Protein AF-A0A521H9F2-F1 (afdb_monomer)

Nearest PDB structures (foldseek):
  3idu-assembly1_A  TM=5.538E-01  e=6.117E-02  Pyrococcus furiosus
  3idu-assembly2_B  TM=6.061E-01  e=1.462E-01  Pyrococcus furiosus
  6vhi-assembly1_A  TM=4.903E-01  e=2.441E-01  Homo sapiens
  1yyc-assembly1_A  TM=3.541E-01  e=9.703E-02  Arabidopsis thaliana
  2qki-assembly1_A  TM=1.745E-01  e=1.539E-01  Homo sapiens

Radius of gyration: 32.81 Å; Cα contacts (8 Å, |Δi|>4): 1197; chains: 1; bounding box: 110×79×83 Å

Foldseek 3Di:
DDDDDDDDDDDDDDDDDDPPDPDDDDDDDDDDDDDDDDDDDDDDDDDPPDPPPPPPPPPVPVPPPDPVPDDFPDKDKDKAFDDKPVQDPAAFFAKIKTKMKIAIEHDDDQDWAWWWKWKPDLDTQIDIDIYGHRDIDIDITIDGHHHFAQWAWTKIFIFGQDPDPVSDGPTPDIDRHPHTGGYWFWKKKWFFKKWFAADLDPDQWWKWKKKKKAWDAADDDDDPLDVQLHPPMFMDDGHTQGGDGGGMGTRAWGRMGDGDTAGAAPTGWMKMKMWMKIGDPPPPVVLVSVVSNVVSVCNNPCPVPCVVVVCVVVVVSLVVSVVVSPPDSITTQDIDMDTQASHDDVPRNCRHPCNQQVAQQKHKDKDDWRFAADPDPSDGTTTMMTIMMMGRPSDDHSPDFLVPFRWDKDAKDAQVRDKDFAPPQKFFFKWAAADPLRRIIITIIGGQNDPPPDDDDRPVNWPKFAKDAVVNVFFGPPQDVVRQQQAFFGIKGAHDDSSRIIITTGDNVHHFDDSFDWQAKYANVDDMGGHPRNWGWRDWGADDPSSRIIITTITD

Structure (mmCIF, N/CA/C/O backbone):
data_AF-A0A521H9F2-F1
#
_entry.id   AF-A0A521H9F2-F1
#
loop_
_atom_site.group_PDB
_atom_site.id
_atom_site.type_symbol
_atom_site.label_atom_id
_atom_site.label_alt_id
_atom_site.label_comp_id
_atom_site.label_asym_id
_atom_site.label_entity_id
_atom_site.label_seq_id
_atom_site.pdbx_PDB_ins_code
_atom_site.Cartn_x
_atom_site.Cartn_y
_atom_site.Cartn_z
_atom_site.occupancy
_atom_site.B_iso_or_equiv
_atom_site.auth_seq_id
_atom_site.auth_comp_id
_atom_site.auth_asym_id
_atom_site.auth_atom_id
_atom_site.pdbx_PDB_model_num
ATOM 1 N N . MET A 1 1 ? 57.031 41.499 -2.375 1.00 38.84 1 MET A N 1
ATOM 2 C CA . MET A 1 1 ? 57.108 41.773 -3.833 1.00 38.84 1 MET A CA 1
ATOM 3 C C . MET A 1 1 ? 55.702 42.084 -4.351 1.00 38.84 1 MET A C 1
ATOM 5 O O . MET A 1 1 ? 54.754 41.806 -3.631 1.00 38.84 1 MET A O 1
ATOM 9 N N . LYS A 1 2 ? 55.571 42.748 -5.509 1.00 37.41 2 LYS A N 1
ATOM 10 C CA . LYS A 1 2 ? 54.295 43.265 -6.060 1.00 37.41 2 LYS A CA 1
ATOM 11 C C . LYS A 1 2 ? 53.521 42.219 -6.891 1.00 37.41 2 LYS A C 1
ATOM 13 O O . LYS A 1 2 ? 54.099 41.208 -7.272 1.00 37.41 2 LYS A O 1
ATOM 18 N N . SER A 1 3 ? 52.308 42.620 -7.303 1.00 31.84 3 SER A N 1
ATOM 19 C CA . SER A 1 3 ? 51.449 42.099 -8.396 1.00 31.84 3 SER A CA 1
ATOM 20 C C . SER A 1 3 ? 50.402 41.050 -7.994 1.00 31.84 3 SER A C 1
ATOM 22 O O . SER A 1 3 ? 50.660 40.246 -7.109 1.00 31.84 3 SER A O 1
ATOM 24 N N . SER A 1 4 ? 49.214 41.006 -8.610 1.00 36.28 4 SER A N 1
ATOM 25 C CA . SER A 1 4 ? 48.411 42.087 -9.226 1.00 36.28 4 SER A CA 1
ATOM 26 C C . SER A 1 4 ? 46.963 41.606 -9.329 1.00 36.28 4 SER A C 1
ATOM 28 O O . SER A 1 4 ? 46.732 40.491 -9.787 1.00 36.28 4 SER A O 1
ATOM 30 N N . LEU A 1 5 ? 45.990 42.444 -8.972 1.00 40.00 5 LEU A N 1
ATOM 31 C CA . LEU A 1 5 ? 44.594 42.221 -9.361 1.00 40.00 5 LEU A CA 1
ATOM 32 C C . LEU A 1 5 ? 44.436 42.568 -10.847 1.00 40.00 5 LEU A C 1
ATOM 34 O O . LEU A 1 5 ? 45.000 43.567 -11.292 1.00 40.00 5 LEU A O 1
ATOM 38 N N . ASN A 1 6 ? 43.661 41.776 -11.589 1.00 37.66 6 ASN A N 1
ATOM 39 C CA . ASN A 1 6 ? 43.207 42.118 -12.937 1.00 37.66 6 ASN A CA 1
ATOM 40 C C . ASN A 1 6 ? 41.693 41.910 -13.034 1.00 37.66 6 ASN A C 1
ATOM 42 O O . ASN A 1 6 ? 41.179 40.839 -12.719 1.00 37.66 6 ASN A O 1
ATOM 46 N N . ASN A 1 7 ? 40.995 42.954 -13.478 1.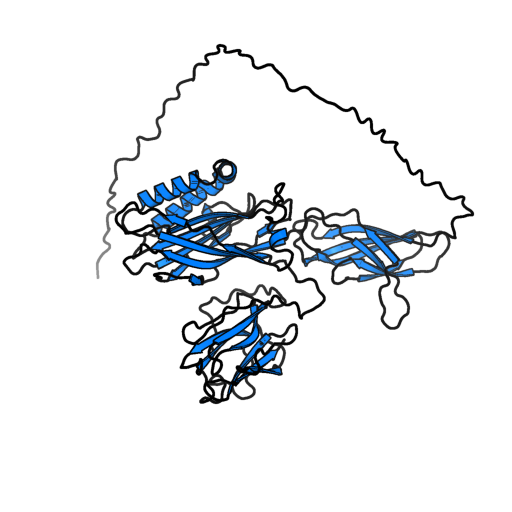00 35.12 7 ASN A N 1
ATOM 47 C CA . ASN A 1 7 ? 39.564 42.918 -13.763 1.00 35.12 7 ASN A CA 1
ATOM 48 C C . ASN A 1 7 ? 39.291 42.087 -15.022 1.00 35.12 7 ASN A C 1
ATOM 50 O O . ASN A 1 7 ? 39.982 42.266 -16.024 1.00 35.12 7 ASN A O 1
ATOM 54 N N . HIS A 1 8 ? 38.209 41.305 -15.019 1.00 35.66 8 HIS A N 1
ATOM 55 C CA . HIS A 1 8 ? 37.554 40.881 -16.256 1.00 35.66 8 HIS A CA 1
ATOM 56 C C . HIS A 1 8 ? 36.227 41.621 -16.434 1.00 35.66 8 HIS A C 1
ATOM 58 O O . HIS A 1 8 ? 35.350 41.609 -15.573 1.00 35.66 8 HIS A O 1
ATOM 64 N N . SER A 1 9 ? 36.111 42.296 -17.573 1.00 31.33 9 SER A N 1
ATOM 65 C CA . SER A 1 9 ? 34.932 43.031 -18.019 1.00 31.33 9 SER A CA 1
ATOM 66 C C . SER A 1 9 ? 33.813 42.091 -18.472 1.00 31.33 9 SER A C 1
ATOM 68 O O . SER A 1 9 ? 34.039 41.242 -19.336 1.00 31.33 9 SER A O 1
ATOM 70 N N . PHE A 1 10 ? 32.592 42.301 -17.978 1.00 29.06 10 PHE A N 1
ATOM 71 C CA . PHE A 1 10 ? 31.390 41.692 -18.554 1.00 29.06 10 PHE A CA 1
ATOM 72 C C . PHE A 1 10 ? 31.066 42.323 -19.916 1.00 29.06 10 PHE A C 1
ATOM 74 O O . PHE A 1 10 ? 30.827 43.527 -19.999 1.00 29.06 10 PHE A O 1
ATOM 81 N N . ILE A 1 11 ? 30.990 41.504 -20.968 1.00 35.09 11 ILE A N 1
ATOM 82 C CA . ILE A 1 11 ? 30.386 41.886 -22.251 1.00 35.09 11 ILE A CA 1
ATOM 83 C C . ILE A 1 11 ? 28.923 41.433 -22.224 1.00 35.09 11 ILE A C 1
ATOM 85 O O . ILE A 1 11 ? 28.642 40.236 -22.179 1.00 35.09 11 ILE A O 1
ATOM 89 N N . ARG A 1 12 ? 27.980 42.383 -22.257 1.00 28.72 12 ARG A N 1
ATOM 90 C CA . ARG A 1 12 ? 26.578 42.086 -22.585 1.00 28.72 12 ARG A CA 1
ATOM 91 C C . ARG A 1 12 ? 26.455 41.933 -24.098 1.00 28.72 12 ARG A C 1
ATOM 93 O O . ARG A 1 12 ? 26.682 42.899 -24.819 1.00 28.72 12 ARG A O 1
ATOM 100 N N . HIS A 1 13 ? 26.025 40.763 -24.557 1.00 31.72 13 HIS A N 1
ATOM 101 C CA . HIS A 1 13 ? 25.379 40.639 -25.860 1.00 31.72 13 HIS A CA 1
ATOM 102 C C . HIS A 1 13 ? 23.868 40.778 -25.670 1.00 31.72 13 HIS A C 1
ATOM 104 O O . HIS A 1 13 ? 23.244 39.966 -24.990 1.00 31.72 13 HIS A O 1
ATOM 110 N N . GLU A 1 14 ? 23.289 41.822 -26.257 1.00 29.91 14 GLU A N 1
ATOM 111 C CA . GLU A 1 14 ? 21.840 41.965 -26.382 1.00 29.91 14 GLU A CA 1
ATOM 112 C C . GLU A 1 14 ? 21.361 41.152 -27.590 1.00 29.91 14 GLU A C 1
ATOM 114 O O . GLU A 1 14 ? 21.920 41.271 -28.681 1.00 29.91 14 GLU A O 1
ATOM 119 N N . ILE A 1 15 ? 20.333 40.323 -27.394 1.00 34.56 15 ILE A N 1
ATOM 120 C CA . ILE A 1 15 ? 19.640 39.603 -28.469 1.00 34.56 15 ILE A CA 1
ATOM 121 C C . ILE A 1 15 ? 18.382 40.412 -28.824 1.00 34.56 15 ILE A C 1
ATOM 123 O O . ILE A 1 15 ? 17.479 40.501 -27.988 1.00 34.56 15 ILE A O 1
ATOM 127 N N . PRO A 1 16 ? 18.286 41.021 -30.019 1.00 33.22 16 PRO A N 1
ATOM 128 C CA . PRO A 1 16 ? 17.107 41.782 -30.409 1.00 33.22 16 PRO A CA 1
ATOM 129 C C . PRO A 1 16 ? 16.052 40.880 -31.066 1.00 33.22 16 PRO A C 1
ATOM 131 O O . PRO A 1 16 ? 16.320 40.266 -32.096 1.00 33.22 16 PRO A O 1
ATOM 134 N N . GLY A 1 17 ? 14.825 40.867 -30.529 1.00 35.28 17 GLY A N 1
ATOM 135 C CA . GLY A 1 17 ? 13.653 40.345 -31.250 1.00 35.28 17 GLY A CA 1
ATOM 136 C C . GLY A 1 17 ? 12.683 39.482 -30.442 1.00 35.28 17 GLY A C 1
ATOM 137 O O . GLY A 1 17 ? 12.560 38.297 -30.723 1.00 35.28 17 GLY A O 1
ATOM 138 N N . LEU A 1 18 ? 11.944 40.068 -29.489 1.00 32.06 18 LEU A N 1
ATOM 139 C CA . LEU A 1 18 ? 10.825 39.374 -28.817 1.00 32.06 18 LEU A CA 1
ATOM 140 C C . LEU A 1 18 ? 9.687 40.310 -28.343 1.00 32.06 18 LEU A C 1
ATOM 142 O O . LEU A 1 18 ? 8.919 39.971 -27.450 1.00 32.06 18 LEU A O 1
ATOM 146 N N . SER A 1 19 ? 9.553 41.494 -28.955 1.00 34.41 19 SER A N 1
ATOM 147 C CA . SER A 1 19 ? 8.716 42.595 -28.431 1.00 34.41 19 SER A CA 1
ATOM 148 C C . SER A 1 19 ? 7.400 42.866 -29.186 1.00 34.41 19 SER A C 1
ATOM 150 O O . SER A 1 19 ? 6.761 43.876 -28.914 1.00 34.41 19 SER A O 1
ATOM 152 N N . ASN A 1 20 ? 6.984 42.009 -30.130 1.00 34.88 20 ASN A N 1
ATOM 153 C CA . ASN A 1 20 ? 5.899 42.304 -31.091 1.00 34.88 20 ASN A CA 1
ATOM 154 C C . ASN A 1 20 ? 4.698 41.327 -31.064 1.00 34.88 20 ASN A C 1
ATOM 156 O O . ASN A 1 20 ? 4.037 41.148 -32.083 1.00 34.88 20 ASN A O 1
ATOM 160 N N . LEU A 1 21 ? 4.390 40.697 -29.921 1.00 36.25 21 LEU A N 1
ATOM 161 C CA . LEU A 1 21 ? 3.260 39.748 -29.802 1.00 36.25 21 LEU A CA 1
ATOM 162 C C . LEU A 1 21 ? 2.175 40.118 -28.770 1.00 36.25 21 LEU A C 1
ATOM 164 O O . LEU A 1 21 ? 1.229 39.359 -28.590 1.00 36.25 21 LEU A O 1
ATOM 168 N N . LEU A 1 22 ? 2.253 41.295 -28.136 1.00 35.50 22 LEU A 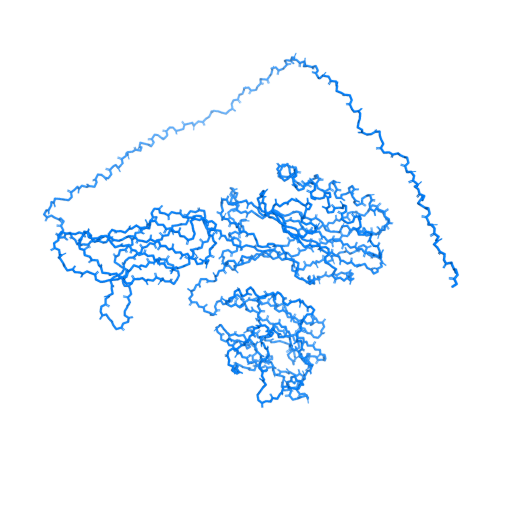N 1
ATOM 169 C CA . LEU A 1 22 ? 1.256 41.775 -27.163 1.00 35.50 22 LEU A CA 1
ATOM 170 C C . LEU A 1 22 ? 0.760 43.195 -27.490 1.00 35.50 22 LEU A C 1
ATOM 172 O O . LEU A 1 22 ? 0.976 44.140 -26.737 1.00 35.50 22 LEU A O 1
ATOM 176 N N . ALA A 1 23 ? 0.079 43.334 -28.631 1.00 38.75 23 ALA A N 1
ATOM 177 C CA . ALA A 1 23 ? -0.638 44.554 -29.021 1.00 38.75 23 ALA A CA 1
ATOM 178 C C . ALA A 1 23 ? -1.871 44.228 -29.895 1.00 38.75 23 ALA A C 1
ATOM 180 O O . ALA A 1 23 ? -1.948 44.612 -31.060 1.00 38.75 23 ALA A O 1
ATOM 181 N N . GLY A 1 24 ? -2.829 43.476 -29.343 1.00 31.03 24 GLY A N 1
ATOM 182 C CA . GLY A 1 24 ? -4.116 43.202 -29.994 1.00 31.03 24 GLY A CA 1
ATOM 183 C C . GLY A 1 24 ? -5.152 44.289 -29.691 1.00 31.03 24 GLY A C 1
ATOM 184 O O . GLY A 1 24 ? -5.513 44.480 -28.533 1.00 31.03 24 GLY A O 1
ATOM 185 N N . GLU A 1 25 ? -5.640 44.992 -30.720 1.00 32.47 25 GLU A N 1
ATOM 186 C CA . GLU A 1 25 ? -6.691 46.013 -30.582 1.00 32.47 25 GLU A CA 1
ATOM 187 C C . GLU A 1 25 ? -7.997 45.439 -30.005 1.00 32.47 25 GLU A C 1
ATOM 189 O O . GLU A 1 25 ? -8.591 44.512 -30.561 1.00 32.47 25 GLU A O 1
ATOM 194 N N . THR A 1 26 ? -8.538 46.081 -28.969 1.00 38.19 26 THR A N 1
ATOM 195 C CA . THR A 1 26 ? -9.924 45.874 -28.539 1.00 38.19 26 THR A CA 1
ATOM 196 C C . THR A 1 26 ? -10.890 46.578 -29.497 1.00 38.19 26 THR A C 1
ATOM 198 O O . THR A 1 26 ? -11.080 47.792 -29.442 1.00 38.19 26 THR A O 1
ATOM 201 N N . ARG A 1 27 ? -11.562 45.816 -30.371 1.00 34.53 27 ARG A N 1
ATOM 202 C CA . ARG A 1 27 ? -12.711 46.314 -31.153 1.00 34.53 27 ARG A CA 1
ATOM 203 C C . ARG A 1 27 ? -14.028 45.804 -30.556 1.00 34.53 27 ARG A C 1
ATOM 205 O O . ARG A 1 27 ? -14.146 44.602 -30.320 1.00 34.53 27 ARG A O 1
ATOM 212 N N . PRO A 1 28 ? -15.030 46.671 -30.316 1.00 38.69 28 PRO A N 1
ATOM 213 C CA . PRO A 1 28 ? -16.296 46.251 -29.728 1.00 38.69 28 PRO A CA 1
ATOM 214 C C . PRO A 1 28 ? -17.135 45.459 -30.737 1.00 38.69 28 PRO A C 1
ATOM 216 O O . PRO A 1 28 ? -17.387 45.918 -31.854 1.00 38.69 28 PRO A O 1
ATOM 219 N N . PHE A 1 29 ? -17.606 44.280 -30.327 1.00 31.88 29 PHE A N 1
ATOM 220 C CA . PHE A 1 29 ? -18.524 43.478 -31.130 1.00 31.88 29 PHE A CA 1
ATOM 221 C C . PHE A 1 29 ? -19.903 44.145 -31.194 1.00 31.88 29 PHE A C 1
ATOM 223 O O . PHE A 1 29 ? -20.517 44.460 -30.175 1.00 31.88 29 PHE A O 1
ATOM 230 N N . ARG A 1 30 ? -20.393 44.356 -32.416 1.00 32.84 30 ARG A N 1
ATOM 231 C CA . ARG A 1 30 ? -21.706 44.942 -32.693 1.00 32.84 30 ARG A CA 1
ATOM 232 C C . ARG A 1 30 ? -22.752 43.832 -32.685 1.00 32.84 30 ARG A C 1
ATOM 234 O O . ARG A 1 30 ? -22.699 42.940 -33.526 1.00 32.84 30 ARG A O 1
ATOM 241 N N . THR A 1 31 ? -23.709 43.891 -31.767 1.00 37.00 31 THR A N 1
ATOM 242 C CA . THR A 1 31 ? -24.851 42.972 -31.758 1.00 37.00 31 THR A CA 1
ATOM 243 C C . THR A 1 31 ? -25.761 43.243 -32.957 1.00 37.00 31 THR A C 1
ATOM 245 O O . THR A 1 31 ? -26.253 44.356 -33.141 1.00 37.00 31 THR A O 1
ATOM 248 N N . GLN A 1 32 ? -26.004 42.213 -33.770 1.00 33.97 32 GLN A N 1
ATOM 249 C CA . GLN A 1 32 ? -27.132 42.166 -34.697 1.00 33.97 32 GLN A CA 1
ATOM 250 C C . GLN A 1 32 ? -28.122 41.113 -34.206 1.00 33.97 32 GLN A C 1
ATOM 252 O O . GLN A 1 32 ? -27.891 39.912 -34.302 1.00 33.97 32 GLN A O 1
ATOM 257 N N . THR A 1 33 ? -29.231 41.599 -33.664 1.00 40.75 33 THR A N 1
ATOM 258 C CA . THR A 1 33 ? -30.492 40.865 -33.595 1.00 40.75 33 THR A CA 1
ATOM 259 C C . THR A 1 33 ? -31.115 40.825 -34.986 1.00 40.75 33 THR A C 1
ATOM 261 O O . THR A 1 33 ? -31.355 41.896 -35.534 1.00 40.75 33 THR A O 1
ATOM 264 N N . GLU A 1 34 ? -31.423 39.638 -35.512 1.00 34.94 34 GLU A N 1
ATOM 265 C CA . GLU A 1 34 ? -32.676 39.385 -36.246 1.00 34.94 34 GLU A CA 1
ATOM 266 C C . GLU A 1 34 ? -32.891 37.883 -36.521 1.00 34.94 34 GLU A C 1
ATOM 268 O O . GLU A 1 34 ? -32.050 37.192 -37.090 1.00 34.94 34 GLU A O 1
ATOM 273 N N . ASP A 1 35 ? -34.043 37.404 -36.056 1.00 33.91 35 ASP A N 1
ATOM 274 C CA . ASP A 1 35 ? -34.933 36.392 -36.627 1.00 33.91 35 ASP A CA 1
ATOM 275 C C . ASP A 1 35 ? -34.391 35.210 -37.455 1.00 33.91 35 ASP A C 1
ATOM 277 O O . ASP A 1 35 ? -34.015 35.327 -38.623 1.00 33.91 35 ASP A O 1
ATOM 281 N N . LYS A 1 36 ? -34.671 34.003 -36.934 1.00 29.33 36 LYS A N 1
ATOM 282 C CA . LYS A 1 36 ? -35.323 32.954 -37.739 1.00 29.33 36 LYS A CA 1
ATOM 283 C C . LYS A 1 36 ? -36.156 31.984 -36.898 1.00 29.33 36 LYS A C 1
ATOM 285 O O . LYS A 1 36 ? -35.649 31.059 -36.273 1.00 29.33 36 LYS A O 1
ATOM 290 N N . VAL A 1 37 ? -37.473 32.183 -36.942 1.00 35.31 37 VAL A N 1
ATOM 291 C CA . VAL A 1 37 ? -38.479 31.246 -36.428 1.00 35.31 37 VAL A CA 1
ATOM 292 C C . VAL A 1 37 ? -38.823 30.218 -37.510 1.00 35.31 37 VAL A C 1
ATOM 294 O O . VAL A 1 37 ? -39.425 30.572 -38.517 1.00 35.31 37 VAL A O 1
ATOM 297 N N . MET A 1 38 ? -38.516 28.940 -37.273 1.00 31.03 38 MET A N 1
ATOM 298 C CA . MET A 1 38 ? -39.181 27.773 -37.882 1.00 31.03 38 MET A CA 1
ATOM 299 C C . MET A 1 38 ? -39.040 26.604 -36.892 1.00 31.03 38 MET A C 1
ATOM 301 O O . MET A 1 38 ? -37.944 26.136 -36.627 1.00 31.03 38 MET A O 1
ATOM 305 N N . SER A 1 39 ? -40.082 26.247 -36.140 1.00 32.84 39 SER A N 1
ATOM 306 C CA . SER A 1 39 ? -41.213 25.416 -36.582 1.00 32.84 39 SER A CA 1
ATOM 307 C C . SER A 1 39 ? -40.837 23.951 -36.840 1.00 32.84 39 SER A C 1
ATOM 309 O O . SER A 1 39 ? -40.683 23.539 -37.986 1.00 32.84 39 SER A O 1
ATOM 311 N N . LEU A 1 40 ? -40.835 23.140 -35.775 1.00 26.56 40 LEU A N 1
ATOM 312 C CA . LEU A 1 40 ? -41.039 21.694 -35.888 1.00 26.56 40 LEU A CA 1
ATOM 313 C C . LEU A 1 40 ? -41.941 21.172 -34.754 1.00 26.56 40 LEU A C 1
ATOM 315 O O . LEU A 1 40 ? -41.490 20.634 -33.748 1.00 26.56 40 LEU A O 1
ATOM 319 N N . LYS A 1 41 ? -43.256 21.349 -34.925 1.00 28.78 41 LYS A N 1
ATOM 320 C CA . LYS A 1 41 ? -44.274 20.575 -34.202 1.00 28.78 41 LYS A CA 1
ATOM 321 C C . LYS A 1 41 ? -44.685 19.392 -35.077 1.00 28.78 41 LYS A C 1
ATOM 323 O O . LYS A 1 41 ? -45.294 19.644 -36.110 1.00 28.78 41 LYS A O 1
ATOM 328 N N . MET A 1 42 ? -44.475 18.153 -34.627 1.00 28.69 42 MET A N 1
ATOM 329 C CA . MET A 1 42 ? -45.501 17.093 -34.664 1.00 28.69 42 MET A CA 1
ATOM 330 C C . MET A 1 42 ? -45.033 15.785 -34.005 1.00 28.69 42 MET A C 1
ATOM 332 O O . MET A 1 42 ? -43.897 15.370 -34.169 1.00 28.69 42 MET A O 1
ATOM 336 N N . MET A 1 43 ? -45.986 15.133 -33.328 1.00 29.22 43 MET A N 1
ATOM 337 C CA . MET A 1 43 ? -46.086 13.683 -33.096 1.00 29.22 43 MET A CA 1
ATOM 338 C C . MET A 1 43 ? -44.866 12.921 -32.534 1.00 29.22 43 MET A C 1
ATOM 340 O O . MET A 1 43 ? -44.114 12.322 -33.288 1.00 29.22 43 MET A O 1
ATOM 344 N N . VAL A 1 44 ? -44.861 12.703 -31.213 1.00 28.61 44 VAL A N 1
ATOM 345 C CA . VAL A 1 44 ? -45.281 11.395 -30.662 1.00 28.61 44 VAL A CA 1
ATOM 346 C C . VAL A 1 44 ? -46.143 11.649 -29.422 1.00 28.61 44 VAL A C 1
ATOM 348 O O . VAL A 1 44 ? -45.695 12.246 -28.452 1.00 28.61 44 VAL A O 1
ATOM 351 N N . SER A 1 45 ? -47.396 11.200 -29.455 1.00 30.41 45 SER A N 1
ATOM 352 C CA . SER A 1 45 ? -48.281 11.150 -28.288 1.00 30.41 45 SER A CA 1
ATOM 353 C C . SER A 1 45 ? -49.002 9.816 -28.327 1.00 30.41 45 SER A C 1
ATOM 355 O O . SER A 1 45 ? -49.877 9.648 -29.169 1.00 30.41 45 SER A O 1
ATOM 357 N N . PHE A 1 46 ? -48.623 8.867 -27.469 1.00 30.14 46 PHE A N 1
ATOM 358 C CA . PHE A 1 46 ? -49.413 7.660 -27.215 1.00 30.14 46 PHE A CA 1
ATOM 359 C C . PHE A 1 46 ? -49.082 7.089 -25.819 1.00 30.14 46 PHE A C 1
ATOM 361 O O . PHE A 1 46 ? -47.931 6.800 -25.516 1.00 30.14 46 PHE A O 1
ATOM 368 N N . LEU A 1 47 ? -50.127 6.898 -25.001 1.00 28.69 47 LEU A N 1
ATOM 369 C CA . LEU A 1 47 ? -50.174 6.083 -23.769 1.00 28.69 47 LEU A CA 1
ATOM 370 C C . LEU A 1 47 ? -49.403 6.547 -22.514 1.00 28.69 47 LEU A C 1
ATOM 372 O O . LEU A 1 47 ? -48.613 5.806 -21.933 1.00 28.69 47 LEU A O 1
ATOM 376 N N . LEU A 1 48 ? -49.845 7.670 -21.940 1.00 30.05 48 LEU A N 1
ATOM 377 C CA . LEU A 1 48 ? -49.922 7.780 -20.476 1.00 30.05 48 LEU A CA 1
ATOM 378 C C . LEU A 1 48 ? -50.988 6.797 -19.950 1.00 30.05 48 LEU A C 1
ATOM 380 O O . LEU A 1 48 ? -52.181 7.102 -19.959 1.00 30.05 48 LEU A O 1
ATOM 384 N N . ARG A 1 49 ? -50.575 5.608 -19.490 1.00 34.34 49 ARG A N 1
ATOM 385 C CA . ARG A 1 49 ? -51.421 4.772 -18.621 1.00 34.34 49 ARG A CA 1
ATOM 386 C C . ARG A 1 49 ? -51.260 5.238 -17.178 1.00 34.34 49 ARG A C 1
ATOM 388 O O . ARG A 1 49 ? -50.251 4.962 -16.537 1.00 34.34 49 ARG A O 1
ATOM 395 N N . SER A 1 50 ? -52.279 5.930 -16.683 1.00 35.47 50 SER A N 1
ATOM 396 C CA . SER A 1 50 ? -52.387 6.396 -15.302 1.00 35.47 50 SER A CA 1
ATOM 397 C C . SER A 1 50 ? -52.480 5.226 -14.316 1.00 35.47 50 SER A C 1
ATOM 399 O O . SER A 1 50 ? -53.572 4.796 -13.948 1.00 35.47 50 SER A O 1
ATOM 401 N N . SER A 1 51 ? -51.337 4.724 -13.857 1.00 34.81 51 SER A N 1
ATOM 402 C CA . SER A 1 51 ? -51.265 3.812 -12.714 1.00 34.81 51 SER A CA 1
ATOM 403 C C . SER A 1 51 ? -51.252 4.629 -11.425 1.00 34.81 51 SER A C 1
ATOM 405 O O . SER A 1 51 ? -50.191 4.936 -10.884 1.00 34.81 51 SER A O 1
ATOM 407 N N . VAL A 1 52 ? -52.439 4.996 -10.931 1.00 36.78 52 VAL A N 1
ATOM 408 C CA . VAL A 1 52 ? -52.595 5.566 -9.584 1.00 36.78 52 VAL A CA 1
ATOM 409 C C . VAL A 1 52 ? -52.358 4.449 -8.567 1.00 36.78 52 VAL A C 1
ATOM 411 O O . VAL A 1 52 ? -53.290 3.818 -8.072 1.00 36.78 52 VAL A O 1
ATOM 414 N N . LEU A 1 53 ? -51.085 4.184 -8.273 1.00 38.53 53 LEU A N 1
ATOM 415 C CA . LEU A 1 53 ? -50.690 3.442 -7.085 1.00 38.53 53 LEU A CA 1
ATOM 416 C C . LEU A 1 53 ? -50.987 4.331 -5.881 1.00 38.53 53 LEU A C 1
ATOM 418 O O . LEU A 1 53 ? -50.214 5.223 -5.541 1.00 38.53 53 LEU A O 1
ATOM 422 N N . ALA A 1 54 ? -52.142 4.096 -5.262 1.00 39.16 54 ALA A N 1
ATOM 423 C CA . ALA A 1 54 ? -52.469 4.676 -3.974 1.00 39.16 54 ALA A CA 1
ATOM 424 C C . ALA A 1 54 ? -51.458 4.157 -2.943 1.00 39.16 54 ALA A C 1
ATOM 426 O O . ALA A 1 54 ? -51.580 3.039 -2.438 1.00 39.16 54 ALA A O 1
ATOM 427 N N . THR A 1 55 ? -50.450 4.971 -2.637 1.00 38.94 55 THR A N 1
ATOM 428 C CA . THR A 1 55 ? -49.564 4.774 -1.494 1.00 38.94 55 THR A CA 1
ATOM 429 C C . THR A 1 55 ? -50.382 4.961 -0.225 1.00 38.94 55 THR A C 1
ATOM 431 O O . THR A 1 55 ? -50.470 6.052 0.330 1.00 38.94 55 THR A O 1
ATOM 434 N N . ILE A 1 56 ? -51.019 3.881 0.232 1.00 43.09 56 ILE A N 1
ATOM 435 C CA . ILE A 1 56 ? -51.597 3.819 1.571 1.00 43.09 56 ILE A CA 1
ATOM 436 C C . ILE A 1 56 ? -50.421 3.993 2.539 1.00 43.09 56 ILE A C 1
ATOM 438 O O . ILE A 1 56 ? -49.541 3.127 2.555 1.00 43.09 56 ILE A O 1
ATOM 442 N N . PRO A 1 57 ? -50.364 5.070 3.345 1.00 45.06 57 PRO A N 1
ATOM 443 C CA . PRO A 1 57 ? -49.382 5.144 4.406 1.00 45.06 57 PRO A CA 1
ATOM 444 C C . PRO A 1 57 ? -49.768 4.082 5.433 1.00 45.06 57 PRO A C 1
ATOM 446 O O . PRO A 1 57 ? -50.669 4.286 6.248 1.00 45.06 57 PRO A O 1
ATOM 449 N N . ILE A 1 58 ? -49.089 2.933 5.391 1.00 42.78 58 ILE A N 1
ATOM 450 C CA . ILE A 1 58 ? -49.111 1.966 6.487 1.00 42.78 58 ILE A CA 1
ATOM 451 C C . ILE A 1 58 ? -48.313 2.603 7.624 1.00 42.78 58 ILE A C 1
ATOM 453 O O . ILE A 1 58 ? -47.154 2.280 7.875 1.00 42.78 58 ILE A O 1
ATOM 457 N N . ALA A 1 59 ? -48.951 3.555 8.303 1.00 44.84 59 ALA A N 1
ATOM 458 C CA . ALA A 1 59 ? -48.560 3.959 9.631 1.00 44.84 59 ALA A CA 1
ATOM 459 C C . ALA A 1 59 ? -48.755 2.726 10.514 1.00 44.84 59 ALA A C 1
ATOM 461 O O . ALA A 1 59 ? -49.851 2.463 11.011 1.00 44.84 59 ALA A O 1
ATOM 462 N N . ALA A 1 60 ? -47.687 1.942 10.663 1.00 42.69 60 ALA A N 1
ATOM 463 C CA . ALA A 1 60 ? -47.581 0.920 11.683 1.00 42.69 60 ALA A CA 1
ATOM 464 C C . ALA A 1 60 ? -47.552 1.636 13.038 1.00 42.69 60 ALA A C 1
ATOM 466 O O . ALA A 1 60 ? -46.498 1.858 13.630 1.00 42.69 60 ALA A O 1
ATOM 467 N N . VAL A 1 61 ? -48.732 2.063 13.498 1.00 49.66 61 VAL A N 1
ATOM 468 C CA . VAL A 1 61 ? -48.929 2.570 14.849 1.00 49.66 61 VAL A CA 1
ATOM 469 C C . VAL A 1 61 ? -48.569 1.408 15.757 1.00 49.66 61 VAL A C 1
ATOM 471 O O . VAL A 1 61 ? -49.336 0.450 15.858 1.00 49.66 61 VAL A O 1
ATOM 474 N N . ALA A 1 62 ? -47.378 1.465 16.356 1.00 50.38 62 ALA A N 1
ATOM 475 C CA . ALA A 1 62 ? -46.923 0.477 17.317 1.00 50.38 62 ALA A CA 1
ATOM 476 C C . ALA A 1 62 ? -47.975 0.410 18.425 1.00 50.38 62 ALA A C 1
ATOM 478 O O . ALA A 1 62 ? -48.107 1.329 19.236 1.00 50.38 62 ALA A O 1
ATOM 479 N N . GLN A 1 63 ? -48.805 -0.633 18.379 1.00 60.91 63 GLN A N 1
ATOM 480 C CA . GLN A 1 63 ? -49.985 -0.732 19.217 1.00 60.91 63 GLN A CA 1
ATOM 481 C C . GLN A 1 63 ? -49.495 -0.936 20.644 1.00 60.91 63 GLN A C 1
ATOM 483 O O . GLN A 1 63 ? -49.045 -2.028 20.987 1.00 60.91 63 GLN A O 1
ATOM 488 N N . ALA A 1 64 ? -49.516 0.142 21.435 1.00 54.94 64 ALA A N 1
ATOM 489 C CA . ALA A 1 64 ? -48.939 0.172 22.770 1.00 54.94 64 ALA A CA 1
ATOM 490 C C . ALA A 1 64 ? -49.442 -1.034 23.567 1.00 54.94 64 ALA A C 1
ATOM 492 O O . ALA A 1 64 ? -50.639 -1.149 23.853 1.00 54.94 64 ALA A O 1
ATOM 493 N N . CYS A 1 65 ? -48.533 -1.969 23.857 1.00 62.75 65 CYS A N 1
ATOM 494 C CA . CYS A 1 65 ? -48.910 -3.213 24.505 1.00 62.75 65 CYS A CA 1
ATOM 495 C C . CYS A 1 65 ? -49.564 -2.887 25.846 1.00 62.75 65 CYS A C 1
ATOM 497 O O . CYS A 1 65 ? -49.047 -2.088 26.629 1.00 62.75 65 CYS A O 1
ATOM 499 N N . SER A 1 66 ? -50.711 -3.513 26.111 1.00 66.50 66 SER A N 1
ATOM 500 C CA . SER A 1 66 ? -51.397 -3.357 27.392 1.00 66.50 66 SER A CA 1
ATOM 501 C C . SER A 1 66 ? -50.415 -3.687 28.529 1.00 66.50 66 SER A C 1
ATOM 503 O O . SER A 1 66 ? -49.729 -4.708 28.421 1.00 66.50 66 SER A O 1
ATOM 505 N N . PRO A 1 67 ? -50.330 -2.879 29.607 1.00 64.56 67 PRO A N 1
ATOM 506 C CA . PRO A 1 67 ? -49.235 -2.944 30.588 1.00 64.56 67 PRO A CA 1
ATOM 507 C C . PRO A 1 67 ? -49.096 -4.282 31.337 1.00 64.56 67 PRO A C 1
ATOM 509 O O . PRO A 1 67 ? -48.100 -4.504 32.011 1.00 64.56 67 PRO A O 1
ATOM 512 N N . TRP A 1 68 ? -50.068 -5.185 31.192 1.00 70.50 68 TRP A N 1
ATOM 513 C CA . TRP A 1 68 ? -50.091 -6.537 31.764 1.00 70.50 68 TRP A CA 1
ATOM 514 C C . TRP A 1 68 ? -49.593 -7.634 30.801 1.00 70.50 68 TRP A C 1
ATOM 516 O O . TRP A 1 68 ? -49.507 -8.793 31.197 1.00 70.50 68 TRP A O 1
ATOM 526 N N . LYS A 1 69 ? -49.350 -7.304 29.522 1.00 76.88 69 LYS A N 1
ATOM 527 C CA . LYS A 1 69 ? -48.931 -8.247 28.463 1.00 76.88 69 LYS A CA 1
ATOM 528 C C . LYS A 1 69 ? -47.493 -8.054 27.982 1.00 76.88 69 LYS A C 1
ATOM 530 O O . LYS A 1 69 ? -46.946 -8.974 27.381 1.00 76.88 69 LYS A O 1
ATOM 535 N N . CYS A 1 70 ? -46.867 -6.912 28.263 1.00 69.62 70 CYS A N 1
ATOM 536 C CA . CYS A 1 70 ? -45.409 -6.869 28.295 1.00 69.62 70 CYS A CA 1
ATOM 537 C C . CYS A 1 70 ? -44.936 -7.698 29.492 1.00 69.62 70 CYS A C 1
ATOM 539 O O . CYS A 1 70 ? -45.438 -7.513 30.601 1.00 69.62 70 CYS A O 1
ATOM 541 N N . GLY A 1 71 ? -43.960 -8.584 29.279 1.00 76.19 71 GLY A N 1
ATOM 542 C CA . GLY A 1 71 ? -43.210 -9.169 30.390 1.00 76.19 71 GLY A CA 1
ATOM 543 C C . GLY A 1 71 ? -42.502 -8.082 31.215 1.00 76.19 71 GLY A C 1
ATOM 544 O O . GLY A 1 71 ? -42.454 -6.923 30.786 1.00 76.19 71 GLY A O 1
ATOM 545 N N . PRO A 1 72 ? -41.943 -8.424 32.391 1.00 76.94 72 PRO A N 1
ATOM 546 C CA . PRO A 1 72 ? -41.166 -7.471 33.177 1.00 76.94 72 PRO A CA 1
ATOM 547 C C . PRO A 1 72 ? -40.087 -6.842 32.292 1.00 76.94 72 PRO A C 1
ATOM 549 O O . PRO A 1 72 ? -39.301 -7.560 31.674 1.00 76.94 72 PRO A O 1
ATOM 552 N N . VAL A 1 73 ? -40.085 -5.508 32.208 1.00 76.94 73 VAL A N 1
ATOM 553 C CA . VAL A 1 73 ? -39.145 -4.768 31.360 1.00 76.94 73 VAL A CA 1
ATOM 554 C C . VAL A 1 73 ? -37.735 -5.064 31.860 1.00 76.94 73 VAL A C 1
ATOM 556 O O . VAL A 1 73 ? -37.353 -4.617 32.946 1.00 76.94 73 VAL A O 1
ATOM 559 N N . GLN A 1 74 ? -36.991 -5.867 31.097 1.00 83.00 74 GLN A N 1
ATOM 560 C CA . GLN A 1 74 ? -35.611 -6.187 31.431 1.00 83.00 74 GLN A CA 1
ATOM 561 C C . GLN A 1 74 ? -34.775 -4.905 31.400 1.00 83.00 74 GLN A C 1
ATOM 563 O O . GLN A 1 74 ? -35.059 -4.028 30.584 1.00 83.00 74 GLN A O 1
ATOM 568 N N . PRO A 1 75 ? -33.786 -4.753 32.296 1.00 87.62 75 PRO A N 1
ATOM 569 C CA . PRO A 1 75 ? -32.902 -3.600 32.257 1.00 87.62 75 PRO A CA 1
ATOM 570 C C . PRO A 1 75 ? -32.098 -3.597 30.953 1.00 87.62 75 PRO A C 1
ATOM 572 O O . PRO A 1 75 ? -31.706 -4.656 30.465 1.00 87.62 75 PRO A O 1
ATOM 575 N N . TRP A 1 76 ? -31.842 -2.409 30.414 1.00 90.88 76 TRP A N 1
ATOM 576 C CA . TRP A 1 76 ? -31.059 -2.209 29.198 1.00 90.88 76 TRP A CA 1
ATOM 577 C C . TRP A 1 76 ? -30.018 -1.114 29.403 1.00 90.88 76 TRP A C 1
ATOM 579 O O . TRP A 1 76 ? -30.206 -0.206 30.217 1.00 90.88 76 TRP A O 1
ATOM 589 N N . VAL A 1 77 ? -28.911 -1.196 28.668 1.00 91.94 77 VAL A N 1
ATOM 590 C CA . VAL A 1 77 ? -27.886 -0.149 28.673 1.00 91.94 77 VAL A CA 1
ATOM 591 C C . VAL A 1 77 ? -28.145 0.791 27.501 1.00 91.94 77 VAL A C 1
ATOM 593 O O . VAL A 1 77 ? -28.064 0.401 26.340 1.00 91.94 77 VAL A O 1
ATOM 596 N N . GLU A 1 78 ? -28.475 2.040 27.808 1.00 93.94 78 GLU A N 1
ATOM 597 C CA . GLU A 1 78 ? -28.509 3.131 26.837 1.00 93.94 78 GLU A CA 1
ATOM 598 C C . GLU A 1 78 ? -27.077 3.644 26.647 1.00 93.94 78 GLU A C 1
ATOM 600 O O . GLU A 1 78 ? -26.432 4.026 27.623 1.00 93.94 78 GLU A O 1
ATOM 605 N N . MET A 1 79 ? -26.561 3.636 25.416 1.00 93.50 79 MET A N 1
ATOM 606 C CA . MET A 1 79 ? -25.184 4.049 25.118 1.00 93.50 79 MET A CA 1
ATOM 607 C C . MET A 1 79 ? -25.132 5.076 23.996 1.00 93.50 79 MET A C 1
ATOM 609 O O . MET A 1 79 ? -25.915 5.006 23.047 1.00 93.50 79 MET A O 1
ATOM 613 N N . SER A 1 80 ? -24.153 5.977 24.058 1.00 93.75 80 SER A N 1
ATOM 614 C CA . SER A 1 80 ? -23.831 6.884 22.957 1.00 93.75 80 SER A CA 1
ATOM 615 C C . SER A 1 80 ? -22.325 7.107 22.841 1.00 93.75 80 SER A C 1
ATOM 617 O O . SER A 1 80 ? -21.623 7.201 23.849 1.00 93.75 80 SER A O 1
ATOM 619 N N . VAL A 1 81 ? -21.834 7.202 21.604 1.00 93.88 81 VAL A N 1
ATOM 620 C CA . VAL A 1 81 ? -20.512 7.771 21.321 1.00 93.88 81 VAL A CA 1
ATOM 621 C C . VAL A 1 81 ? -20.668 9.288 21.378 1.00 93.88 81 VAL A C 1
ATOM 623 O O . VAL A 1 81 ? -21.537 9.851 20.714 1.00 93.88 81 VAL A O 1
ATOM 626 N N . GLU A 1 82 ? -19.883 9.926 22.238 1.00 94.75 82 GLU A N 1
ATOM 627 C CA . GLU A 1 82 ? -19.958 11.358 22.537 1.00 94.75 82 GLU A CA 1
ATOM 628 C C . GLU A 1 82 ? -18.893 12.156 21.772 1.00 94.75 82 GLU A C 1
ATOM 630 O O . GLU A 1 82 ? -19.127 13.298 21.376 1.00 94.75 82 GLU A O 1
ATOM 635 N N . ALA A 1 83 ? -17.709 11.565 21.590 1.00 95.19 83 ALA A N 1
ATOM 636 C CA . ALA A 1 83 ? -16.599 12.172 20.871 1.00 95.19 83 ALA A CA 1
ATOM 637 C C . ALA A 1 83 ? -15.659 11.110 20.289 1.00 95.19 83 ALA A C 1
ATOM 639 O O . ALA A 1 83 ? -15.500 10.026 20.851 1.00 95.19 83 ALA A O 1
ATOM 640 N N . VAL A 1 84 ? -14.976 11.478 19.207 1.00 95.25 84 VAL A N 1
ATOM 641 C CA . VAL A 1 84 ? -13.867 10.734 18.597 1.00 95.25 84 VAL A CA 1
ATOM 642 C C . VAL A 1 84 ? -12.704 11.712 18.472 1.00 95.25 84 VAL A C 1
ATOM 644 O O . VAL A 1 84 ? -12.912 12.848 18.039 1.00 95.25 84 VAL A O 1
ATOM 647 N N . ASN A 1 85 ? -11.507 11.305 18.885 1.00 95.94 85 ASN A N 1
ATOM 648 C CA . ASN A 1 85 ? -10.301 12.125 18.833 1.00 95.94 85 ASN A CA 1
ATOM 649 C C . ASN A 1 85 ? -9.171 11.381 18.086 1.00 95.94 85 ASN A C 1
ATOM 651 O O . ASN A 1 85 ? -8.834 10.273 18.500 1.00 95.94 85 ASN A O 1
ATOM 655 N N . PRO A 1 86 ? -8.564 11.972 17.037 1.00 95.38 86 PRO A N 1
ATOM 656 C CA . PRO A 1 86 ? -8.915 13.263 16.441 1.00 95.38 86 PRO A CA 1
ATOM 657 C C . PRO A 1 86 ? -10.285 13.227 15.738 1.00 95.38 86 PRO A C 1
ATOM 659 O O . PRO A 1 86 ? -10.716 12.205 15.217 1.00 95.38 86 PRO A O 1
ATOM 662 N N . ALA A 1 87 ? -10.992 14.360 15.730 1.00 90.06 87 ALA A N 1
ATOM 663 C CA . ALA A 1 87 ? -12.353 14.452 15.180 1.00 90.06 87 ALA A CA 1
ATOM 664 C C . ALA A 1 87 ? -12.405 14.619 13.644 1.00 90.06 87 ALA A C 1
ATOM 666 O O . ALA A 1 87 ? -13.485 14.633 13.055 1.00 90.06 87 ALA A O 1
ATOM 667 N N . ALA A 1 88 ? -11.250 14.806 13.004 1.00 91.56 88 ALA A N 1
ATOM 668 C CA . ALA A 1 88 ? -11.083 15.037 11.573 1.00 91.56 88 ALA A CA 1
ATOM 669 C C . ALA A 1 88 ? -9.691 14.559 11.129 1.00 91.56 88 ALA A C 1
ATOM 671 O O . ALA A 1 88 ? -8.830 14.318 11.974 1.00 91.56 88 ALA A O 1
ATOM 672 N N . ALA A 1 89 ? -9.476 14.452 9.812 1.00 89.19 89 ALA A N 1
ATOM 673 C CA . ALA A 1 89 ? -8.251 13.906 9.212 1.00 89.19 89 ALA A CA 1
ATOM 674 C C . ALA A 1 89 ? -7.895 12.486 9.705 1.00 89.19 89 ALA A C 1
ATOM 676 O O . ALA A 1 89 ? -6.728 12.107 9.744 1.00 89.19 89 ALA A O 1
ATOM 677 N N . LEU A 1 90 ? -8.918 11.702 10.063 1.00 94.69 90 LEU A N 1
ATOM 678 C CA . LEU A 1 90 ? -8.778 10.283 10.360 1.00 94.69 90 LEU A CA 1
ATOM 679 C C . LEU A 1 90 ? -8.294 9.538 9.119 1.00 94.69 90 LEU A C 1
ATOM 681 O O . LEU A 1 90 ? -8.825 9.751 8.028 1.00 94.69 90 LEU A O 1
ATOM 685 N N . VAL A 1 91 ? -7.338 8.638 9.307 1.00 94.56 91 VAL A N 1
ATOM 686 C CA . VAL A 1 91 ? -6.963 7.615 8.330 1.00 94.56 91 VAL A CA 1
ATOM 687 C C . VAL A 1 91 ? -7.352 6.267 8.914 1.00 94.56 91 VAL A C 1
ATOM 689 O O . VAL A 1 91 ? -7.269 6.084 10.125 1.00 94.56 91 VAL A O 1
ATOM 692 N N . GLU A 1 92 ? -7.818 5.342 8.082 1.00 94.25 92 GLU A N 1
ATOM 693 C CA . GLU A 1 92 ? -8.147 3.987 8.529 1.00 94.25 92 GLU A CA 1
ATOM 694 C C . GLU A 1 92 ? -6.957 3.333 9.245 1.00 94.25 92 GLU A C 1
ATOM 696 O O . GLU A 1 92 ? -5.797 3.526 8.880 1.00 94.25 92 GLU A O 1
ATOM 701 N N . HIS A 1 93 ? -7.262 2.580 10.294 1.00 91.25 93 HIS A N 1
ATOM 702 C CA . HIS A 1 93 ? -6.319 1.899 11.175 1.00 91.25 93 HIS A CA 1
ATOM 703 C C . HIS A 1 93 ? -5.282 2.773 11.924 1.00 91.25 93 HIS A C 1
ATOM 705 O O . HIS A 1 93 ? -4.493 2.222 12.706 1.00 91.25 93 HIS A O 1
ATOM 711 N N . ASP A 1 94 ? -5.293 4.106 11.766 1.00 91.06 94 ASP A N 1
ATOM 712 C CA . ASP A 1 94 ? -4.590 5.024 12.677 1.00 91.06 94 ASP A CA 1
ATOM 713 C C . ASP A 1 94 ? -5.274 4.993 14.068 1.00 91.06 94 ASP A C 1
ATOM 715 O O . ASP A 1 94 ? -6.484 4.764 14.167 1.00 91.06 94 ASP A O 1
ATOM 719 N N . PRO A 1 95 ? -4.529 5.195 15.172 1.00 92.56 95 PRO A N 1
ATOM 720 C CA . PRO A 1 95 ? -5.082 5.121 16.522 1.00 92.56 95 PRO A CA 1
ATOM 721 C C . PRO A 1 95 ? -6.024 6.294 16.832 1.00 92.56 95 PRO A C 1
ATOM 723 O O . PRO A 1 95 ? -5.673 7.454 16.612 1.00 92.56 95 PRO A O 1
ATOM 726 N N . ILE A 1 96 ? -7.174 5.992 17.437 1.00 94.50 96 ILE A N 1
ATOM 727 C CA . ILE A 1 96 ? -8.184 6.967 17.870 1.00 94.50 96 ILE A CA 1
ATOM 728 C C . ILE A 1 96 ? -8.579 6.757 19.333 1.00 94.50 96 ILE A C 1
ATOM 730 O O . ILE A 1 96 ? -8.538 5.645 19.856 1.00 94.50 96 ILE A O 1
ATOM 734 N N . ASP A 1 97 ? -9.036 7.827 19.975 1.00 95.69 97 ASP A N 1
ATOM 735 C CA . ASP A 1 97 ? -9.677 7.785 21.287 1.00 95.69 97 ASP A CA 1
ATOM 736 C C . ASP A 1 97 ? -11.189 8.019 21.124 1.00 95.69 97 ASP A C 1
ATOM 738 O O . ASP A 1 97 ? -11.628 9.114 20.757 1.00 95.69 97 ASP A O 1
ATOM 742 N N . VAL A 1 98 ? -12.004 7.004 21.416 1.00 95.44 98 VAL A N 1
ATOM 743 C CA . VAL A 1 98 ? -13.472 7.068 21.346 1.00 95.44 98 VAL A CA 1
ATOM 744 C C . VAL A 1 98 ? -14.045 7.245 22.747 1.00 95.44 98 VAL A C 1
ATOM 746 O O . VAL A 1 98 ? -13.885 6.389 23.615 1.00 95.44 98 VAL A O 1
ATOM 749 N N . THR A 1 99 ? -14.740 8.354 22.992 1.00 96.31 99 THR A N 1
ATOM 750 C CA . THR A 1 99 ? -15.417 8.604 24.270 1.00 96.31 99 THR A CA 1
ATOM 751 C C . THR A 1 99 ? -16.860 8.123 24.203 1.00 96.31 99 THR A C 1
ATOM 753 O O . THR A 1 99 ? -17.663 8.641 23.429 1.00 96.31 99 THR A O 1
ATOM 756 N N . VAL A 1 100 ? -17.184 7.138 25.038 1.00 95.62 100 VAL A N 1
ATOM 757 C CA . VAL A 1 100 ? -18.493 6.488 25.135 1.00 95.62 100 VAL A CA 1
ATOM 758 C C . VAL A 1 100 ? -19.134 6.833 26.477 1.00 95.62 100 VAL A C 1
ATOM 760 O O . VAL A 1 100 ? -18.480 6.810 27.526 1.00 95.62 100 VAL A O 1
ATOM 763 N N . THR A 1 101 ? -20.435 7.115 26.453 1.00 96.06 101 THR A N 1
ATOM 764 C CA . THR A 1 101 ? -21.279 7.161 27.650 1.00 96.06 101 THR A CA 1
ATOM 765 C C . THR A 1 101 ? -22.231 5.971 27.672 1.00 96.06 101 THR A C 1
ATOM 767 O O . THR A 1 101 ? -22.752 5.565 26.633 1.00 96.06 101 THR A O 1
ATOM 770 N N . ALA A 1 102 ? -22.465 5.411 28.858 1.00 95.50 102 ALA A N 1
ATOM 771 C CA . ALA A 1 102 ? -23.370 4.287 29.079 1.00 95.50 102 ALA A CA 1
ATOM 772 C C . ALA A 1 102 ? -24.215 4.514 30.338 1.00 95.50 102 ALA A C 1
ATOM 774 O O . ALA A 1 102 ? -23.683 4.871 31.389 1.00 95.50 102 ALA A O 1
ATOM 775 N N . THR A 1 103 ? -25.528 4.306 30.237 1.00 95.31 103 THR A N 1
ATOM 776 C CA . THR A 1 103 ? -26.501 4.517 31.317 1.00 95.31 103 THR A CA 1
ATOM 777 C C . THR A 1 103 ? -27.400 3.296 31.464 1.00 95.31 103 THR A C 1
ATOM 779 O O . THR A 1 103 ? -28.101 2.921 30.526 1.00 95.31 103 THR A O 1
ATOM 782 N N . LEU A 1 104 ? -27.429 2.686 32.650 1.00 93.50 104 LEU A N 1
ATOM 783 C CA . LEU A 1 104 ? -28.301 1.538 32.916 1.00 93.50 104 LEU A CA 1
ATOM 784 C C . LEU A 1 104 ? -29.734 2.009 33.200 1.00 93.50 104 LEU A C 1
ATOM 786 O O . LEU A 1 104 ? -29.997 2.639 34.227 1.00 93.50 104 LEU A O 1
ATOM 790 N N . LYS A 1 105 ? -30.668 1.668 32.311 1.00 92.75 105 LYS A N 1
ATOM 791 C CA . LYS A 1 105 ? -32.103 1.948 32.437 1.00 92.75 105 LYS A CA 1
ATOM 792 C C . LYS A 1 105 ? -32.854 0.685 32.856 1.00 92.75 105 LYS A C 1
ATOM 794 O O . LYS A 1 105 ? -32.526 -0.419 32.432 1.00 92.75 105 LYS A O 1
ATOM 799 N N . GLY A 1 106 ? -33.876 0.827 33.697 1.00 87.94 106 GLY A N 1
ATOM 800 C CA . GLY A 1 106 ? -34.687 -0.308 34.149 1.00 87.94 106 GLY A CA 1
ATOM 801 C C . GLY A 1 106 ? -35.399 -0.060 35.476 1.00 87.94 106 GLY A C 1
ATOM 802 O O . GLY A 1 106 ? -35.072 0.858 36.228 1.00 87.94 106 GLY A O 1
ATOM 803 N N . ILE A 1 107 ? -36.418 -0.867 35.779 1.00 67.50 107 ILE A N 1
ATOM 804 C CA . ILE A 1 107 ? -37.398 -0.482 36.805 1.00 67.50 107 ILE A CA 1
ATOM 805 C C . ILE A 1 107 ? -36.933 -0.792 38.242 1.00 67.50 107 ILE A C 1
ATOM 807 O O . ILE A 1 107 ? -37.127 0.063 39.107 1.00 67.50 107 ILE A O 1
ATOM 811 N N . ALA A 1 108 ? -36.289 -1.935 38.526 1.00 60.66 108 ALA A N 1
ATOM 812 C CA . ALA A 1 108 ? -36.353 -2.513 39.883 1.00 60.66 108 ALA A CA 1
ATOM 813 C C . ALA A 1 108 ? -35.046 -2.916 40.608 1.00 60.66 108 ALA A C 1
ATOM 815 O O . ALA A 1 108 ? -35.126 -3.239 41.791 1.00 60.66 108 ALA A O 1
ATOM 816 N N . THR A 1 109 ? -33.863 -2.926 39.982 1.00 61.19 109 THR A N 1
ATOM 817 C CA . THR A 1 109 ? -32.659 -3.517 40.612 1.00 61.19 109 THR A CA 1
ATOM 818 C C . THR A 1 109 ? -31.607 -2.482 41.017 1.00 61.19 109 THR A C 1
ATOM 820 O O . THR A 1 109 ? -31.083 -1.766 40.169 1.00 61.19 109 THR A O 1
ATOM 823 N N . THR A 1 110 ? -31.249 -2.455 42.305 1.00 75.38 110 THR A N 1
ATOM 824 C CA . THR A 1 110 ? -30.092 -1.715 42.854 1.00 75.38 110 THR A CA 1
ATOM 825 C C . THR A 1 110 ? -28.762 -2.460 42.692 1.00 75.38 110 THR A C 1
ATOM 827 O O . THR A 1 110 ? -27.722 -1.945 43.093 1.00 75.38 110 THR A O 1
ATOM 830 N N . THR A 1 111 ? -28.774 -3.672 42.130 1.00 82.88 111 THR A N 1
ATOM 831 C CA . THR A 1 111 ? -27.559 -4.447 41.859 1.00 82.88 111 THR A CA 1
ATOM 832 C C . THR A 1 111 ? -26.689 -3.746 40.827 1.00 82.88 111 THR A C 1
ATOM 834 O O . THR A 1 111 ? -27.144 -3.464 39.716 1.00 82.88 111 THR A O 1
ATOM 837 N N . LEU A 1 112 ? -25.430 -3.535 41.205 1.00 90.12 112 LEU A N 1
ATOM 838 C CA . LEU A 1 112 ? -24.333 -3.187 40.312 1.00 90.12 112 LEU A CA 1
ATOM 839 C C . LEU A 1 112 ? -24.265 -4.201 39.158 1.00 90.12 112 LEU A C 1
ATOM 841 O O . LEU A 1 112 ? -24.358 -5.404 39.407 1.00 90.12 112 LEU A O 1
ATOM 845 N N . ARG A 1 113 ? -24.107 -3.731 37.917 1.00 90.31 113 ARG A N 1
ATOM 846 C CA . ARG A 1 113 ? -23.787 -4.583 36.764 1.00 90.31 113 ARG A CA 1
ATOM 847 C C . ARG A 1 113 ? -22.371 -4.297 36.288 1.00 90.31 113 ARG A C 1
ATOM 849 O O . ARG A 1 113 ? -22.123 -3.242 35.709 1.00 90.31 113 ARG A O 1
ATOM 856 N N . SER A 1 114 ? -21.473 -5.241 36.535 1.00 92.19 114 SER A N 1
ATOM 857 C CA . SER A 1 114 ? -20.112 -5.235 36.000 1.00 92.19 114 SER A CA 1
ATOM 858 C C . SER A 1 114 ? -20.116 -5.813 34.584 1.00 92.19 114 SER A C 1
ATOM 860 O O . SER A 1 114 ? -20.743 -6.839 34.328 1.00 92.19 114 SER A O 1
ATOM 862 N N . GLY A 1 115 ? -19.432 -5.152 33.659 1.00 92.69 115 GLY A N 1
ATOM 863 C CA . GLY A 1 115 ? -19.289 -5.590 32.271 1.00 92.69 115 GLY A CA 1
ATOM 864 C C . GLY A 1 115 ? -18.222 -4.769 31.557 1.00 92.69 115 GLY A C 1
ATOM 865 O O . GLY A 1 115 ? -17.439 -4.077 32.205 1.00 92.69 115 GLY A O 1
ATOM 866 N N . ARG A 1 116 ? -18.199 -4.810 30.226 1.00 94.38 116 ARG A N 1
ATOM 867 C CA . ARG A 1 116 ? -17.237 -4.059 29.407 1.00 94.38 116 ARG A CA 1
ATOM 868 C C . ARG A 1 116 ? -17.948 -3.174 28.399 1.00 94.38 116 ARG A C 1
ATOM 870 O O . ARG A 1 116 ? -18.917 -3.601 27.779 1.00 94.38 116 ARG A O 1
ATOM 877 N N . LEU A 1 117 ? -17.441 -1.953 28.229 1.00 94.12 117 LEU A N 1
ATOM 878 C CA . LEU A 1 117 ? -17.723 -1.131 27.052 1.00 94.12 117 LEU A CA 1
ATOM 879 C C . LEU A 1 117 ? -16.631 -1.381 26.026 1.00 94.12 117 LEU A C 1
ATOM 881 O O . LEU A 1 117 ? -15.454 -1.275 26.365 1.00 94.12 117 LEU A O 1
ATOM 885 N N . CYS A 1 118 ? -17.029 -1.671 24.796 1.00 93.56 118 CYS A N 1
ATOM 886 C CA . CYS A 1 118 ? -16.129 -1.993 23.699 1.00 93.56 118 CYS A CA 1
ATOM 887 C C . CYS A 1 118 ? -16.504 -1.192 22.446 1.00 93.56 118 CYS A C 1
ATOM 889 O O . CYS A 1 118 ? -17.670 -0.818 22.268 1.00 93.56 118 CYS A O 1
ATOM 891 N N . ILE A 1 119 ? -15.532 -0.957 21.564 1.00 92.56 119 ILE A N 1
ATOM 892 C CA . ILE A 1 119 ? -15.788 -0.479 20.197 1.00 92.56 119 ILE A CA 1
ATOM 893 C C . ILE A 1 119 ? -15.794 -1.681 19.250 1.00 92.56 119 ILE A C 1
ATOM 895 O O . ILE A 1 119 ? -14.982 -2.597 19.389 1.00 92.56 119 ILE A O 1
ATOM 899 N N . ARG A 1 120 ? -16.742 -1.710 18.308 1.00 87.31 120 ARG A N 1
ATOM 900 C CA . ARG A 1 120 ? -16.849 -2.776 17.305 1.00 87.31 120 ARG A CA 1
ATOM 901 C C . ARG A 1 120 ? -15.839 -2.539 16.182 1.00 87.31 120 ARG A C 1
ATOM 903 O O . ARG A 1 120 ? -16.126 -1.857 15.204 1.00 87.31 120 ARG A O 1
ATOM 910 N N . GLU A 1 121 ? -14.676 -3.145 16.353 1.00 77.62 121 GLU A N 1
ATOM 911 C CA . GLU A 1 121 ? -13.550 -3.194 15.416 1.00 77.62 121 GLU A CA 1
ATOM 912 C C . GLU A 1 121 ? -13.189 -4.664 15.113 1.00 77.62 121 GLU A C 1
ATOM 914 O O . GLU A 1 121 ? -13.771 -5.579 15.697 1.00 77.62 121 GLU A O 1
ATOM 919 N N . GLN A 1 122 ? -12.209 -4.913 14.231 1.00 61.22 122 GLN A N 1
ATOM 920 C CA . GLN A 1 122 ? -11.680 -6.274 14.004 1.00 61.22 122 GLN A CA 1
ATOM 921 C C . GLN A 1 122 ? -11.033 -6.871 15.267 1.00 61.22 122 GLN A C 1
ATOM 923 O O . GLN A 1 122 ? -11.058 -8.080 15.464 1.00 61.22 122 GLN A O 1
ATOM 928 N N . THR A 1 123 ? -10.472 -6.027 16.135 1.00 61.53 123 THR A N 1
ATOM 929 C CA . THR A 1 123 ? -10.007 -6.400 17.476 1.00 61.53 123 THR A CA 1
ATOM 930 C C . THR A 1 123 ? -10.712 -5.496 18.487 1.00 61.53 123 THR A C 1
ATOM 932 O O . THR A 1 123 ? -10.405 -4.305 18.518 1.00 61.53 123 THR A O 1
ATOM 935 N N . PRO A 1 124 ? -11.676 -5.997 19.281 1.00 70.75 124 PRO A N 1
ATOM 936 C CA . PRO A 1 124 ? -12.463 -5.146 20.165 1.00 70.75 124 PRO A CA 1
ATOM 937 C C . PRO A 1 124 ? -11.633 -4.676 21.365 1.00 70.75 124 PRO A C 1
ATOM 939 O O . PRO A 1 124 ? -11.409 -5.424 22.318 1.00 70.75 124 PRO A O 1
ATOM 942 N N . ASP A 1 125 ? -11.223 -3.409 21.346 1.00 84.06 125 ASP A N 1
ATOM 943 C CA . ASP A 1 125 ? -10.696 -2.741 22.534 1.00 84.06 125 ASP A CA 1
ATOM 944 C C . ASP A 1 125 ? -11.838 -2.477 23.521 1.00 84.06 125 ASP A C 1
ATOM 946 O O . ASP A 1 125 ? -12.870 -1.889 23.178 1.00 84.06 125 ASP A O 1
ATOM 950 N N . CYS A 1 126 ? -11.646 -2.921 24.763 1.00 92.62 126 CYS A N 1
ATOM 951 C CA . CYS A 1 126 ? -12.669 -2.930 25.802 1.00 92.62 126 CYS A CA 1
ATOM 952 C C . CYS A 1 126 ? -12.159 -2.313 27.110 1.00 92.62 126 CYS A C 1
ATOM 954 O O . CYS A 1 126 ? -11.005 -2.494 27.496 1.00 92.62 126 CYS A O 1
ATOM 956 N N . VAL A 1 127 ? -13.050 -1.643 27.843 1.00 94.62 127 VAL A N 1
ATOM 957 C CA . VAL A 1 127 ? -12.789 -1.093 29.180 1.00 94.62 127 VAL A CA 1
ATOM 958 C C . VAL A 1 127 ? -13.854 -1.590 30.154 1.00 94.62 127 VAL A C 1
ATOM 960 O O . VAL A 1 127 ? -15.052 -1.438 29.901 1.00 94.62 127 VAL A O 1
ATOM 963 N N . ASP A 1 128 ? -13.421 -2.156 31.283 1.00 94.62 128 ASP A N 1
ATOM 964 C CA . ASP A 1 128 ? -14.319 -2.612 32.347 1.00 94.62 128 ASP A CA 1
ATOM 965 C C . ASP A 1 128 ? -15.104 -1.430 32.959 1.00 94.62 128 ASP A C 1
ATOM 967 O O . ASP A 1 128 ? -14.564 -0.349 33.240 1.00 94.62 128 ASP A O 1
ATOM 971 N N . VAL A 1 129 ? -16.404 -1.635 33.177 1.00 95.38 129 VAL A N 1
ATOM 972 C CA . VAL A 1 129 ? -17.308 -0.671 33.811 1.00 95.38 129 VAL A CA 1
ATOM 973 C C . VAL A 1 129 ? -18.265 -1.341 34.787 1.00 95.38 129 VAL A C 1
ATOM 975 O O . VAL A 1 129 ? -18.807 -2.414 34.530 1.00 95.38 129 VAL A O 1
ATOM 978 N N . ASP A 1 130 ? -18.548 -0.625 35.870 1.00 94.81 130 ASP A N 1
ATOM 979 C CA . ASP A 1 130 ? -19.623 -0.935 36.800 1.00 94.81 130 ASP A CA 1
ATOM 980 C C . ASP A 1 130 ? -20.769 0.058 36.602 1.00 94.81 130 ASP A C 1
ATOM 982 O O . ASP A 1 130 ? -20.609 1.263 36.814 1.00 94.81 130 ASP A O 1
ATOM 986 N N . LEU A 1 131 ? -21.938 -0.440 36.202 1.00 93.69 131 LEU A N 1
ATOM 987 C CA . LEU A 1 131 ? -23.131 0.369 35.977 1.00 93.69 131 LEU A CA 1
ATOM 988 C C . LEU A 1 131 ? -24.102 0.241 37.157 1.00 93.69 131 LEU A C 1
ATOM 990 O O . LEU A 1 131 ? -24.514 -0.860 37.530 1.00 93.69 131 LEU A O 1
ATOM 994 N N . GLN A 1 132 ? -24.515 1.378 37.718 1.00 94.12 132 GLN A N 1
ATOM 995 C CA . GLN A 1 132 ? -25.651 1.470 38.643 1.00 94.12 132 GLN A CA 1
ATOM 996 C C . GLN A 1 132 ? -26.880 2.015 37.909 1.00 94.12 132 GLN A C 1
ATOM 998 O O . GLN A 1 132 ? -26.752 2.778 36.946 1.00 94.12 132 GLN A O 1
ATOM 1003 N N . LYS A 1 133 ? -28.082 1.651 38.373 1.00 92.75 133 LYS A N 1
ATOM 1004 C CA . LYS A 1 133 ? -29.345 2.155 37.816 1.00 92.75 133 LYS A CA 1
ATOM 1005 C C . LYS A 1 133 ? -29.344 3.690 37.759 1.00 92.75 133 LYS A C 1
ATOM 1007 O O . LYS A 1 133 ? -29.025 4.342 38.748 1.00 92.75 133 LYS A O 1
ATOM 1012 N N . ASP A 1 134 ? -29.725 4.231 36.603 1.00 91.50 134 ASP A N 1
ATOM 1013 C CA . ASP A 1 134 ? -29.796 5.663 36.284 1.00 91.50 134 ASP A CA 1
ATOM 1014 C C . ASP A 1 134 ? -28.473 6.447 36.439 1.00 91.50 134 ASP A C 1
ATOM 1016 O O . ASP A 1 134 ? -28.452 7.661 36.238 1.00 91.50 134 ASP A O 1
ATOM 1020 N N . SER A 1 135 ? -27.350 5.770 36.714 1.00 92.75 135 SER A N 1
ATOM 1021 C CA . SER A 1 135 ? -26.012 6.364 36.646 1.00 92.75 135 SER A CA 1
ATOM 1022 C C . SER A 1 135 ? -25.480 6.319 35.215 1.00 92.75 135 SER A C 1
ATOM 1024 O O . SER A 1 135 ? -25.620 5.304 34.529 1.00 92.75 135 SER A O 1
ATOM 1026 N N . THR A 1 136 ? -24.851 7.409 34.775 1.00 96.00 136 THR A N 1
ATOM 1027 C CA . THR A 1 136 ? -24.127 7.471 33.501 1.00 96.00 136 THR A CA 1
ATOM 1028 C C . THR A 1 136 ? -22.634 7.338 33.763 1.00 96.00 136 THR A C 1
ATOM 1030 O O . THR A 1 136 ? -22.037 8.174 34.441 1.00 96.00 136 THR A O 1
ATOM 1033 N N . VAL A 1 137 ? -22.016 6.305 33.196 1.00 96.88 137 VAL A N 1
ATOM 1034 C CA . VAL A 1 137 ? -20.563 6.129 33.186 1.00 96.88 137 VAL A CA 1
ATOM 1035 C C . VAL A 1 137 ? -20.013 6.661 31.867 1.00 96.88 137 VAL A C 1
ATOM 1037 O O . VAL A 1 137 ? -20.561 6.387 30.803 1.00 96.88 137 VAL A O 1
ATOM 1040 N N . ARG A 1 138 ? -18.915 7.417 31.943 1.00 97.56 138 ARG A N 1
ATOM 1041 C CA . ARG A 1 138 ? -18.149 7.918 30.795 1.00 97.56 138 ARG A CA 1
ATOM 1042 C C . ARG A 1 138 ? -16.787 7.230 30.767 1.00 97.56 138 ARG A C 1
ATOM 1044 O O . ARG A 1 138 ? -16.115 7.159 31.804 1.00 97.56 138 ARG A O 1
ATOM 1051 N N . ARG A 1 139 ? -16.382 6.719 29.607 1.00 97.19 139 ARG A N 1
ATOM 1052 C CA . ARG A 1 139 ? -15.062 6.117 29.369 1.00 97.19 139 ARG A CA 1
ATOM 1053 C C . ARG A 1 139 ? -14.523 6.560 28.021 1.00 97.19 139 ARG A C 1
ATOM 1055 O O . ARG A 1 139 ? -15.290 6.775 27.093 1.00 97.19 139 ARG A O 1
ATOM 1062 N N . THR A 1 140 ? -13.205 6.655 27.931 1.00 96.44 140 THR A N 1
ATOM 1063 C CA . THR A 1 140 ? -12.495 6.814 26.665 1.00 96.44 140 THR A CA 1
ATOM 1064 C C . THR A 1 140 ? -11.799 5.494 26.376 1.00 96.44 140 THR A C 1
ATOM 1066 O O . THR A 1 140 ? -11.053 4.998 27.219 1.00 96.44 140 THR A O 1
ATOM 1069 N N . ILE A 1 141 ? -12.108 4.909 25.225 1.00 95.19 141 ILE A N 1
ATOM 1070 C CA . ILE A 1 141 ? -11.539 3.663 24.725 1.00 95.19 141 ILE A CA 1
ATOM 1071 C C . ILE A 1 141 ? -10.550 4.060 23.637 1.00 95.19 141 ILE A C 1
ATOM 1073 O O . ILE A 1 141 ? -10.937 4.702 22.660 1.00 95.19 141 ILE A O 1
ATOM 1077 N N . ARG A 1 142 ? -9.278 3.710 23.820 1.00 94.31 142 ARG A N 1
ATOM 1078 C CA . ARG A 1 142 ? -8.275 3.862 22.770 1.00 94.31 142 ARG A CA 1
ATOM 1079 C C . ARG A 1 142 ? -8.355 2.644 21.865 1.00 94.31 142 ARG A C 1
ATOM 1081 O O . ARG A 1 142 ? -8.262 1.529 22.364 1.00 94.31 142 ARG A O 1
ATOM 1088 N N . THR A 1 143 ? -8.542 2.874 20.576 1.00 93.38 143 THR A N 1
ATOM 1089 C CA . THR A 1 143 ? -8.706 1.833 19.560 1.00 93.38 143 THR A CA 1
ATOM 1090 C C . THR A 1 143 ? -8.159 2.329 18.219 1.00 93.38 143 THR A C 1
ATOM 1092 O O . THR A 1 143 ? -7.330 3.246 18.215 1.00 93.38 143 THR A O 1
ATOM 1095 N N . GLN A 1 144 ? -8.545 1.741 17.090 1.00 92.75 144 GLN A N 1
ATOM 1096 C CA . GLN A 1 144 ? -8.142 2.207 15.764 1.00 92.75 144 GLN A CA 1
ATOM 1097 C C . GLN A 1 144 ? -9.335 2.793 14.999 1.00 92.75 144 GLN A C 1
ATOM 1099 O O . GLN A 1 144 ? -10.484 2.730 15.432 1.00 92.75 144 GLN A O 1
ATOM 1104 N N . ALA A 1 145 ? -9.049 3.493 13.906 1.00 93.06 145 ALA A N 1
ATOM 1105 C CA . ALA A 1 145 ? -10.080 3.935 12.986 1.00 93.06 145 ALA A CA 1
ATOM 1106 C C . ALA A 1 145 ? -10.556 2.753 12.116 1.00 93.06 145 ALA A C 1
ATOM 1108 O O . ALA A 1 145 ? -9.708 2.042 11.563 1.00 93.06 145 ALA A O 1
ATOM 1109 N N . PRO A 1 146 ? -11.874 2.593 11.895 1.00 93.12 146 PRO A N 1
ATOM 1110 C CA . PRO A 1 146 ? -12.386 1.612 10.945 1.00 93.12 146 PRO A CA 1
ATOM 1111 C C . PRO A 1 146 ? -11.919 1.865 9.500 1.00 93.12 146 PRO A C 1
ATOM 1113 O O . PRO A 1 146 ? -11.309 2.888 9.190 1.00 93.12 146 PRO A O 1
ATOM 1116 N N . ALA A 1 147 ? -12.274 0.956 8.589 1.00 93.25 147 ALA A N 1
ATOM 1117 C CA . ALA A 1 147 ? -11.995 1.090 7.156 1.00 93.25 147 ALA A CA 1
ATOM 1118 C C . ALA A 1 147 ? -12.520 2.415 6.558 1.00 93.25 147 ALA A C 1
ATOM 1120 O O . ALA A 1 147 ? -13.580 2.916 6.944 1.00 93.25 147 ALA A O 1
ATOM 1121 N N . ALA A 1 148 ? -11.794 2.959 5.579 1.00 95.31 148 ALA A N 1
ATOM 1122 C CA . ALA A 1 148 ? -12.049 4.283 5.018 1.00 95.31 148 ALA A CA 1
ATOM 1123 C C . ALA A 1 148 ? -13.434 4.441 4.358 1.00 95.31 148 ALA A C 1
ATOM 1125 O O . ALA A 1 148 ? -13.947 3.539 3.688 1.00 95.31 148 ALA A O 1
ATOM 1126 N N . GLY A 1 149 ? -14.008 5.641 4.486 1.00 95.69 149 GLY A N 1
ATOM 1127 C CA . GLY A 1 149 ? -15.296 6.015 3.902 1.00 95.69 149 GLY A CA 1
ATOM 1128 C C . GLY A 1 149 ? -15.789 7.401 4.339 1.00 95.69 149 GLY A C 1
ATOM 1129 O O . GLY A 1 149 ? -15.338 7.965 5.334 1.00 95.69 149 GLY A O 1
ATOM 1130 N N . VAL A 1 150 ? -16.755 7.955 3.602 1.00 94.50 150 VAL A N 1
ATOM 1131 C CA . VAL A 1 150 ? -17.296 9.314 3.824 1.00 94.50 150 VAL A CA 1
ATOM 1132 C C . VAL A 1 150 ? -18.062 9.500 5.143 1.00 94.50 150 VAL A C 1
ATOM 1134 O O . VAL A 1 150 ? -18.083 10.599 5.694 1.00 94.50 150 VAL A O 1
ATOM 1137 N N . ALA A 1 151 ? -18.731 8.459 5.641 1.00 94.06 151 ALA A N 1
ATOM 1138 C CA . ALA A 1 151 ? -19.664 8.565 6.765 1.00 94.06 151 ALA A CA 1
ATOM 1139 C C . ALA A 1 151 ? -19.727 7.254 7.567 1.00 94.06 151 ALA A C 1
ATOM 1141 O O . ALA A 1 151 ? -20.798 6.665 7.743 1.00 94.06 151 ALA A O 1
ATOM 1142 N N . VAL A 1 152 ? -18.560 6.789 8.007 1.00 93.94 152 VAL A N 1
ATOM 1143 C CA . VAL A 1 152 ? -18.370 5.514 8.703 1.00 93.94 152 VAL A CA 1
ATOM 1144 C C . VAL A 1 152 ? -18.928 5.616 10.128 1.00 93.94 152 VAL A C 1
ATOM 1146 O O . VAL A 1 152 ? -18.578 6.562 10.840 1.00 93.94 152 VAL A O 1
ATOM 1149 N N . PRO A 1 153 ? -19.827 4.713 10.561 1.00 93.56 153 PRO A N 1
ATOM 1150 C CA . PRO A 1 153 ? -20.328 4.710 11.929 1.00 93.56 153 PRO A CA 1
ATOM 1151 C C . PRO A 1 153 ? -19.261 4.174 12.889 1.00 93.56 153 PRO A C 1
ATOM 1153 O O . PRO A 1 153 ? -18.646 3.146 12.619 1.00 93.56 153 PRO A O 1
ATOM 1156 N N . ILE A 1 154 ? -19.088 4.829 14.038 1.00 92.06 154 ILE A N 1
ATOM 1157 C CA . ILE A 1 154 ? -18.386 4.225 15.177 1.00 92.06 154 ILE A CA 1
ATOM 1158 C C . ILE A 1 154 ? -19.435 3.531 16.044 1.00 92.06 154 ILE A C 1
ATOM 1160 O O . ILE A 1 154 ? -20.306 4.193 16.614 1.00 92.06 154 ILE A O 1
ATOM 1164 N N . GLU A 1 155 ? -19.391 2.204 16.127 1.00 92.31 155 GLU A N 1
ATOM 1165 C CA . GLU A 1 155 ? -20.355 1.418 16.900 1.00 92.31 155 GLU A CA 1
ATOM 1166 C C . GLU A 1 155 ? -19.768 1.022 18.257 1.00 92.31 155 GLU A C 1
ATOM 1168 O O . GLU A 1 155 ? -18.688 0.437 18.338 1.00 92.31 155 GLU A O 1
ATOM 1173 N N . ALA A 1 156 ? -20.495 1.338 19.329 1.00 92.56 156 ALA A N 1
ATOM 1174 C CA . ALA A 1 156 ? -20.130 0.966 20.691 1.00 92.56 156 ALA A CA 1
ATOM 1175 C C . ALA A 1 156 ? -21.109 -0.088 21.217 1.00 92.56 156 ALA A C 1
ATOM 1177 O O . ALA A 1 156 ? -22.325 0.013 21.012 1.00 92.56 156 ALA A O 1
ATOM 1178 N N . PHE A 1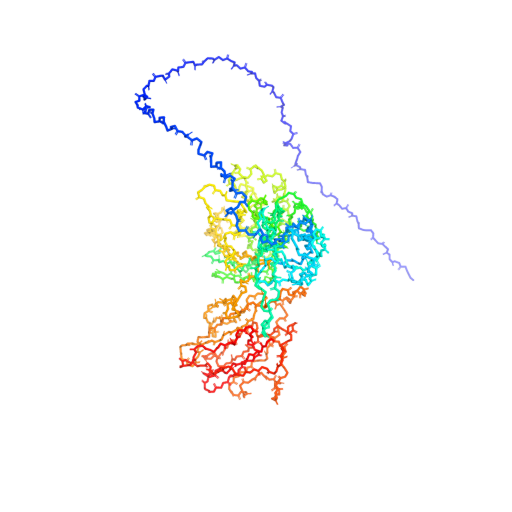 157 ? -20.584 -1.088 21.919 1.00 92.81 157 PHE A N 1
ATOM 1179 C CA . PHE A 1 157 ? -21.383 -2.159 22.502 1.00 92.81 157 PHE A CA 1
ATOM 1180 C C . PHE A 1 157 ? -21.017 -2.420 23.965 1.00 92.81 157 PHE A C 1
ATOM 1182 O O . PHE A 1 157 ? -19.924 -2.085 24.428 1.00 92.81 157 PHE A O 1
ATOM 1189 N N . TYR A 1 158 ? -21.968 -3.001 24.694 1.00 93.19 158 TYR A N 1
ATOM 1190 C CA . TYR A 1 158 ? -21.791 -3.466 26.062 1.00 93.19 158 TYR A CA 1
ATOM 1191 C C . TYR A 1 158 ? -21.988 -4.977 26.111 1.00 93.19 158 TYR A C 1
ATOM 1193 O O . TYR A 1 158 ? -23.032 -5.502 25.695 1.00 93.19 158 TYR A O 1
ATOM 1201 N N . CYS A 1 159 ? -20.993 -5.663 26.661 1.00 91.00 159 CYS A N 1
ATOM 1202 C CA . CYS A 1 159 ? -21.094 -7.066 27.022 1.00 91.00 159 CYS A CA 1
ATOM 1203 C C . CYS A 1 159 ? -21.051 -7.233 28.538 1.00 91.00 159 CYS A C 1
ATOM 1205 O O . CYS A 1 159 ? -20.368 -6.503 29.264 1.00 91.00 159 CYS A O 1
ATOM 1207 N N . GLU A 1 160 ? -21.789 -8.229 29.005 1.00 89.19 160 GLU A N 1
ATOM 1208 C CA . GLU A 1 160 ? -21.678 -8.715 30.373 1.00 89.19 160 GLU A CA 1
ATOM 1209 C C . GLU A 1 160 ? -20.621 -9.815 30.368 1.00 89.19 160 GLU A C 1
ATOM 1211 O O . GLU A 1 160 ? -20.635 -10.678 29.490 1.00 89.19 160 GLU A O 1
ATOM 1216 N N . VAL A 1 161 ? -19.687 -9.763 31.318 1.00 80.12 161 VAL A N 1
ATOM 1217 C CA . VAL A 1 161 ? -18.705 -10.836 31.489 1.00 80.12 161 VAL A CA 1
ATOM 1218 C C . VAL A 1 161 ? -19.445 -11.999 32.140 1.00 80.12 161 VAL A C 1
ATOM 1220 O O . VAL A 1 161 ? -19.712 -11.974 33.344 1.00 80.12 161 VAL A O 1
ATOM 1223 N N . GLU A 1 162 ? -19.841 -12.988 31.339 1.00 78.38 162 GLU A N 1
ATOM 1224 C CA . GLU A 1 162 ? -20.376 -14.231 31.885 1.00 78.38 162 GLU A CA 1
ATOM 1225 C C . GLU A 1 162 ? -19.259 -14.973 32.626 1.00 78.38 162 GLU A C 1
ATOM 1227 O O . GLU A 1 162 ? -18.084 -14.905 32.269 1.00 78.38 162 GLU A O 1
ATOM 1232 N N . SER A 1 163 ? -19.611 -15.646 33.721 1.00 60.69 163 SER A N 1
ATOM 1233 C CA . SER A 1 163 ? -18.643 -16.257 34.638 1.00 60.69 163 SER A CA 1
ATOM 1234 C C . SER A 1 163 ? -18.101 -17.603 34.135 1.00 60.69 163 SER A C 1
ATOM 1236 O O . SER A 1 163 ? -17.914 -18.523 34.936 1.00 60.69 163 SER A O 1
ATOM 1238 N N . ASP A 1 164 ? -17.932 -17.755 32.822 1.00 60.31 164 ASP A N 1
ATOM 1239 C CA . ASP A 1 164 ? -17.255 -18.909 32.241 1.00 60.31 164 ASP A CA 1
ATOM 1240 C C . ASP A 1 164 ? -15.727 -18.802 32.407 1.00 60.31 164 ASP A C 1
ATOM 1242 O O . ASP A 1 164 ? -15.183 -17.794 32.863 1.00 60.31 164 ASP A O 1
ATOM 1246 N N . SER A 1 165 ? -15.018 -19.888 32.101 1.00 61.59 165 SER A N 1
ATOM 1247 C CA . SER A 1 165 ? -13.563 -19.968 32.267 1.00 61.59 165 SER A CA 1
ATOM 1248 C C . SER A 1 165 ? -12.764 -19.177 31.230 1.00 61.59 165 SER A C 1
ATOM 1250 O O . SER A 1 165 ? -11.552 -19.047 31.393 1.00 61.59 165 SER A O 1
ATOM 1252 N N . ASN A 1 166 ? -13.413 -18.692 30.170 1.00 70.44 166 ASN A N 1
ATOM 1253 C CA . ASN A 1 166 ? -12.766 -18.041 29.036 1.00 70.44 166 ASN A CA 1
ATOM 1254 C C . ASN A 1 166 ? -12.910 -16.512 29.110 1.00 70.44 166 ASN A C 1
ATOM 1256 O O . ASN A 1 166 ? -12.097 -15.792 28.534 1.00 70.44 166 ASN A O 1
ATOM 1260 N N . GLY A 1 167 ? -13.907 -16.012 29.849 1.00 69.50 167 GLY A N 1
ATOM 1261 C CA . GLY A 1 167 ? -14.195 -14.586 29.976 1.00 69.50 167 GLY A CA 1
ATOM 1262 C C . GLY A 1 167 ? -14.728 -13.982 28.678 1.00 69.50 167 GLY A C 1
ATOM 1263 O O . GLY A 1 167 ? -14.432 -12.820 28.378 1.00 69.50 167 GLY A O 1
ATOM 1264 N N . GLU A 1 168 ? -15.465 -14.772 27.889 1.00 76.25 168 GLU A N 1
ATOM 1265 C CA . GLU A 1 168 ? -15.971 -14.342 26.588 1.00 76.25 168 GLU A CA 1
ATOM 1266 C C . GLU A 1 168 ? -17.024 -13.229 26.731 1.00 76.25 168 GLU A C 1
ATOM 1268 O O . GLU A 1 168 ? -17.947 -13.256 27.547 1.00 76.25 168 GLU A O 1
ATOM 1273 N N . CYS A 1 169 ? -16.843 -12.185 25.925 1.00 78.12 169 CYS A N 1
ATOM 1274 C CA . CYS A 1 169 ? -17.620 -10.952 25.960 1.00 78.12 169 CYS A CA 1
ATOM 1275 C C . CYS A 1 169 ? -18.933 -11.142 25.186 1.00 78.12 169 CYS A C 1
ATOM 1277 O O . CYS A 1 169 ? -19.036 -10.792 24.012 1.00 78.12 169 CYS A O 1
ATOM 1279 N N . VAL A 1 170 ? -19.954 -11.705 25.841 1.00 82.31 170 VAL A N 1
ATOM 1280 C CA . VAL A 1 170 ? -21.274 -11.912 25.222 1.00 82.31 170 VAL A CA 1
ATOM 1281 C C . VAL A 1 170 ? -21.984 -10.567 25.054 1.00 82.31 170 VAL A C 1
ATOM 1283 O O . VAL A 1 170 ? -22.485 -9.990 26.024 1.00 82.31 170 VAL A O 1
ATOM 1286 N N . GLU A 1 171 ? -22.045 -10.060 23.819 1.00 83.50 171 GLU A N 1
ATOM 1287 C CA . GLU A 1 171 ? -22.766 -8.826 23.489 1.00 83.50 171 GLU A CA 1
ATOM 1288 C C . GLU A 1 171 ? -24.233 -8.924 23.941 1.00 83.50 171 GLU A C 1
ATOM 1290 O O . GLU A 1 171 ? -24.981 -9.804 23.509 1.00 83.50 171 GLU A O 1
ATOM 1295 N N . LYS A 1 172 ? -24.651 -8.009 24.826 1.00 82.81 172 LYS A N 1
ATOM 1296 C CA . LYS A 1 172 ? -26.051 -7.895 25.271 1.00 82.81 172 LYS A CA 1
ATOM 1297 C C . LYS A 1 172 ? -26.768 -6.730 24.599 1.00 82.81 172 LYS A C 1
ATOM 1299 O O . LYS A 1 172 ? -27.961 -6.822 24.322 1.00 82.81 172 LYS A O 1
ATOM 1304 N N . PHE A 1 173 ? -26.043 -5.640 24.353 1.00 79.25 173 PHE A N 1
ATOM 1305 C CA . PHE A 1 173 ? -26.569 -4.424 23.746 1.00 79.25 173 PHE A CA 1
ATOM 1306 C C . PHE A 1 173 ? -25.514 -3.813 22.825 1.00 79.25 173 PHE A C 1
ATOM 1308 O O . PHE A 1 173 ? -24.376 -3.610 23.245 1.00 79.25 173 PHE A O 1
ATOM 1315 N N . SER A 1 174 ? -25.912 -3.431 21.616 1.00 78.81 174 SER A N 1
ATOM 1316 C CA . SER A 1 174 ? -25.171 -2.503 20.759 1.00 78.81 174 SER A CA 1
ATOM 1317 C C . SER A 1 174 ? -25.949 -1.199 20.618 1.00 78.81 174 SER A C 1
ATOM 1319 O O . SER A 1 174 ? -27.180 -1.182 20.569 1.00 78.81 174 SER A O 1
ATOM 1321 N N . SER A 1 175 ? -25.215 -0.092 20.542 1.00 70.31 175 SER A N 1
ATOM 1322 C CA . SER A 1 175 ? -25.736 1.194 20.097 1.00 70.31 175 SER A CA 1
ATOM 1323 C C . SER A 1 175 ? -25.020 1.545 18.804 1.00 70.31 175 SER A C 1
ATOM 1325 O O . SER A 1 175 ? -23.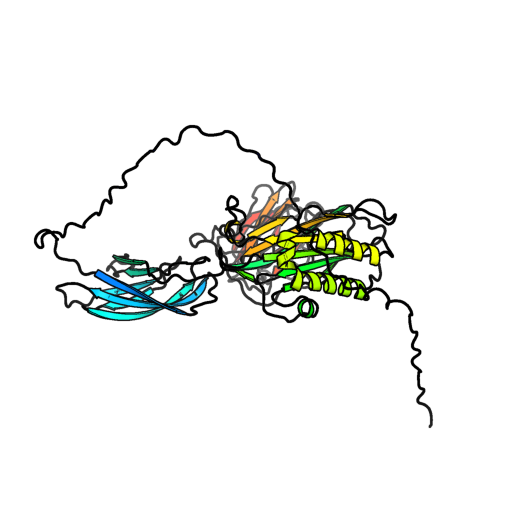836 1.893 18.806 1.00 70.31 175 SER A O 1
ATOM 1327 N N . GLY A 1 176 ? -25.743 1.435 17.687 1.00 66.81 176 GLY A N 1
ATOM 1328 C CA . GLY A 1 176 ? -25.309 2.032 16.431 1.00 66.81 176 GLY A CA 1
ATOM 1329 C C . GLY A 1 176 ? -25.290 3.540 16.632 1.00 66.81 176 GLY A C 1
ATOM 1330 O O . GLY A 1 176 ? -26.349 4.171 16.650 1.00 66.81 176 GLY A O 1
ATOM 1331 N N . SER A 1 177 ? -24.109 4.111 16.879 1.00 62.28 177 SER A N 1
ATOM 1332 C CA . SER A 1 177 ? -24.041 5.517 17.252 1.00 62.28 177 SER A CA 1
ATOM 1333 C C . SER A 1 177 ? -24.458 6.399 16.075 1.00 62.28 177 SER A C 1
ATOM 1335 O O . SER A 1 177 ? -24.198 6.104 14.906 1.00 62.28 177 SER A O 1
ATOM 1337 N N . GLY A 1 178 ? -25.105 7.524 16.384 1.00 70.56 178 GLY A N 1
ATOM 1338 C CA . GLY A 1 178 ? -25.391 8.548 15.380 1.00 70.56 178 GLY A CA 1
ATOM 1339 C C . GLY A 1 178 ? -24.131 9.262 14.878 1.00 70.56 178 GLY A C 1
ATOM 1340 O O . GLY A 1 178 ? -24.210 9.997 13.893 1.00 70.56 178 GLY A O 1
ATOM 1341 N N . GLN A 1 179 ? -22.978 9.068 15.533 1.00 87.19 179 GLN A N 1
ATOM 1342 C CA . GLN A 1 179 ? -21.729 9.707 15.151 1.00 87.19 179 GLN A CA 1
ATOM 1343 C C . GLN A 1 179 ? -21.093 8.952 13.982 1.00 87.19 179 GLN A C 1
ATOM 1345 O O . GLN A 1 179 ? -20.477 7.896 14.130 1.00 87.19 179 GLN A O 1
ATOM 1350 N N . ARG A 1 180 ? -21.241 9.547 12.799 1.00 93.00 180 ARG A N 1
ATOM 1351 C CA . ARG A 1 180 ? -20.537 9.148 11.585 1.00 93.00 180 ARG A CA 1
ATOM 1352 C C . ARG A 1 180 ? -19.323 10.041 11.393 1.00 93.00 180 ARG A C 1
ATOM 1354 O O . ARG A 1 180 ? -19.441 11.261 11.495 1.00 93.00 180 ARG A O 1
ATOM 1361 N N . VAL A 1 181 ? -18.184 9.434 11.096 1.00 94.69 181 VAL A N 1
ATOM 1362 C CA . VAL A 1 181 ? -16.924 10.131 10.828 1.00 94.69 181 VAL A CA 1
ATOM 1363 C C . VAL A 1 181 ? -16.475 9.882 9.392 1.00 94.69 181 VAL A C 1
ATOM 1365 O O . VAL A 1 181 ? -16.763 8.839 8.806 1.00 94.69 181 VAL A O 1
ATOM 1368 N N . ALA A 1 182 ? -15.783 10.860 8.816 1.00 95.75 182 ALA A N 1
ATOM 1369 C CA . ALA A 1 182 ? -15.122 10.700 7.531 1.00 95.75 182 ALA A CA 1
ATOM 1370 C C . ALA A 1 182 ? -13.709 10.158 7.773 1.00 95.75 182 ALA A C 1
ATOM 1372 O O . ALA A 1 182 ? -12.930 10.781 8.497 1.00 95.75 182 ALA A O 1
ATOM 1373 N N . ILE A 1 183 ? -13.400 9.008 7.178 1.00 96.00 183 ILE A N 1
ATOM 1374 C CA . ILE A 1 183 ? -12.124 8.307 7.327 1.00 96.00 183 ILE A CA 1
ATOM 1375 C C . ILE A 1 183 ? -11.461 8.214 5.952 1.00 96.00 183 ILE A C 1
ATOM 1377 O O . ILE A 1 183 ? -12.069 7.747 4.987 1.00 96.00 183 ILE A O 1
ATOM 1381 N N . GLY A 1 184 ? -10.223 8.689 5.860 1.00 95.94 184 GLY A N 1
ATOM 1382 C CA . GLY A 1 184 ? -9.384 8.606 4.674 1.00 95.94 184 GLY A CA 1
ATOM 1383 C C . GLY A 1 184 ? -8.680 7.260 4.538 1.00 95.94 184 GLY A C 1
ATOM 1384 O O . GLY A 1 184 ? -8.349 6.611 5.525 1.00 95.94 184 GLY A O 1
ATOM 1385 N N . ALA A 1 185 ? -8.399 6.877 3.300 1.00 95.50 185 ALA A N 1
ATOM 1386 C CA . ALA A 1 185 ? -7.359 5.913 2.978 1.00 95.50 185 ALA A CA 1
ATOM 1387 C C . ALA A 1 185 ? -6.103 6.680 2.535 1.00 95.50 185 ALA A C 1
ATOM 1389 O O . ALA A 1 185 ? -6.199 7.727 1.884 1.00 95.50 185 ALA A O 1
ATOM 1390 N N . ARG A 1 186 ? -4.928 6.181 2.915 1.00 94.19 186 ARG A N 1
ATOM 1391 C CA . ARG A 1 186 ? -3.622 6.720 2.534 1.00 94.19 186 ARG A CA 1
ATOM 1392 C C . ARG A 1 186 ? -3.113 5.946 1.322 1.00 94.19 186 ARG A C 1
ATOM 1394 O O . ARG A 1 186 ? -3.139 4.719 1.324 1.00 94.19 186 ARG A O 1
ATOM 1401 N N . TYR A 1 187 ? -2.684 6.667 0.293 1.00 94.44 187 TYR A N 1
ATOM 1402 C CA . TYR A 1 187 ? -2.240 6.120 -0.983 1.00 94.44 187 TYR A CA 1
ATOM 1403 C C . TYR A 1 187 ? -0.860 6.640 -1.366 1.00 94.44 187 TYR A C 1
ATOM 1405 O O . TYR A 1 187 ? -0.535 7.800 -1.134 1.00 94.44 187 TYR A O 1
ATOM 1413 N N . GLU A 1 188 ? -0.091 5.813 -2.052 1.00 92.44 188 GLU A N 1
ATOM 1414 C CA . GLU A 1 188 ? 1.148 6.173 -2.732 1.00 92.44 188 GLU A CA 1
ATOM 1415 C C . GLU A 1 188 ? 1.113 5.609 -4.150 1.00 92.44 188 GLU A C 1
ATOM 1417 O O . GLU A 1 188 ? 0.426 4.622 -4.421 1.00 92.44 188 GLU A O 1
ATOM 1422 N N . VAL A 1 189 ? 1.839 6.231 -5.074 1.00 93.75 189 VAL A N 1
ATOM 1423 C CA . VAL A 1 189 ? 1.946 5.754 -6.454 1.00 93.75 189 VAL A CA 1
ATOM 1424 C C . VAL A 1 189 ? 3.407 5.605 -6.813 1.00 93.75 189 VAL A C 1
ATOM 1426 O O . VAL A 1 189 ? 4.167 6.566 -6.744 1.00 93.75 189 VAL A O 1
ATOM 1429 N N . ILE A 1 190 ? 3.774 4.390 -7.202 1.00 91.81 190 ILE A N 1
ATOM 1430 C CA . ILE A 1 190 ? 5.134 3.971 -7.521 1.00 91.81 190 ILE A CA 1
ATOM 1431 C C . ILE A 1 190 ? 5.189 3.673 -9.019 1.00 91.81 190 ILE A C 1
ATOM 1433 O O . ILE A 1 190 ? 4.317 2.974 -9.539 1.00 91.81 190 ILE A O 1
ATOM 1437 N N . LEU A 1 191 ? 6.207 4.150 -9.728 1.00 93.25 191 LEU A N 1
ATOM 1438 C CA . LEU A 1 191 ? 6.531 3.606 -11.043 1.00 93.25 191 LEU A CA 1
ATOM 1439 C C . LEU A 1 191 ? 7.277 2.282 -10.862 1.00 93.25 191 LEU A C 1
ATOM 1441 O O . LEU A 1 191 ? 8.373 2.263 -10.317 1.00 93.25 191 LEU A O 1
ATOM 1445 N N . GLN A 1 192 ? 6.680 1.183 -11.318 1.00 88.44 192 GLN A N 1
ATOM 1446 C CA . GLN A 1 192 ? 7.242 -0.159 -11.169 1.00 88.44 192 GLN A CA 1
ATOM 1447 C C . GLN A 1 192 ? 8.156 -0.523 -12.347 1.00 88.44 192 GLN A C 1
ATOM 1449 O O . GLN A 1 192 ? 9.272 -1.000 -12.148 1.00 88.44 192 GLN A O 1
ATOM 1454 N N . SER A 1 193 ? 7.691 -0.290 -13.573 1.00 90.38 193 SER A N 1
ATOM 1455 C CA . SER A 1 193 ? 8.440 -0.587 -14.796 1.00 90.38 193 SER A CA 1
ATOM 1456 C C . SER A 1 193 ? 8.034 0.333 -15.944 1.00 90.38 193 SER A C 1
ATOM 1458 O O . SER A 1 193 ? 7.016 1.033 -15.886 1.00 90.38 193 SER A O 1
ATOM 1460 N N . PHE A 1 194 ? 8.825 0.330 -17.011 1.00 94.62 194 PHE A N 1
ATOM 1461 C CA . PHE A 1 194 ? 8.447 0.883 -18.304 1.00 94.62 194 PHE A CA 1
ATOM 1462 C C . PHE A 1 194 ? 8.932 -0.021 -19.436 1.00 94.62 194 PHE A C 1
ATOM 1464 O O . PHE A 1 194 ? 9.987 -0.636 -19.360 1.00 94.62 194 PHE A O 1
ATOM 1471 N N . GLU A 1 195 ? 8.146 -0.106 -20.499 1.00 94.38 195 GLU A N 1
ATOM 1472 C CA . GLU A 1 195 ? 8.385 -0.968 -21.649 1.00 94.38 195 GLU A CA 1
ATOM 1473 C C . GLU A 1 195 ? 8.746 -0.112 -22.863 1.00 94.38 195 GLU A C 1
ATOM 1475 O O . GLU A 1 195 ? 7.971 0.747 -23.298 1.00 94.38 195 GLU A O 1
ATOM 1480 N N . ILE A 1 196 ? 9.932 -0.364 -23.415 1.00 93.62 196 ILE A N 1
ATOM 1481 C CA . ILE A 1 196 ? 10.427 0.232 -24.652 1.00 93.62 196 ILE A CA 1
ATOM 1482 C C . ILE A 1 196 ? 10.050 -0.704 -25.804 1.00 93.62 196 ILE A C 1
ATOM 1484 O O . ILE A 1 196 ? 10.788 -1.624 -26.158 1.00 93.62 196 ILE A O 1
ATOM 1488 N N . LEU A 1 197 ? 8.883 -0.463 -26.400 1.00 92.31 197 LEU A N 1
ATOM 1489 C CA . LEU A 1 197 ? 8.396 -1.218 -27.561 1.00 92.31 197 LEU A CA 1
ATOM 1490 C C . LEU A 1 197 ? 9.138 -0.829 -28.845 1.00 92.31 197 LEU A C 1
ATOM 1492 O O . LEU A 1 197 ? 9.332 -1.652 -29.736 1.00 92.31 197 LEU A O 1
ATOM 1496 N N . HIS A 1 198 ? 9.526 0.443 -28.953 1.00 90.06 198 HIS A N 1
ATOM 1497 C CA . HIS A 1 198 ? 10.375 0.946 -30.025 1.00 90.06 198 HIS A CA 1
ATOM 1498 C C . HIS A 1 198 ? 11.111 2.200 -29.551 1.00 90.06 198 HIS A C 1
ATOM 1500 O O . HIS A 1 198 ? 10.472 3.199 -29.2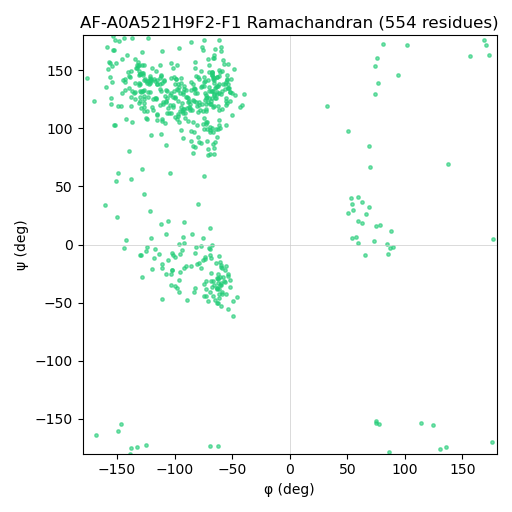10 1.00 90.06 198 HIS A O 1
ATOM 1506 N N . THR A 1 199 ? 12.443 2.172 -29.565 1.00 85.81 199 THR A N 1
ATOM 1507 C CA . THR A 1 199 ? 13.253 3.377 -29.361 1.00 85.81 199 THR A CA 1
ATOM 1508 C C . THR A 1 199 ? 13.629 4.009 -30.697 1.00 85.81 199 THR A C 1
ATOM 1510 O O . THR A 1 199 ? 13.919 3.313 -31.666 1.00 85.81 199 THR A O 1
ATOM 1513 N N . ARG A 1 200 ? 13.662 5.344 -30.729 1.00 80.25 200 ARG A N 1
ATOM 1514 C CA . ARG A 1 200 ? 14.240 6.123 -31.837 1.00 80.25 200 ARG A CA 1
ATOM 1515 C C . ARG A 1 200 ? 15.724 6.454 -31.612 1.00 80.25 200 ARG A C 1
ATOM 1517 O O . ARG A 1 200 ? 16.325 7.142 -32.437 1.00 80.25 200 ARG A O 1
ATOM 1524 N N . ALA A 1 201 ? 16.290 5.979 -30.498 1.00 73.19 201 ALA A N 1
ATOM 1525 C CA . ALA A 1 201 ? 17.704 6.078 -30.170 1.00 73.19 201 ALA A CA 1
ATOM 1526 C C . ALA A 1 201 ? 18.569 5.465 -31.275 1.00 73.19 201 ALA A C 1
ATOM 1528 O O . ALA A 1 201 ? 18.316 4.353 -31.740 1.00 73.19 201 ALA A O 1
ATOM 1529 N N . ARG A 1 202 ? 19.621 6.182 -31.676 1.00 72.06 202 ARG A N 1
ATOM 1530 C CA . ARG A 1 202 ? 20.688 5.650 -32.548 1.00 72.06 202 ARG A CA 1
ATOM 1531 C C . ARG A 1 202 ? 22.057 5.636 -31.872 1.00 72.06 202 ARG A C 1
ATOM 1533 O O . ARG A 1 202 ? 23.029 5.203 -32.489 1.00 72.06 202 ARG A O 1
ATOM 1540 N N . GLN A 1 203 ? 22.141 6.160 -30.655 1.00 75.31 203 GLN A N 1
ATOM 1541 C CA . GLN A 1 203 ? 23.346 6.252 -29.840 1.00 75.31 203 GLN A CA 1
ATOM 1542 C C . GLN A 1 203 ? 23.012 5.765 -28.423 1.00 75.31 203 GLN A C 1
ATOM 1544 O O . GLN A 1 203 ? 21.925 5.231 -28.197 1.00 75.31 203 GLN A O 1
ATOM 1549 N N . SER A 1 204 ? 23.964 5.894 -27.500 1.00 75.81 204 SER A N 1
ATOM 1550 C CA . SER A 1 204 ? 23.733 5.603 -26.088 1.00 75.81 204 SER A CA 1
ATOM 1551 C C . SER A 1 204 ? 22.868 6.700 -25.468 1.00 75.81 204 SER A C 1
ATOM 1553 O O . SER A 1 204 ? 23.370 7.799 -25.189 1.00 75.81 204 SER A O 1
ATOM 1555 N N . ASP A 1 205 ? 21.591 6.408 -25.248 1.00 76.56 205 ASP A N 1
ATOM 1556 C CA . ASP A 1 205 ? 20.614 7.393 -24.802 1.00 76.56 205 ASP A CA 1
ATOM 1557 C C . ASP A 1 205 ? 20.169 7.061 -23.379 1.00 76.56 205 ASP A C 1
ATOM 1559 O O . ASP A 1 205 ? 19.610 6.006 -23.091 1.00 76.56 205 ASP A O 1
ATOM 1563 N N . SER A 1 206 ? 20.397 7.990 -22.456 1.00 87.19 206 SER A N 1
ATOM 1564 C CA . SER A 1 206 ? 19.961 7.832 -21.076 1.00 87.19 206 SER A CA 1
ATOM 1565 C C . SER A 1 206 ? 18.455 8.053 -20.985 1.00 87.19 206 SER A C 1
ATOM 1567 O O . SER A 1 206 ? 17.979 9.183 -21.132 1.00 87.19 206 SER A O 1
ATOM 1569 N N . VAL A 1 207 ? 17.715 7.007 -20.628 1.00 90.06 207 VAL A N 1
ATOM 1570 C CA . VAL A 1 207 ? 16.329 7.138 -20.179 1.00 90.06 207 VAL A CA 1
ATOM 1571 C C . VAL A 1 207 ? 16.319 7.806 -18.804 1.00 90.06 207 VAL A C 1
ATOM 1573 O O . VAL A 1 207 ? 17.065 7.415 -17.898 1.00 90.06 207 VAL A O 1
ATOM 1576 N N . LYS A 1 208 ? 15.471 8.822 -18.641 1.00 90.75 208 LYS A N 1
ATOM 1577 C CA . LYS A 1 208 ? 15.171 9.470 -17.361 1.00 90.75 208 LYS A CA 1
ATOM 1578 C C . LYS A 1 208 ? 13.664 9.500 -17.162 1.00 90.75 208 LYS A C 1
ATOM 1580 O O . LYS A 1 208 ? 12.912 9.655 -18.125 1.00 90.75 208 LYS A O 1
ATOM 1585 N N . VAL A 1 209 ? 13.217 9.373 -15.919 1.00 90.25 209 VAL A N 1
ATOM 1586 C CA . VAL A 1 209 ? 11.784 9.356 -15.608 1.00 90.25 209 VAL A CA 1
ATOM 1587 C C . VAL A 1 209 ? 11.458 10.338 -14.497 1.00 90.25 209 VAL A C 1
ATOM 1589 O O . VAL A 1 209 ? 12.191 10.430 -13.519 1.00 90.25 209 VAL A O 1
ATOM 1592 N N . SER A 1 210 ? 10.352 11.060 -14.656 1.00 88.50 210 SER A N 1
ATOM 1593 C CA . SER A 1 210 ? 9.720 11.883 -13.627 1.00 88.50 210 SER A CA 1
ATOM 1594 C C . SER A 1 210 ? 8.293 11.413 -13.388 1.00 88.50 210 SER A C 1
ATOM 1596 O O . SER A 1 210 ? 7.574 11.051 -14.324 1.00 88.50 210 SER A O 1
ATOM 1598 N N . LEU A 1 211 ? 7.870 11.475 -12.130 1.00 89.56 211 LEU A N 1
ATOM 1599 C CA . LEU A 1 211 ? 6.511 11.165 -11.706 1.00 89.56 211 LEU A CA 1
ATOM 1600 C C . LEU A 1 211 ? 6.002 12.313 -10.838 1.00 89.56 211 LEU A C 1
ATOM 1602 O O . LEU A 1 211 ? 6.704 12.755 -9.933 1.00 89.56 211 LEU A O 1
ATOM 1606 N N . ALA A 1 212 ? 4.794 12.794 -11.106 1.00 86.88 212 ALA A N 1
ATOM 1607 C CA . ALA A 1 212 ? 4.110 13.783 -10.283 1.00 86.88 212 ALA A CA 1
ATOM 1608 C C . ALA A 1 212 ? 2.686 13.317 -9.969 1.00 86.88 212 ALA A C 1
ATOM 1610 O O . ALA A 1 212 ? 2.047 12.666 -10.798 1.00 86.88 212 ALA A O 1
ATOM 1611 N N . GLY A 1 213 ? 2.178 13.669 -8.790 1.00 87.31 213 GLY A N 1
ATOM 1612 C CA . GLY A 1 213 ? 0.808 13.386 -8.382 1.00 87.31 213 GLY A CA 1
ATOM 1613 C C . GLY A 1 213 ? 0.202 14.511 -7.548 1.00 87.31 213 GLY A C 1
ATOM 1614 O O . GLY A 1 213 ? 0.872 15.095 -6.694 1.00 87.31 213 GLY A O 1
ATOM 1615 N N . VAL A 1 214 ? -1.073 14.802 -7.807 1.00 85.44 214 VAL A N 1
ATOM 1616 C CA . VAL A 1 214 ? -1.863 15.877 -7.191 1.00 85.44 214 VAL A CA 1
ATOM 1617 C C . VAL A 1 214 ? -3.225 15.339 -6.785 1.00 85.44 214 VAL A C 1
ATOM 1619 O O . VAL A 1 214 ? -3.928 14.751 -7.606 1.00 85.44 214 VAL A O 1
ATOM 1622 N N . ALA A 1 215 ? -3.643 15.611 -5.552 1.00 84.62 215 ALA A N 1
ATOM 1623 C CA . ALA A 1 215 ? -5.010 15.358 -5.113 1.00 84.62 215 ALA A CA 1
ATOM 1624 C C . ALA A 1 215 ? -5.604 16.605 -4.451 1.00 84.62 215 ALA A C 1
ATOM 1626 O O . ALA A 1 215 ? -5.132 17.066 -3.413 1.00 84.62 215 ALA A O 1
ATOM 1627 N N . GLY A 1 216 ? -6.664 17.150 -5.045 1.00 73.06 216 GLY A N 1
ATOM 1628 C CA . GLY A 1 216 ? -7.275 18.394 -4.573 1.00 73.06 216 GLY A CA 1
ATOM 1629 C C . GLY A 1 216 ? -6.451 19.633 -4.922 1.00 73.06 216 GLY A C 1
ATOM 1630 O O . GLY A 1 216 ? -5.785 19.663 -5.951 1.00 73.06 216 GLY A O 1
ATOM 1631 N N . ALA A 1 217 ? -6.560 20.681 -4.096 1.00 47.31 217 ALA A N 1
ATOM 1632 C CA . ALA A 1 217 ? -6.218 22.046 -4.508 1.00 47.31 217 ALA A CA 1
ATOM 1633 C C . ALA A 1 217 ? -5.185 22.816 -3.650 1.00 47.31 217 ALA A C 1
ATOM 1635 O O . ALA A 1 217 ? -4.828 23.911 -4.075 1.00 47.31 217 ALA A O 1
ATOM 1636 N N . THR A 1 218 ? -4.686 22.320 -2.498 1.00 40.16 218 THR A N 1
ATOM 1637 C CA . THR A 1 218 ? -3.658 23.042 -1.687 1.00 40.16 218 THR A CA 1
ATOM 1638 C C . THR A 1 218 ? -2.783 22.199 -0.715 1.00 40.16 218 THR A C 1
ATOM 1640 O O . THR A 1 218 ? -3.283 21.250 -0.123 1.00 40.16 218 THR A O 1
ATOM 1643 N N . ALA A 1 219 ? -1.535 22.673 -0.457 1.00 40.06 219 ALA A N 1
ATOM 1644 C CA . ALA A 1 219 ? -0.508 22.303 0.581 1.00 40.06 219 ALA A CA 1
ATOM 1645 C C . ALA A 1 219 ? 0.293 20.963 0.422 1.00 40.06 219 ALA A C 1
ATOM 1647 O O . ALA A 1 219 ? -0.317 19.924 0.240 1.00 40.06 219 ALA A O 1
ATOM 1648 N N . ALA A 1 220 ? 1.643 20.861 0.497 1.00 40.22 220 ALA A N 1
ATOM 1649 C CA . ALA A 1 220 ? 2.762 21.806 0.776 1.00 40.22 220 ALA A CA 1
ATOM 1650 C C . ALA A 1 220 ? 4.072 21.459 -0.034 1.00 40.22 220 ALA A C 1
ATOM 1652 O O . ALA A 1 220 ? 3.949 20.889 -1.115 1.00 40.22 220 ALA A O 1
ATOM 1653 N N . THR A 1 221 ? 5.296 21.821 0.423 1.00 38.88 221 THR A N 1
ATOM 1654 C CA . THR A 1 221 ? 6.590 21.757 -0.335 1.00 38.88 221 THR A CA 1
ATOM 1655 C C . THR A 1 221 ? 7.819 21.305 0.480 1.00 38.88 221 THR A C 1
ATOM 1657 O O . THR A 1 221 ? 7.927 21.704 1.636 1.00 38.88 221 THR A O 1
ATOM 1660 N N . ASP A 1 222 ? 8.787 20.617 -0.160 1.00 38.97 222 ASP A N 1
ATOM 1661 C CA . ASP A 1 222 ? 10.236 20.687 0.184 1.00 38.97 222 ASP A CA 1
ATOM 1662 C C . ASP A 1 222 ? 11.177 20.209 -0.969 1.00 38.97 222 ASP A C 1
ATOM 1664 O O . ASP A 1 222 ? 12.218 19.588 -0.759 1.00 38.97 222 ASP A O 1
ATOM 1668 N N . SER A 1 223 ? 10.800 20.451 -2.234 1.00 47.16 223 SER A N 1
ATOM 1669 C CA . SER A 1 223 ? 11.570 20.041 -3.427 1.00 47.16 223 SER A CA 1
ATOM 1670 C C . SER A 1 223 ? 11.550 21.144 -4.481 1.00 47.16 223 SER A C 1
ATOM 1672 O O . SER A 1 223 ? 10.483 21.651 -4.817 1.00 47.16 223 SER A O 1
ATOM 1674 N N . GLN A 1 224 ? 12.705 21.461 -5.077 1.00 49.66 224 GLN A N 1
ATOM 1675 C CA . GLN A 1 224 ? 12.845 22.549 -6.062 1.00 49.66 224 GLN A CA 1
ATOM 1676 C C . GLN A 1 224 ? 12.055 22.334 -7.364 1.00 49.66 224 GLN A C 1
ATOM 1678 O O . GLN A 1 224 ? 11.849 23.280 -8.121 1.00 49.66 224 GLN A O 1
ATOM 1683 N N . LEU A 1 225 ? 11.593 21.107 -7.634 1.00 49.72 225 LEU A N 1
ATOM 1684 C CA . LEU A 1 225 ? 10.607 20.842 -8.686 1.00 49.72 225 LEU A CA 1
ATOM 1685 C C . LEU A 1 225 ? 9.173 21.116 -8.207 1.00 49.72 225 LEU A C 1
ATOM 1687 O O . LEU A 1 225 ? 8.378 21.643 -8.980 1.00 49.72 225 LEU A O 1
ATOM 1691 N N . CYS A 1 226 ? 8.849 20.808 -6.946 1.00 52.50 226 CYS A N 1
ATOM 1692 C CA . CYS A 1 226 ? 7.538 21.043 -6.324 1.00 52.50 226 CYS A CA 1
ATOM 1693 C C . CYS A 1 226 ? 7.261 22.522 -6.011 1.00 52.50 226 CYS A C 1
ATOM 1695 O O . CYS A 1 226 ? 6.106 22.935 -6.096 1.00 52.50 226 CYS A O 1
ATOM 1697 N N . ASP A 1 227 ? 8.291 23.320 -5.700 1.00 48.97 227 ASP A N 1
ATOM 1698 C CA . ASP A 1 227 ? 8.181 24.763 -5.402 1.00 48.97 227 ASP A CA 1
ATOM 1699 C C . ASP A 1 227 ? 7.457 25.546 -6.502 1.00 48.97 227 ASP A C 1
ATOM 1701 O O . ASP A 1 227 ? 6.881 26.608 -6.263 1.00 48.97 227 ASP A O 1
ATOM 1705 N N . ILE A 1 228 ? 7.507 25.016 -7.724 1.00 50.38 228 ILE A N 1
ATOM 1706 C CA . ILE A 1 228 ? 6.998 25.670 -8.916 1.00 50.38 228 ILE A CA 1
ATOM 1707 C C . ILE A 1 228 ? 5.579 25.164 -9.224 1.00 50.38 228 ILE A C 1
ATOM 1709 O O . ILE A 1 228 ? 4.743 26.012 -9.518 1.00 50.38 228 ILE A O 1
ATOM 1713 N N . VAL A 1 229 ? 5.277 23.852 -9.080 1.00 45.66 229 VAL A N 1
ATOM 1714 C CA . VAL A 1 229 ? 3.967 23.217 -9.431 1.00 45.66 229 VAL A CA 1
ATOM 1715 C C . VAL A 1 229 ? 2.762 23.800 -8.686 1.00 45.66 229 VAL A C 1
ATOM 1717 O O . VAL A 1 229 ? 1.617 23.652 -9.110 1.00 45.66 229 VAL A O 1
ATOM 1720 N N . GLY A 1 230 ? 3.017 24.462 -7.560 1.00 43.31 230 GLY A N 1
ATOM 1721 C CA . GLY A 1 230 ? 1.987 24.785 -6.593 1.00 43.31 230 GLY A CA 1
ATOM 1722 C C . GLY A 1 230 ? 1.618 23.537 -5.780 1.00 43.31 230 GLY A C 1
ATOM 1723 O O . GLY A 1 230 ? 1.544 22.423 -6.307 1.00 43.31 230 GLY A O 1
ATOM 1724 N N . PRO A 1 231 ? 1.412 23.674 -4.467 1.00 45.22 231 PRO A N 1
ATOM 1725 C CA . PRO A 1 231 ? 1.011 22.544 -3.644 1.00 45.22 231 PRO A CA 1
ATOM 1726 C C . PRO A 1 231 ? -0.505 22.287 -3.812 1.00 45.22 231 PRO A C 1
ATOM 1728 O O . PRO A 1 231 ? -1.239 23.269 -3.938 1.00 45.22 231 PRO A O 1
ATOM 1731 N N . PRO A 1 232 ? -1.013 21.034 -3.811 1.00 51.22 232 PRO A N 1
ATOM 1732 C CA . PRO A 1 232 ? -0.489 19.826 -3.175 1.00 51.22 232 PRO A CA 1
ATOM 1733 C C . PRO A 1 232 ? 0.091 18.852 -4.207 1.00 51.22 232 PRO A C 1
ATOM 1735 O O . PRO A 1 232 ? -0.594 17.939 -4.671 1.00 51.22 232 PRO A O 1
ATOM 1738 N N . THR A 1 233 ? 1.358 19.041 -4.569 1.00 62.72 233 THR A N 1
ATOM 1739 C CA . THR A 1 233 ? 2.004 18.235 -5.608 1.00 62.72 233 THR A CA 1
ATOM 1740 C C . THR A 1 233 ? 3.194 17.483 -5.033 1.00 62.72 233 THR A C 1
ATOM 1742 O O . THR A 1 233 ? 4.196 18.087 -4.648 1.00 62.72 233 THR A O 1
ATOM 1745 N N . TYR A 1 234 ? 3.107 16.156 -5.039 1.00 75.88 234 TYR A N 1
ATOM 1746 C CA . TYR A 1 234 ? 4.249 15.277 -4.804 1.00 75.88 234 TYR A CA 1
ATOM 1747 C C . TYR A 1 234 ? 4.933 15.005 -6.147 1.00 75.88 234 TYR A C 1
ATOM 1749 O O . TYR A 1 234 ? 4.263 14.566 -7.081 1.00 75.88 234 TYR A O 1
ATOM 1757 N N . CYS A 1 235 ? 6.242 15.248 -6.253 1.00 80.50 235 CYS A N 1
ATOM 1758 C CA . CYS A 1 235 ? 7.019 14.996 -7.472 1.00 80.50 235 CYS A CA 1
ATOM 1759 C C . CYS A 1 235 ? 8.334 14.281 -7.170 1.00 80.50 235 CYS A C 1
ATOM 1761 O O . CYS A 1 235 ? 9.081 14.702 -6.286 1.00 80.50 235 CYS A O 1
ATOM 1763 N N . VAL A 1 236 ? 8.680 13.317 -8.019 1.00 82.06 236 VAL A N 1
ATOM 1764 C CA . VAL A 1 236 ? 10.045 12.817 -8.199 1.00 82.06 236 VAL A CA 1
ATOM 1765 C C . VAL A 1 236 ? 10.626 13.446 -9.460 1.00 82.06 236 VAL A C 1
ATOM 1767 O O . VAL A 1 236 ? 9.980 13.485 -10.513 1.00 82.06 236 VAL A O 1
ATOM 1770 N N . GLY A 1 237 ? 11.846 13.971 -9.333 1.00 77.25 237 GLY A N 1
ATOM 1771 C CA . GLY A 1 237 ? 12.585 14.572 -10.439 1.00 77.25 237 GLY A CA 1
ATOM 1772 C C . GLY A 1 237 ? 13.047 13.564 -11.489 1.00 77.25 237 GLY A C 1
ATOM 1773 O O . GLY A 1 237 ? 12.627 12.414 -11.461 1.00 77.25 237 GLY A O 1
ATOM 1774 N N . PRO A 1 238 ? 13.851 13.990 -12.476 1.00 80.81 238 PRO A N 1
ATOM 1775 C CA . PRO A 1 238 ? 14.307 13.118 -13.553 1.00 80.81 238 PRO A CA 1
ATOM 1776 C C . PRO A 1 238 ? 15.342 12.111 -13.035 1.00 80.81 238 PRO A C 1
ATOM 1778 O O . PRO A 1 238 ? 16.547 12.365 -13.077 1.00 80.81 238 PRO A O 1
ATOM 1781 N N . THR A 1 239 ? 14.875 10.956 -12.565 1.00 85.12 239 THR A N 1
ATOM 1782 C CA . THR A 1 239 ? 15.725 9.854 -12.108 1.00 85.12 239 THR A CA 1
ATOM 1783 C C . THR A 1 239 ? 16.303 9.129 -13.318 1.00 85.12 239 THR A C 1
ATOM 1785 O O . THR A 1 239 ? 15.565 8.613 -14.160 1.00 85.12 239 THR A O 1
ATOM 1788 N N . VAL A 1 240 ? 17.633 9.088 -13.421 1.00 88.81 240 VAL A N 1
ATOM 1789 C CA . VAL A 1 240 ? 18.350 8.370 -14.486 1.00 88.81 240 VAL A CA 1
ATOM 1790 C C . VAL A 1 240 ? 18.141 6.868 -14.317 1.00 88.81 240 VAL A C 1
ATOM 1792 O O . VAL A 1 240 ? 18.395 6.325 -13.249 1.00 88.81 240 VAL A O 1
ATOM 1795 N N . GLN A 1 241 ? 17.680 6.198 -15.371 1.00 90.81 241 GLN A N 1
ATOM 1796 C CA . GLN A 1 241 ? 17.421 4.756 -15.363 1.00 90.81 241 GLN A CA 1
ATOM 1797 C C . GLN A 1 241 ? 18.583 3.966 -15.978 1.00 90.81 241 GLN A C 1
ATOM 1799 O O . GLN A 1 241 ? 18.928 2.887 -15.499 1.00 90.81 241 GLN A O 1
ATOM 1804 N N . GLY A 1 242 ? 19.201 4.505 -17.030 1.00 88.56 242 GLY A N 1
ATOM 1805 C CA . GLY A 1 242 ? 20.247 3.838 -17.809 1.00 88.56 242 GLY A CA 1
ATOM 1806 C C . GLY A 1 242 ? 20.034 4.003 -19.312 1.00 88.56 242 GLY A C 1
ATOM 1807 O O . GLY A 1 242 ? 19.144 4.741 -19.733 1.00 88.56 242 GLY A O 1
ATOM 1808 N N . ASP A 1 243 ? 20.866 3.323 -20.095 1.00 89.50 243 ASP A N 1
ATOM 1809 C CA . ASP A 1 243 ? 20.767 3.228 -21.555 1.00 89.50 243 ASP A CA 1
ATOM 1810 C C . ASP A 1 243 ? 20.099 1.900 -21.928 1.00 89.50 243 ASP A C 1
ATOM 1812 O O . ASP A 1 243 ? 20.511 0.840 -21.450 1.00 89.50 243 ASP A O 1
ATOM 1816 N N . PHE A 1 244 ? 19.025 1.968 -22.717 1.00 88.50 244 PHE A N 1
ATOM 1817 C CA . PHE A 1 244 ? 18.155 0.828 -23.011 1.00 88.50 244 PHE A CA 1
ATOM 1818 C C . PHE A 1 244 ? 17.619 0.901 -24.442 1.00 88.50 244 PHE A C 1
ATOM 1820 O O . PHE A 1 244 ? 17.054 1.909 -24.867 1.00 88.50 244 PHE A O 1
ATOM 1827 N N . HIS A 1 245 ? 17.735 -0.204 -25.179 1.00 84.69 245 HIS A N 1
ATOM 1828 C CA . HIS A 1 245 ? 17.354 -0.260 -26.595 1.00 84.69 245 HIS A CA 1
ATOM 1829 C C . HIS A 1 245 ? 15.996 -0.938 -26.861 1.00 84.69 245 HIS A C 1
ATOM 1831 O O . HIS A 1 245 ? 15.512 -0.912 -27.991 1.00 84.69 245 HIS A O 1
ATOM 1837 N N . GLY A 1 246 ? 15.366 -1.537 -25.847 1.00 88.94 246 GLY A N 1
ATOM 1838 C CA . GLY A 1 246 ? 14.098 -2.256 -25.983 1.00 88.94 246 GLY A CA 1
ATOM 1839 C C . GLY A 1 246 ? 13.720 -3.041 -24.723 1.00 88.94 246 GLY A C 1
ATOM 1840 O O . GLY A 1 246 ? 14.538 -3.178 -23.816 1.00 88.94 246 GLY A O 1
ATOM 1841 N N . GLY A 1 247 ? 12.503 -3.589 -24.707 1.00 90.69 247 GLY A N 1
ATOM 1842 C CA . GLY A 1 247 ? 12.021 -4.510 -23.668 1.00 90.69 247 GLY A CA 1
ATOM 1843 C C . GLY A 1 247 ? 11.425 -3.826 -22.435 1.00 90.69 247 GLY A C 1
ATOM 1844 O O . GLY A 1 247 ? 11.319 -2.600 -22.376 1.00 90.69 247 GLY A O 1
ATOM 1845 N N . GLU A 1 248 ? 11.000 -4.630 -21.459 1.00 88.94 248 GLU A N 1
ATOM 1846 C CA . GLU A 1 248 ? 10.565 -4.137 -20.150 1.00 88.94 248 GLU A CA 1
ATOM 1847 C C . GLU A 1 248 ? 11.775 -3.844 -19.256 1.00 88.94 248 GLU A C 1
ATOM 1849 O O . GLU A 1 248 ? 12.679 -4.664 -19.101 1.00 88.94 248 GLU A O 1
ATOM 1854 N N . VAL A 1 249 ? 11.775 -2.655 -18.664 1.00 86.81 249 VAL A N 1
ATOM 1855 C CA . VAL A 1 249 ? 12.808 -2.143 -17.772 1.00 86.81 249 VAL A CA 1
ATOM 1856 C C . VAL A 1 249 ? 12.165 -1.864 -16.419 1.00 86.81 249 VAL A C 1
ATOM 1858 O O . VAL A 1 249 ? 11.263 -1.032 -16.305 1.00 86.81 249 VAL A O 1
ATOM 1861 N N . MET A 1 250 ? 12.636 -2.550 -15.379 1.00 85.25 250 MET A N 1
ATOM 1862 C CA . MET A 1 250 ? 12.268 -2.232 -13.998 1.00 85.25 250 MET A CA 1
ATOM 1863 C C . MET A 1 250 ? 12.804 -0.850 -13.624 1.00 85.25 250 MET A C 1
ATOM 1865 O O . MET A 1 250 ? 13.961 -0.530 -13.910 1.00 85.25 250 MET A O 1
ATOM 1869 N N . ALA A 1 251 ? 11.968 -0.034 -12.981 1.00 86.00 251 ALA A N 1
ATOM 1870 C CA . ALA A 1 251 ? 12.371 1.304 -12.577 1.00 86.00 251 ALA A CA 1
ATOM 1871 C C . ALA A 1 251 ? 13.476 1.233 -11.506 1.00 86.00 251 ALA A C 1
ATOM 1873 O O . ALA A 1 251 ? 13.349 0.518 -10.512 1.00 86.00 251 ALA A O 1
ATOM 1874 N N . ARG A 1 252 ? 14.571 1.971 -11.717 1.00 81.44 252 ARG A N 1
ATOM 1875 C CA . ARG A 1 252 ? 15.676 2.112 -10.759 1.00 81.44 252 ARG A CA 1
ATOM 1876 C C . ARG A 1 252 ? 15.444 3.318 -9.853 1.00 81.44 252 ARG A C 1
ATOM 1878 O O . ARG A 1 252 ? 15.106 4.400 -10.342 1.00 81.44 252 ARG A O 1
ATOM 1885 N N . GLY A 1 253 ? 15.702 3.126 -8.560 1.00 71.38 253 GLY A N 1
ATOM 1886 C CA . GLY A 1 253 ? 15.379 4.075 -7.493 1.00 71.38 253 GLY A CA 1
ATOM 1887 C C . GLY A 1 253 ? 13.886 4.083 -7.141 1.00 71.38 253 GLY A C 1
ATOM 1888 O O . GLY A 1 253 ? 13.045 3.650 -7.928 1.00 71.38 253 GLY A O 1
ATOM 1889 N N . ASP A 1 254 ? 13.541 4.590 -5.956 1.00 71.12 254 ASP A N 1
ATOM 1890 C CA . ASP A 1 254 ? 12.140 4.709 -5.530 1.00 71.12 254 ASP A CA 1
ATOM 1891 C C . ASP A 1 254 ? 11.454 5.903 -6.216 1.00 71.12 254 ASP A C 1
ATOM 1893 O O . ASP A 1 254 ? 11.437 7.032 -5.723 1.00 71.12 254 ASP A O 1
ATOM 1897 N N . ILE A 1 255 ? 10.899 5.668 -7.406 1.00 86.50 255 ILE A N 1
ATOM 1898 C CA . ILE A 1 255 ? 10.116 6.672 -8.137 1.00 86.50 255 ILE A CA 1
ATOM 1899 C C . ILE A 1 255 ? 8.675 6.644 -7.612 1.00 86.50 255 ILE A C 1
ATOM 1901 O O . ILE A 1 255 ? 7.777 6.059 -8.224 1.00 86.50 255 ILE A O 1
ATOM 1905 N N . ARG A 1 256 ? 8.472 7.274 -6.450 1.00 89.25 256 ARG A N 1
ATOM 1906 C CA . ARG A 1 256 ? 7.212 7.306 -5.697 1.00 89.25 256 ARG A CA 1
ATOM 1907 C C . ARG A 1 256 ? 6.682 8.717 -5.469 1.00 89.25 256 ARG A C 1
ATOM 1909 O O . ARG A 1 256 ? 7.419 9.620 -5.091 1.00 89.25 256 ARG A O 1
ATOM 1916 N N . VAL A 1 257 ? 5.370 8.891 -5.603 1.00 89.00 257 VAL A N 1
ATOM 1917 C CA . VAL A 1 257 ? 4.655 10.106 -5.184 1.00 89.00 257 VAL A CA 1
ATOM 1918 C C . VAL A 1 257 ? 3.575 9.782 -4.153 1.00 89.00 257 VAL A C 1
ATOM 1920 O O . VAL A 1 257 ? 2.905 8.753 -4.245 1.00 89.00 257 VAL A O 1
ATOM 1923 N N . GLY A 1 258 ? 3.411 10.665 -3.168 1.00 87.75 258 GLY A N 1
ATOM 1924 C CA . GLY A 1 258 ? 2.540 10.483 -2.005 1.00 87.75 258 GLY A CA 1
ATOM 1925 C C . GLY A 1 258 ? 3.277 10.785 -0.689 1.00 87.75 258 GLY A C 1
ATOM 1926 O O . GLY A 1 258 ? 4.432 11.214 -0.730 1.00 87.75 258 GLY A O 1
ATOM 1927 N N . PRO A 1 259 ? 2.634 10.580 0.475 1.00 91.00 259 PRO A N 1
ATOM 1928 C CA . PRO A 1 259 ? 1.324 9.947 0.644 1.00 91.00 259 PRO A CA 1
ATOM 1929 C C . PRO A 1 259 ? 0.126 10.887 0.417 1.00 91.00 259 PRO A C 1
ATOM 1931 O O . PRO A 1 259 ? 0.034 11.967 0.993 1.00 91.00 259 PRO A O 1
ATOM 1934 N N . PHE A 1 260 ? -0.864 10.429 -0.349 1.00 91.38 260 PHE A N 1
ATOM 1935 C CA . PHE A 1 260 ? -2.159 11.086 -0.546 1.00 91.38 260 PHE A CA 1
ATOM 1936 C C . PHE A 1 260 ? -3.188 10.531 0.442 1.00 91.38 260 PHE A C 1
ATOM 1938 O O . PHE A 1 260 ? -3.468 9.337 0.423 1.00 91.38 260 PHE A O 1
ATOM 1945 N N . THR A 1 261 ? -3.797 11.370 1.280 1.00 92.88 261 THR A N 1
ATOM 1946 C CA . THR A 1 261 ? -4.895 10.939 2.167 1.00 92.88 261 THR A CA 1
ATOM 1947 C C . THR A 1 261 ? -6.237 11.337 1.562 1.00 92.88 261 THR A C 1
ATOM 1949 O O . THR A 1 261 ? -6.566 12.522 1.517 1.00 92.88 261 THR A O 1
ATOM 1952 N N . LEU A 1 262 ? -7.013 10.358 1.089 1.00 94.06 262 LEU A N 1
ATOM 1953 C CA . LEU A 1 262 ? -8.263 10.570 0.352 1.00 94.06 262 LEU A CA 1
ATOM 1954 C C . LEU A 1 262 ? -9.421 9.864 1.051 1.00 94.06 262 LEU A C 1
ATOM 1956 O O . LEU A 1 262 ? -9.365 8.665 1.309 1.00 94.06 262 LEU A O 1
ATOM 1960 N N . ILE A 1 263 ? -10.493 10.601 1.339 1.00 95.94 263 ILE A N 1
ATOM 1961 C CA . ILE A 1 263 ? -11.741 10.026 1.856 1.00 95.94 263 ILE A CA 1
ATOM 1962 C C . ILE A 1 263 ? -12.519 9.453 0.663 1.00 95.94 263 ILE A C 1
ATOM 1964 O O . ILE A 1 263 ? -12.868 10.240 -0.225 1.00 95.94 263 ILE A O 1
ATOM 1968 N N . PRO A 1 264 ? -12.810 8.140 0.605 1.00 95.56 264 PRO A N 1
ATOM 1969 C CA . PRO A 1 264 ? -13.567 7.548 -0.498 1.00 95.56 264 PRO A CA 1
ATOM 1970 C C . PRO A 1 264 ? -14.909 8.254 -0.719 1.00 95.56 264 PRO A C 1
ATOM 1972 O O . PRO A 1 264 ? -15.565 8.660 0.241 1.00 95.56 264 PRO A O 1
ATOM 1975 N N . GLU A 1 265 ? -15.313 8.410 -1.980 1.00 93.44 265 GLU A N 1
ATOM 1976 C CA . GLU A 1 265 ? -16.578 9.026 -2.423 1.00 93.44 265 GLU A CA 1
ATOM 1977 C C . GLU A 1 265 ? -16.768 10.529 -2.119 1.00 93.44 265 GLU A C 1
ATOM 1979 O O . GLU A 1 265 ? -17.680 11.150 -2.666 1.00 93.44 265 GLU A O 1
ATOM 1984 N N . SER A 1 266 ? -15.902 11.166 -1.322 1.00 93.19 266 SER A N 1
ATOM 1985 C CA . SER A 1 266 ? -16.001 12.607 -1.012 1.00 93.19 266 SER A CA 1
ATOM 1986 C C . SER A 1 266 ? -14.723 13.411 -1.237 1.00 93.19 266 SER A C 1
ATOM 1988 O O . SER A 1 266 ? -14.795 14.606 -1.533 1.00 93.19 266 SER A O 1
ATOM 1990 N N . GLY A 1 267 ? -13.552 12.787 -1.130 1.00 89.69 267 GLY A N 1
ATOM 1991 C CA . GLY A 1 267 ? -12.271 13.398 -1.484 1.00 89.69 267 GLY A CA 1
ATOM 1992 C C . GLY A 1 267 ? -12.164 13.721 -2.983 1.00 89.69 267 GLY A C 1
ATOM 1993 O O . GLY A 1 267 ? -13.016 13.285 -3.767 1.00 89.69 267 GLY A O 1
ATOM 1994 N N . PRO A 1 268 ? -11.150 14.502 -3.383 1.00 90.81 268 PRO A N 1
ATOM 1995 C CA . PRO A 1 268 ? -10.838 14.766 -4.784 1.00 90.81 268 PRO A CA 1
ATOM 1996 C C . PRO A 1 268 ? -10.265 13.519 -5.469 1.00 90.81 268 PRO A C 1
ATOM 1998 O O . PRO A 1 268 ? -9.729 12.635 -4.801 1.00 90.81 268 PRO A O 1
ATOM 2001 N N . ASP A 1 269 ? -10.333 13.486 -6.796 1.00 90.62 269 ASP A N 1
ATOM 2002 C CA . ASP A 1 269 ? -9.627 12.489 -7.602 1.00 90.62 269 ASP A CA 1
ATOM 2003 C C . ASP A 1 269 ? -8.107 12.738 -7.572 1.00 90.62 269 ASP A C 1
ATOM 2005 O O . ASP A 1 269 ? -7.645 13.864 -7.345 1.00 90.62 269 ASP A O 1
ATOM 2009 N N . LEU A 1 270 ? -7.326 11.678 -7.794 1.00 91.69 270 LEU A N 1
ATOM 2010 C CA . LEU A 1 270 ? -5.865 11.725 -7.829 1.00 91.69 270 LEU A CA 1
ATOM 2011 C C . LEU A 1 270 ? -5.392 11.832 -9.281 1.00 91.69 270 LEU A C 1
ATOM 2013 O O . LEU A 1 270 ? -5.507 10.886 -10.059 1.00 91.69 270 LEU A O 1
ATOM 2017 N N . ASN A 1 271 ? -4.842 12.988 -9.636 1.00 88.31 271 ASN A N 1
ATOM 2018 C CA . ASN A 1 271 ? -4.252 13.242 -10.942 1.00 88.31 271 ASN A CA 1
ATOM 2019 C C . ASN A 1 271 ? -2.768 12.881 -10.910 1.00 88.31 271 ASN A C 1
ATOM 2021 O O . ASN A 1 271 ? -2.026 13.379 -10.067 1.00 88.31 271 ASN A O 1
ATOM 2025 N N . LEU A 1 272 ? -2.330 12.046 -11.845 1.00 90.00 272 LEU A N 1
ATOM 2026 C CA . LEU A 1 272 ? -0.940 11.637 -12.014 1.00 90.00 272 LEU A CA 1
ATOM 2027 C C . LEU A 1 272 ? -0.407 12.132 -13.352 1.00 90.00 272 LEU A C 1
ATOM 2029 O O . LEU A 1 272 ? -1.105 12.061 -14.360 1.00 90.00 272 LEU A O 1
ATOM 2033 N N . LEU A 1 273 ? 0.850 12.556 -13.374 1.00 87.94 273 LEU A N 1
ATOM 2034 C CA . LEU A 1 273 ? 1.605 12.861 -14.582 1.00 87.94 273 LEU A CA 1
ATOM 2035 C C . LEU A 1 273 ? 2.878 12.012 -14.583 1.00 87.94 273 LEU A C 1
ATOM 2037 O O . LEU A 1 273 ? 3.751 12.190 -13.737 1.00 87.94 273 LEU A O 1
ATOM 2041 N N . THR A 1 274 ? 2.983 11.097 -15.544 1.00 90.81 274 THR A N 1
ATOM 2042 C CA . THR A 1 274 ? 4.210 10.323 -15.792 1.00 90.81 274 THR A CA 1
ATOM 2043 C C . THR A 1 274 ? 4.901 10.882 -17.024 1.00 90.81 274 THR A C 1
ATOM 2045 O O . THR A 1 274 ? 4.264 11.008 -18.072 1.00 90.81 274 THR A O 1
ATOM 2048 N N . VAL A 1 275 ? 6.193 11.197 -16.911 1.00 89.25 275 VAL A N 1
ATOM 2049 C CA . VAL A 1 275 ? 7.022 11.684 -18.020 1.00 89.25 275 VAL A CA 1
ATOM 2050 C C . VAL A 1 275 ? 8.270 10.819 -18.131 1.00 89.25 275 VAL A C 1
ATOM 2052 O O . VAL A 1 275 ? 9.089 10.800 -17.218 1.00 89.25 275 VAL A O 1
ATOM 2055 N N . ILE A 1 276 ? 8.439 10.145 -19.267 1.00 90.81 276 ILE A N 1
ATOM 2056 C CA . ILE A 1 276 ? 9.683 9.460 -19.632 1.00 90.81 276 ILE A CA 1
ATOM 2057 C C . ILE A 1 276 ? 10.353 10.283 -20.727 1.00 90.81 276 ILE A C 1
ATOM 2059 O O . ILE A 1 276 ? 9.747 10.569 -21.768 1.00 90.81 276 ILE A O 1
ATOM 2063 N N . THR A 1 277 ? 11.611 10.648 -20.503 1.00 88.62 277 THR A N 1
ATOM 2064 C CA . THR A 1 277 ? 12.485 11.227 -21.519 1.00 88.62 277 THR A CA 1
ATOM 2065 C C . THR A 1 277 ? 13.566 10.231 -21.905 1.00 88.62 277 THR A C 1
ATOM 2067 O O . THR A 1 277 ? 14.114 9.526 -21.063 1.00 88.62 277 THR A O 1
ATOM 2070 N N . ASN A 1 278 ? 13.876 10.183 -23.195 1.00 86.62 278 ASN A N 1
ATOM 2071 C CA . ASN A 1 278 ? 15.055 9.506 -23.714 1.00 86.62 278 ASN A CA 1
ATOM 2072 C C . ASN A 1 278 ? 16.036 10.586 -24.170 1.00 86.62 278 ASN A C 1
ATOM 2074 O O . ASN A 1 278 ? 15.623 11.492 -24.899 1.00 86.62 278 ASN A O 1
ATOM 2078 N N . SER A 1 279 ? 17.287 10.549 -23.713 1.00 82.19 279 SER A N 1
ATOM 2079 C CA . SER A 1 279 ? 18.244 11.606 -24.046 1.00 82.19 279 SER A CA 1
ATOM 2080 C C . SER A 1 279 ? 19.685 11.126 -24.198 1.00 82.19 279 SER A C 1
ATOM 2082 O O . SER A 1 279 ? 20.297 10.689 -23.218 1.00 82.19 279 SER A O 1
ATOM 2084 N N . GLY A 1 280 ? 20.241 11.313 -25.391 1.00 67.75 280 GLY A N 1
ATOM 2085 C CA . GLY A 1 280 ? 21.666 11.325 -25.677 1.00 67.75 280 GLY A CA 1
ATOM 2086 C C . GLY A 1 280 ? 22.437 12.443 -24.955 1.00 67.75 280 GLY A C 1
ATOM 2087 O O . GLY A 1 280 ? 21.956 13.134 -24.046 1.00 67.75 280 GLY A O 1
ATOM 2088 N N . HIS A 1 281 ? 23.719 12.567 -25.301 1.00 60.34 281 HIS A N 1
ATOM 2089 C CA . HIS A 1 281 ? 24.702 13.315 -24.515 1.00 60.34 281 HIS A CA 1
ATOM 2090 C C . HIS A 1 281 ? 24.369 14.797 -24.269 1.00 60.34 281 HIS A C 1
ATOM 2092 O O . HIS A 1 281 ? 24.028 15.565 -25.162 1.00 60.34 281 HIS A O 1
ATOM 2098 N N . SER A 1 282 ? 24.628 15.242 -23.033 1.00 55.72 282 SER A N 1
ATOM 2099 C CA . SER A 1 282 ? 24.526 16.645 -22.598 1.00 55.72 282 SER A CA 1
ATOM 2100 C C . SER A 1 282 ? 23.179 17.323 -22.877 1.00 55.72 282 SER A C 1
ATOM 2102 O O . SER A 1 282 ? 23.127 18.532 -23.112 1.00 55.72 282 SER A O 1
ATOM 2104 N N . TYR A 1 283 ? 22.083 16.562 -22.775 1.00 58.78 283 TYR A N 1
ATOM 2105 C CA . TYR A 1 283 ? 20.730 17.109 -22.701 1.00 58.78 283 TYR A CA 1
ATOM 2106 C C . TYR A 1 283 ? 20.689 18.317 -21.763 1.00 58.78 283 TYR A C 1
ATOM 2108 O O . TYR A 1 283 ? 21.024 18.223 -20.579 1.00 58.78 283 TYR A O 1
ATOM 2116 N N . ASN A 1 284 ? 20.333 19.473 -22.318 1.00 62.09 284 ASN A N 1
ATOM 2117 C CA . ASN A 1 284 ? 20.428 20.746 -21.624 1.00 62.09 284 ASN A CA 1
ATOM 2118 C C . ASN A 1 284 ? 19.381 20.779 -20.504 1.00 62.09 284 ASN A C 1
ATOM 2120 O O . ASN A 1 284 ? 18.212 21.064 -20.756 1.00 62.09 284 ASN A O 1
ATOM 2124 N N . GLU A 1 285 ? 19.795 20.495 -19.266 1.00 62.94 285 GLU A N 1
ATOM 2125 C CA . GLU A 1 285 ? 18.911 20.367 -18.096 1.00 62.94 285 GLU A CA 1
ATOM 2126 C C . GLU A 1 285 ? 17.982 21.575 -17.924 1.00 62.94 285 GLU A C 1
ATOM 2128 O O . GLU A 1 285 ? 16.841 21.431 -17.496 1.00 62.94 285 GLU A O 1
ATOM 2133 N N . LYS A 1 286 ? 18.427 22.766 -18.347 1.00 64.94 286 LYS A N 1
ATOM 2134 C CA . LYS A 1 286 ? 17.623 23.996 -18.365 1.00 64.94 286 LYS A CA 1
ATOM 2135 C C . LYS A 1 286 ? 16.377 23.894 -19.243 1.00 64.94 286 LYS A C 1
ATOM 2137 O O . LYS A 1 286 ? 15.361 24.488 -18.904 1.00 64.94 286 LYS A O 1
ATOM 2142 N N . ALA A 1 287 ? 16.450 23.174 -20.359 1.00 66.44 287 ALA A N 1
ATOM 2143 C CA . ALA A 1 287 ? 15.320 22.952 -21.252 1.00 66.44 287 ALA A CA 1
ATOM 2144 C C . ALA A 1 287 ? 14.310 21.976 -20.622 1.00 66.44 287 ALA A C 1
ATOM 2146 O O . ALA A 1 287 ? 13.108 22.213 -20.700 1.00 66.44 287 ALA A O 1
ATOM 2147 N N . PHE A 1 288 ? 14.783 20.944 -19.916 1.00 68.31 288 PHE A N 1
ATOM 2148 C CA . PHE A 1 288 ? 13.920 20.051 -19.134 1.00 68.31 288 PHE A CA 1
ATOM 2149 C C . PHE A 1 288 ? 13.266 20.759 -17.942 1.00 68.31 288 PHE A C 1
ATOM 2151 O O . PHE A 1 288 ? 12.064 20.642 -17.729 1.00 68.31 288 PHE A O 1
ATOM 2158 N N . LEU A 1 289 ? 14.032 21.560 -17.200 1.00 65.56 289 LEU A N 1
ATOM 2159 C CA . LEU A 1 289 ? 13.505 22.425 -16.145 1.00 65.56 289 LEU A CA 1
ATOM 2160 C C . LEU A 1 289 ? 12.466 23.404 -16.711 1.00 65.56 289 LEU A C 1
ATOM 2162 O O . LEU A 1 289 ? 11.395 23.547 -16.135 1.00 65.56 289 LEU A O 1
ATOM 2166 N N . ALA A 1 290 ? 12.712 24.014 -17.875 1.00 67.06 290 ALA A N 1
ATOM 2167 C CA . ALA A 1 290 ? 11.726 24.863 -18.547 1.00 67.06 290 ALA A CA 1
ATOM 2168 C C . ALA A 1 290 ? 10.458 24.093 -18.972 1.00 67.06 290 ALA A C 1
ATOM 2170 O O . ALA A 1 290 ? 9.357 24.624 -18.821 1.00 67.06 290 ALA A O 1
ATOM 2171 N N . PHE A 1 291 ? 10.591 22.847 -19.441 1.00 69.06 291 PHE A N 1
ATOM 2172 C CA . PHE A 1 291 ? 9.463 21.952 -19.719 1.00 69.06 291 PHE A CA 1
ATOM 2173 C C . PHE A 1 291 ? 8.632 21.691 -18.455 1.00 69.06 291 PHE A C 1
ATOM 2175 O O . PHE A 1 291 ? 7.428 21.947 -18.453 1.00 69.06 291 PHE A O 1
ATOM 2182 N N . MET A 1 292 ? 9.269 21.262 -17.360 1.00 64.00 292 MET A N 1
ATOM 2183 C CA . MET A 1 292 ? 8.585 21.000 -16.087 1.00 64.00 292 MET A CA 1
ATOM 2184 C C . MET A 1 292 ? 7.917 22.267 -15.532 1.00 64.00 292 MET A C 1
ATOM 2186 O O . MET A 1 292 ? 6.778 22.204 -15.071 1.00 64.00 292 MET A O 1
ATOM 2190 N N . ASN A 1 293 ? 8.559 23.432 -15.669 1.00 61.59 293 ASN A N 1
ATOM 2191 C CA . ASN A 1 293 ? 7.990 24.728 -15.288 1.00 61.59 293 ASN A CA 1
ATOM 2192 C C . ASN A 1 293 ? 6.739 25.088 -16.109 1.00 61.59 293 ASN A C 1
ATOM 2194 O O . ASN A 1 293 ? 5.787 25.651 -15.564 1.00 61.59 293 ASN A O 1
ATOM 2198 N N . LEU A 1 294 ? 6.710 24.757 -17.405 1.00 64.25 294 LEU A N 1
ATOM 2199 C CA . LEU A 1 294 ? 5.538 24.994 -18.248 1.00 64.25 294 LEU A CA 1
ATOM 2200 C C . LEU A 1 294 ? 4.397 24.015 -17.928 1.00 64.25 294 LEU A C 1
ATOM 2202 O O . LEU A 1 294 ? 3.256 24.446 -17.783 1.00 64.25 294 LEU A O 1
ATOM 2206 N N . MET A 1 295 ? 4.700 22.725 -17.757 1.00 59.78 295 MET A N 1
ATOM 2207 C CA . MET A 1 295 ? 3.716 21.696 -17.380 1.00 59.78 295 MET A CA 1
ATOM 2208 C C . MET A 1 295 ? 3.035 22.027 -16.048 1.00 59.78 295 MET A C 1
ATOM 2210 O O . MET A 1 295 ? 1.817 21.924 -15.928 1.00 59.78 295 MET A O 1
ATOM 2214 N N . ASN A 1 296 ? 3.812 22.517 -15.082 1.00 53.81 296 ASN A N 1
ATOM 2215 C CA . ASN A 1 296 ? 3.317 23.157 -13.867 1.00 53.81 296 ASN A CA 1
ATOM 2216 C C . ASN A 1 296 ? 2.334 24.304 -14.162 1.00 53.81 296 ASN A C 1
ATOM 2218 O O . ASN A 1 296 ? 1.217 24.300 -13.649 1.00 53.81 296 ASN A O 1
ATOM 2222 N N . THR A 1 297 ? 2.756 25.284 -14.972 1.00 56.81 297 THR A N 1
ATOM 2223 C CA . THR A 1 297 ? 1.956 26.491 -15.252 1.00 56.81 297 THR A CA 1
ATOM 2224 C C . THR A 1 297 ? 0.578 26.114 -15.805 1.00 56.81 297 THR A C 1
ATOM 2226 O O . THR A 1 297 ? -0.416 26.782 -15.520 1.00 56.81 297 THR A O 1
ATOM 2229 N N . PHE A 1 298 ? 0.505 25.004 -16.545 1.00 55.84 298 PHE A N 1
ATOM 2230 C CA . PHE A 1 298 ? -0.753 24.397 -16.958 1.00 55.84 298 PHE A CA 1
ATOM 2231 C C . PHE A 1 298 ? -1.475 23.654 -15.829 1.00 55.84 298 PHE A C 1
ATOM 2233 O O . PHE A 1 298 ? -2.669 23.869 -15.671 1.00 55.84 298 PHE A O 1
ATOM 2240 N N . GLY A 1 299 ? -0.802 22.856 -14.999 1.00 52.31 299 GLY A N 1
ATOM 2241 C CA . GLY A 1 299 ? -1.413 22.223 -13.822 1.00 52.31 299 GLY A CA 1
ATOM 2242 C C . GLY A 1 299 ? -2.196 23.213 -12.947 1.00 52.31 299 GLY A C 1
ATOM 2243 O O . GLY A 1 299 ? -3.418 23.111 -12.836 1.00 52.31 299 GLY A O 1
ATOM 2244 N N . ALA A 1 300 ? -1.530 24.228 -12.391 1.00 51.78 300 ALA A N 1
ATOM 2245 C CA . ALA A 1 300 ? -2.147 25.144 -11.424 1.00 51.78 300 ALA A CA 1
ATOM 2246 C C . ALA A 1 300 ? -3.343 25.960 -11.971 1.00 51.78 300 ALA A C 1
ATOM 2248 O O . ALA A 1 300 ? -4.195 26.391 -11.193 1.00 51.78 300 ALA A O 1
ATOM 2249 N N . GLY A 1 301 ? -3.416 26.187 -13.290 1.00 48.34 301 GLY A N 1
ATOM 2250 C CA . GLY A 1 301 ? -4.474 26.983 -13.929 1.00 48.34 301 GLY A CA 1
ATOM 2251 C C . GLY A 1 301 ? -5.514 26.194 -14.732 1.00 48.34 301 GLY A C 1
ATOM 2252 O O . GLY A 1 301 ? -6.628 26.684 -14.906 1.00 48.34 301 GLY A O 1
ATOM 2253 N N . ILE A 1 302 ? -5.170 25.004 -15.236 1.00 51.16 302 ILE A N 1
ATOM 2254 C CA . ILE A 1 302 ? -5.936 24.295 -16.276 1.00 51.16 302 ILE A CA 1
ATOM 2255 C C . ILE A 1 302 ? -6.571 22.999 -15.752 1.00 51.16 302 ILE A C 1
ATOM 2257 O O . ILE A 1 302 ? -7.436 22.485 -16.438 1.00 51.16 302 ILE A O 1
ATOM 2261 N N . TYR A 1 303 ? -6.309 22.478 -14.541 1.00 54.12 303 TYR A N 1
ATOM 2262 C CA . TYR A 1 303 ? -7.017 21.253 -14.084 1.00 54.12 303 TYR A CA 1
ATOM 2263 C C . TYR A 1 303 ? -8.559 21.338 -14.205 1.00 54.12 303 TYR A C 1
ATOM 2265 O O . TYR A 1 303 ? -9.184 20.373 -14.637 1.00 54.12 303 TYR A O 1
ATOM 2273 N N . GLY A 1 304 ? -9.163 22.509 -13.956 1.00 53.97 304 GLY A N 1
ATOM 2274 C CA . GLY A 1 304 ? -10.606 22.736 -14.148 1.00 53.97 304 GLY A CA 1
ATOM 2275 C C . GLY A 1 304 ? -11.086 22.893 -15.604 1.00 53.97 304 GLY A C 1
ATOM 2276 O O . GLY A 1 304 ? -12.289 22.847 -15.850 1.00 53.97 304 GLY A O 1
ATOM 2277 N N . SER A 1 305 ? -10.186 23.082 -16.575 1.00 51.44 305 SER A N 1
ATOM 2278 C CA . SER A 1 305 ? -10.507 23.120 -18.013 1.00 51.44 305 SER A CA 1
ATOM 2279 C C . SER A 1 305 ? -9.969 21.918 -18.795 1.00 51.44 305 SER A C 1
ATOM 2281 O O . SER A 1 305 ? -10.546 21.589 -19.823 1.00 51.44 305 SER A O 1
ATOM 2283 N N . LEU A 1 306 ? -8.963 21.195 -18.293 1.00 48.88 306 LEU A N 1
ATOM 2284 C CA . LEU A 1 306 ? -8.473 19.913 -18.821 1.00 48.88 306 LEU A CA 1
ATOM 2285 C C . LEU A 1 306 ? -9.522 18.806 -18.685 1.00 48.88 306 LEU A C 1
ATOM 2287 O O . LEU A 1 306 ? -9.664 17.990 -19.595 1.00 48.88 306 LEU A O 1
ATOM 2291 N N . GLU A 1 307 ? -10.310 18.835 -17.606 1.00 52.56 307 GLU A N 1
ATOM 2292 C CA . GLU A 1 307 ? -11.505 17.997 -17.440 1.00 52.56 307 GLU A CA 1
ATOM 2293 C C . GLU A 1 307 ? -12.529 18.227 -18.576 1.00 52.56 307 GLU A C 1
ATOM 2295 O O . GLU A 1 307 ? -13.245 17.309 -18.967 1.00 52.56 307 GLU A O 1
ATOM 2300 N N . GLN A 1 308 ? -12.550 19.429 -19.174 1.00 55.91 308 GLN A N 1
ATOM 2301 C CA . GLN A 1 308 ? -13.412 19.777 -20.314 1.00 55.91 308 GLN A CA 1
ATOM 2302 C C . GLN A 1 308 ? -12.718 19.634 -21.686 1.00 55.91 308 GLN A C 1
ATOM 2304 O O . GLN A 1 308 ? -13.393 19.339 -22.672 1.00 55.91 308 GLN A O 1
ATOM 2309 N N . SER A 1 309 ? -11.395 19.832 -21.778 1.00 55.62 309 SER A N 1
ATOM 2310 C CA . SER A 1 309 ? -10.616 19.813 -23.032 1.00 55.62 309 SER A CA 1
ATOM 2311 C C . SER A 1 309 ? -9.991 18.449 -23.366 1.00 55.62 309 SER A C 1
ATOM 2313 O O . SER A 1 309 ? -9.416 18.272 -24.446 1.00 55.62 309 SER A O 1
ATOM 2315 N N . GLY A 1 310 ? -10.122 17.461 -22.472 1.00 54.66 310 GLY A N 1
ATOM 2316 C CA . GLY A 1 310 ? 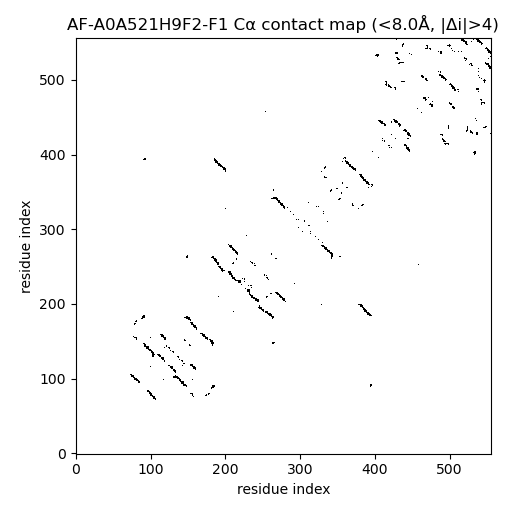-9.800 16.055 -22.736 1.00 54.66 310 GLY A CA 1
ATOM 2317 C C . GLY A 1 310 ? -8.314 15.771 -22.980 1.00 54.66 310 GLY A C 1
ATOM 2318 O O . GLY A 1 310 ? -7.988 14.829 -23.696 1.00 54.66 310 GLY A O 1
ATOM 2319 N N . GLY A 1 311 ? -7.413 16.597 -22.438 1.00 57.69 311 GLY A N 1
ATOM 2320 C CA . GLY A 1 311 ? -5.957 16.441 -22.589 1.00 57.69 311 GLY A CA 1
ATOM 2321 C C . GLY A 1 311 ? -5.348 17.055 -23.858 1.00 57.69 311 GLY A C 1
ATOM 2322 O O . GLY A 1 311 ? -4.125 17.151 -23.956 1.00 57.69 311 GLY A O 1
ATOM 2323 N N . SER A 1 312 ? -6.167 17.527 -24.803 1.00 63.97 312 SER A N 1
ATOM 2324 C CA . SER A 1 312 ? -5.705 18.033 -26.110 1.00 63.97 312 SER A CA 1
ATOM 2325 C C . SER A 1 312 ? -4.784 19.263 -26.023 1.00 63.97 312 SER A C 1
ATOM 2327 O O . SER A 1 312 ? -3.837 19.400 -26.800 1.00 63.97 312 SER A O 1
ATOM 2329 N N . GLU A 1 313 ? -5.000 20.138 -25.038 1.00 66.06 313 GLU A N 1
ATOM 2330 C CA . GLU A 1 313 ? -4.136 21.298 -24.776 1.00 66.06 313 GLU A CA 1
ATOM 2331 C C . GLU A 1 313 ? -2.744 20.874 -24.282 1.00 66.06 313 GLU A C 1
ATOM 2333 O O . GLU A 1 313 ? -1.737 21.456 -24.690 1.00 66.06 313 GLU A O 1
ATOM 2338 N N . LEU A 1 314 ? -2.674 19.812 -23.471 1.00 62.50 314 LEU A N 1
ATOM 2339 C CA . LEU A 1 314 ? -1.419 19.255 -22.963 1.00 62.50 314 LEU A CA 1
ATOM 2340 C C . LEU A 1 314 ? -0.612 18.596 -24.085 1.00 62.50 314 LEU A C 1
ATOM 2342 O O . LEU A 1 314 ? 0.604 18.773 -24.167 1.00 62.50 314 LEU A O 1
ATOM 2346 N N . GLU A 1 315 ? -1.285 17.876 -24.983 1.00 65.12 315 GLU A N 1
ATOM 2347 C CA . GLU A 1 315 ? -0.675 17.288 -26.176 1.00 65.12 315 GLU A CA 1
ATOM 2348 C C . GLU A 1 315 ? -0.091 18.381 -27.089 1.00 65.12 315 GLU A C 1
ATOM 2350 O O . GLU A 1 315 ? 1.076 18.305 -27.477 1.00 65.12 315 GLU A O 1
ATOM 2355 N N . SER A 1 316 ? -0.853 19.452 -27.339 1.00 68.12 316 SER A N 1
ATOM 2356 C CA . SER A 1 316 ? -0.415 20.620 -28.118 1.00 68.12 316 SER A CA 1
ATOM 2357 C C . SER A 1 316 ? 0.784 21.348 -27.489 1.00 68.12 316 SER A C 1
ATOM 2359 O O . SER A 1 316 ? 1.750 21.687 -28.182 1.00 68.12 316 SER A O 1
ATOM 2361 N N . ALA A 1 317 ? 0.778 21.535 -26.166 1.00 65.50 317 ALA A N 1
ATOM 2362 C CA . ALA A 1 317 ? 1.900 22.117 -25.433 1.00 65.50 317 ALA A CA 1
ATOM 2363 C C . ALA A 1 317 ? 3.153 21.230 -25.494 1.00 65.50 317 ALA A C 1
ATOM 2365 O O . ALA A 1 317 ? 4.236 21.710 -25.833 1.00 65.50 317 ALA A O 1
ATOM 2366 N N . THR A 1 318 ? 3.005 19.928 -25.231 1.00 63.38 318 THR A N 1
ATOM 2367 C CA . THR A 1 318 ? 4.119 18.967 -25.273 1.00 63.38 318 THR A CA 1
ATOM 2368 C C . THR A 1 318 ? 4.696 18.861 -26.684 1.00 63.38 318 THR A C 1
ATOM 2370 O O . THR A 1 318 ? 5.911 18.777 -26.846 1.00 63.38 318 THR A O 1
ATOM 2373 N N . LYS A 1 319 ? 3.847 18.925 -27.718 1.00 68.12 319 LYS A N 1
ATOM 2374 C CA . LYS A 1 319 ? 4.278 19.002 -29.116 1.00 68.12 319 LYS A CA 1
ATOM 2375 C C . LYS A 1 319 ? 5.075 20.279 -29.387 1.00 68.12 319 LYS A C 1
ATOM 2377 O O . LYS A 1 319 ? 6.178 20.189 -29.903 1.00 68.12 319 LYS A O 1
ATOM 2382 N N . THR A 1 320 ? 4.563 21.443 -28.988 1.00 67.94 320 THR A N 1
ATOM 2383 C CA . THR A 1 320 ? 5.243 22.740 -29.185 1.00 67.94 320 THR A CA 1
ATOM 2384 C C . THR A 1 320 ? 6.617 22.778 -28.503 1.00 67.94 320 THR A C 1
ATOM 2386 O O . THR A 1 320 ? 7.555 23.365 -29.032 1.00 67.94 320 THR A O 1
ATOM 2389 N N . LEU A 1 321 ? 6.755 22.123 -27.346 1.00 61.75 321 LEU A N 1
ATOM 2390 C CA . LEU A 1 321 ? 8.030 21.940 -26.648 1.00 61.75 321 LEU A CA 1
ATOM 2391 C C . LEU A 1 321 ? 8.966 20.969 -27.363 1.00 61.75 321 LEU A C 1
ATOM 2393 O O . LEU A 1 321 ? 10.118 21.327 -27.587 1.00 61.75 321 LEU A O 1
ATOM 2397 N N . ASN A 1 322 ? 8.484 19.790 -27.766 1.00 62.78 322 ASN A N 1
ATOM 2398 C CA . ASN A 1 322 ? 9.269 18.857 -28.576 1.00 62.78 322 ASN A CA 1
ATOM 2399 C C . ASN A 1 322 ? 9.777 19.545 -29.858 1.00 62.78 322 ASN A C 1
ATOM 2401 O O . ASN A 1 322 ? 10.959 19.432 -30.162 1.00 62.78 322 ASN A O 1
ATOM 2405 N N . ASP A 1 323 ? 8.929 20.336 -30.526 1.00 66.19 323 ASP A N 1
ATOM 2406 C CA . ASP A 1 323 ? 9.242 21.124 -31.727 1.00 66.19 323 ASP A CA 1
ATOM 2407 C C . ASP A 1 323 ? 10.224 22.292 -31.453 1.00 66.19 323 ASP A C 1
ATOM 2409 O O . ASP A 1 323 ? 10.943 22.722 -32.354 1.00 66.19 323 ASP A O 1
ATOM 2413 N N . ALA A 1 324 ? 10.302 22.792 -30.213 1.00 63.16 324 ALA A N 1
ATOM 2414 C CA . ALA A 1 324 ? 11.262 23.818 -29.783 1.00 63.16 324 ALA A CA 1
ATOM 2415 C C . ALA A 1 324 ? 12.592 23.241 -29.255 1.00 63.16 324 ALA A C 1
ATOM 2417 O O . ALA A 1 324 ? 13.591 23.958 -29.183 1.00 63.16 324 ALA A O 1
ATOM 2418 N N . MET A 1 325 ? 12.614 21.958 -28.885 1.00 60.00 325 MET A N 1
ATOM 2419 C CA . MET A 1 325 ? 13.788 21.221 -28.398 1.00 60.00 325 MET A CA 1
ATOM 2420 C C . MET A 1 325 ? 14.540 20.480 -29.522 1.00 60.00 325 MET A C 1
ATOM 2422 O O . MET A 1 325 ? 15.482 19.743 -29.235 1.00 60.00 325 MET A O 1
ATOM 2426 N N . VAL A 1 326 ? 14.146 20.686 -30.787 1.00 51.53 326 VAL A N 1
ATOM 2427 C CA . VAL A 1 326 ? 14.689 20.032 -31.994 1.00 51.53 326 VAL A CA 1
ATOM 2428 C C . VAL A 1 326 ? 16.150 20.415 -32.259 1.00 51.53 326 VAL A C 1
ATOM 2430 O O . VAL A 1 326 ? 16.454 21.286 -33.075 1.00 51.53 326 VAL A O 1
ATOM 2433 N N . ALA A 1 327 ? 17.064 19.726 -31.585 1.00 53.09 327 ALA A N 1
ATOM 2434 C CA . ALA A 1 327 ? 18.453 19.580 -32.015 1.00 53.09 327 ALA A CA 1
ATOM 2435 C C . ALA A 1 327 ? 18.733 18.133 -32.451 1.00 53.09 327 ALA A C 1
ATOM 2437 O O . ALA A 1 327 ? 19.239 17.917 -33.549 1.00 53.09 327 ALA A O 1
ATOM 2438 N N . ASP A 1 328 ? 18.311 17.160 -31.638 1.00 62.41 328 ASP A N 1
ATOM 2439 C CA . ASP A 1 328 ? 18.649 15.742 -31.784 1.00 62.41 328 ASP A CA 1
ATOM 2440 C C . ASP A 1 328 ? 17.423 14.834 -31.566 1.00 62.41 328 ASP A C 1
ATOM 2442 O O . ASP A 1 328 ? 16.326 15.304 -31.260 1.00 62.41 328 ASP A O 1
ATOM 2446 N N . CYS A 1 329 ? 17.594 13.515 -31.712 1.00 73.62 329 CYS A N 1
ATOM 2447 C CA . CYS A 1 329 ? 16.531 12.500 -31.603 1.00 73.62 329 CYS A CA 1
ATOM 2448 C C . CYS A 1 329 ? 15.972 12.299 -30.175 1.00 73.62 329 CYS A C 1
ATOM 2450 O O . CYS A 1 329 ? 15.240 11.343 -29.907 1.00 73.62 329 CYS A O 1
ATOM 2452 N N . ASP A 1 330 ? 16.264 13.227 -29.274 1.00 74.06 330 ASP A N 1
ATOM 2453 C CA . ASP A 1 330 ? 16.042 13.174 -27.834 1.00 74.06 330 ASP A CA 1
ATOM 2454 C C . ASP A 1 330 ? 14.735 13.854 -27.413 1.00 74.06 330 ASP A C 1
ATOM 2456 O O . ASP A 1 330 ? 14.077 14.540 -28.196 1.00 74.06 330 ASP A O 1
ATOM 2460 N N . GLY A 1 331 ? 14.335 13.666 -26.157 1.00 80.94 331 GLY A N 1
ATOM 2461 C CA . GLY A 1 331 ? 13.228 14.380 -25.525 1.00 80.94 331 GLY A CA 1
ATOM 2462 C C . GLY A 1 331 ? 12.152 13.466 -24.949 1.00 80.94 331 GLY A C 1
ATOM 2463 O O . GLY A 1 331 ? 12.409 12.325 -24.567 1.00 80.94 331 GLY A O 1
ATOM 2464 N N . VAL A 1 332 ? 10.933 13.996 -24.838 1.00 84.12 332 VAL A N 1
ATOM 2465 C CA . VAL A 1 332 ? 9.792 13.305 -24.220 1.00 84.12 332 VAL A CA 1
ATOM 2466 C C . VAL A 1 332 ? 9.290 12.189 -25.135 1.00 84.12 332 VAL A C 1
ATOM 2468 O O . VAL A 1 332 ? 8.774 12.463 -26.223 1.00 84.12 332 VAL A O 1
ATOM 2471 N N . VAL A 1 333 ? 9.416 10.945 -24.666 1.00 87.62 333 VAL A N 1
ATOM 2472 C CA . VAL A 1 333 ? 8.971 9.721 -25.359 1.00 87.62 333 VAL A CA 1
ATOM 2473 C C . VAL A 1 333 ? 7.669 9.156 -24.787 1.00 87.62 333 VAL A C 1
ATOM 2475 O O . VAL A 1 333 ? 6.909 8.537 -25.525 1.00 87.62 333 VAL A O 1
ATOM 2478 N N . LEU A 1 334 ? 7.372 9.439 -23.515 1.00 89.94 334 LEU A N 1
ATOM 2479 C CA . LEU A 1 334 ? 6.058 9.243 -22.905 1.00 89.94 334 LEU A CA 1
ATOM 2480 C C . LEU A 1 334 ? 5.712 10.478 -22.074 1.00 89.94 334 LEU A C 1
ATOM 2482 O O . LEU A 1 334 ? 6.508 10.904 -21.242 1.00 89.94 334 LEU A O 1
ATOM 2486 N N . SER A 1 335 ? 4.519 11.035 -22.265 1.00 88.69 335 SER A N 1
ATOM 2487 C CA . SER A 1 335 ? 3.920 11.970 -21.305 1.00 88.69 335 SER A CA 1
ATOM 2488 C C . SER A 1 335 ? 2.427 11.705 -21.242 1.00 88.69 335 SER A C 1
ATOM 2490 O O . SER A 1 335 ? 1.702 11.986 -22.198 1.00 88.69 335 SER A O 1
ATOM 2492 N N . GLN A 1 336 ? 1.981 11.115 -20.133 1.00 88.50 336 GLN A N 1
ATOM 2493 C CA . GLN A 1 336 ? 0.577 10.780 -19.915 1.00 88.50 336 GLN A CA 1
ATOM 2494 C C . GLN A 1 336 ? 0.088 11.318 -18.578 1.00 88.50 336 GLN A C 1
ATOM 2496 O O . GLN A 1 336 ? 0.710 11.108 -17.534 1.00 88.50 336 GLN A O 1
ATOM 2501 N N . MET A 1 337 ? -1.069 11.973 -18.642 1.00 85.06 337 MET A N 1
ATOM 2502 C CA . MET A 1 337 ? -1.876 12.315 -17.485 1.00 85.06 337 MET A CA 1
ATOM 2503 C C . MET A 1 337 ? -2.896 11.199 -17.244 1.00 85.06 337 MET A C 1
ATOM 2505 O O . MET A 1 337 ? -3.541 10.730 -18.185 1.00 85.06 337 MET A O 1
ATOM 2509 N N . GLN A 1 338 ? -3.041 10.770 -15.995 1.00 89.88 338 GLN A N 1
ATOM 2510 C CA . GLN A 1 338 ? -4.011 9.762 -15.577 1.00 89.88 338 GLN A CA 1
ATOM 2511 C C . GLN A 1 338 ? -4.844 10.310 -14.427 1.00 89.88 338 GLN A C 1
ATOM 2513 O O . GLN A 1 338 ? -4.296 10.850 -13.472 1.00 89.88 338 GLN A O 1
ATOM 2518 N N . ILE A 1 339 ? -6.162 10.152 -14.517 1.00 88.81 339 ILE A N 1
ATOM 2519 C CA . ILE A 1 339 ? -7.095 10.546 -13.463 1.00 88.81 339 ILE A CA 1
ATOM 2520 C C . ILE A 1 339 ? -7.545 9.269 -12.765 1.00 88.81 339 ILE A C 1
ATOM 2522 O O . ILE A 1 339 ? -8.195 8.419 -13.378 1.00 88.81 339 ILE A O 1
ATOM 2526 N N . LEU A 1 340 ? -7.163 9.113 -11.501 1.00 93.19 340 LEU A N 1
ATOM 2527 C CA . LEU A 1 340 ? -7.586 8.000 -10.666 1.00 93.19 340 LEU A CA 1
ATOM 2528 C C . LEU A 1 340 ? -8.776 8.465 -9.836 1.00 93.19 340 LEU A C 1
ATOM 2530 O O . LEU A 1 340 ? -8.633 9.256 -8.900 1.00 93.19 340 LEU A O 1
ATOM 2534 N N . LEU A 1 341 ? -9.957 7.994 -10.224 1.00 92.44 341 LEU A N 1
ATOM 2535 C CA . LEU A 1 341 ? -11.216 8.404 -9.618 1.00 92.44 341 LEU A CA 1
ATOM 2536 C C . LEU A 1 341 ? -11.232 8.022 -8.134 1.00 92.44 341 LEU A C 1
ATOM 2538 O O . LEU A 1 341 ? -10.959 6.885 -7.767 1.00 92.44 341 LEU A O 1
ATOM 2542 N N . ASN A 1 342 ? -11.576 8.959 -7.266 1.00 93.62 342 ASN A N 1
ATOM 2543 C CA . ASN A 1 342 ? -11.865 8.723 -5.854 1.00 93.62 342 ASN A CA 1
ATOM 2544 C C . ASN A 1 342 ? -13.385 8.702 -5.591 1.00 93.62 342 ASN A C 1
ATOM 2546 O O . ASN A 1 342 ? -13.826 8.335 -4.500 1.00 93.62 342 ASN A O 1
ATOM 2550 N N . ARG A 1 343 ? -14.187 9.081 -6.594 1.00 91.75 343 ARG A N 1
ATOM 2551 C CA . ARG A 1 343 ? -15.653 9.098 -6.553 1.00 91.75 343 ARG A CA 1
ATOM 2552 C C . ARG A 1 343 ? -16.255 8.212 -7.633 1.00 91.75 343 ARG A C 1
ATOM 2554 O O . ARG A 1 343 ? -15.780 8.179 -8.767 1.00 91.75 343 ARG A O 1
ATOM 2561 N N . THR A 1 344 ? -17.335 7.529 -7.287 1.00 90.12 344 THR A N 1
ATOM 2562 C CA . THR A 1 344 ? -18.120 6.717 -8.207 1.00 90.12 344 THR A CA 1
ATOM 2563 C C . THR A 1 344 ? -18.798 7.612 -9.242 1.00 90.12 344 THR A C 1
ATOM 2565 O O . THR A 1 344 ? -19.655 8.436 -8.918 1.00 90.12 344 THR A O 1
ATOM 2568 N N . VAL A 1 345 ? -18.459 7.405 -10.514 1.00 86.69 345 VAL A N 1
ATOM 2569 C CA . VAL A 1 345 ? -19.206 7.954 -11.653 1.00 86.69 345 VAL A CA 1
ATOM 2570 C C . VAL A 1 345 ? -20.358 7.001 -11.985 1.00 86.69 345 VAL A C 1
ATOM 2572 O O . VAL A 1 345 ? -20.193 5.779 -11.933 1.00 86.69 345 VAL A O 1
ATOM 2575 N N . GLU A 1 346 ? -21.536 7.535 -12.318 1.00 86.12 346 GLU A N 1
ATOM 2576 C CA . GLU A 1 346 ? -22.720 6.726 -12.637 1.00 86.12 346 GLU A CA 1
ATOM 2577 C C . GLU A 1 346 ? -22.417 5.726 -13.772 1.00 86.12 346 GLU A C 1
ATOM 2579 O O . GLU A 1 346 ? -21.944 6.094 -14.847 1.00 86.12 346 GLU A O 1
ATOM 2584 N N . GLY A 1 347 ? -22.643 4.433 -13.509 1.00 82.31 347 GLY A N 1
ATOM 2585 C CA . GLY A 1 347 ? -22.296 3.344 -14.430 1.00 82.31 347 GLY A CA 1
ATOM 2586 C C . GLY A 1 347 ? -20.845 2.836 -14.362 1.00 82.31 347 GLY A C 1
ATOM 2587 O O . GLY A 1 347 ? -20.518 1.899 -15.087 1.00 82.31 347 GLY A O 1
ATOM 2588 N N . GLN A 1 348 ? -19.984 3.381 -13.492 1.00 81.94 348 GLN A N 1
ATOM 2589 C CA . GLN A 1 348 ? -18.573 2.977 -13.341 1.00 81.94 348 GLN A CA 1
ATOM 2590 C C . GLN A 1 348 ? -18.181 2.617 -11.892 1.00 81.94 348 GLN A C 1
ATOM 2592 O O . GLN A 1 348 ? -17.104 2.956 -11.422 1.00 81.94 348 GLN A O 1
ATOM 2597 N N . TYR A 1 349 ? -19.019 1.865 -11.177 1.00 67.25 349 TYR A N 1
ATOM 2598 C CA . TYR A 1 349 ? -18.825 1.522 -9.752 1.00 67.25 349 TYR A CA 1
ATOM 2599 C C . TYR A 1 349 ? -17.488 0.840 -9.380 1.00 67.25 349 TYR A C 1
ATOM 2601 O O . TYR A 1 349 ? -17.110 0.839 -8.216 1.00 67.25 349 TYR A O 1
ATOM 2609 N N . ALA A 1 350 ? -16.764 0.262 -10.345 1.00 74.88 350 ALA A N 1
ATOM 2610 C CA . ALA A 1 350 ? -15.475 -0.408 -10.135 1.00 74.88 350 ALA A CA 1
ATOM 2611 C C . ALA A 1 350 ? -14.263 0.405 -10.645 1.00 74.88 350 ALA A C 1
ATOM 2613 O O . ALA A 1 350 ? -13.216 -0.172 -10.953 1.00 74.88 350 ALA A O 1
ATOM 2614 N N . SER A 1 351 ? -14.388 1.724 -10.827 1.00 83.81 351 SER A N 1
ATOM 2615 C CA . SER A 1 351 ? -13.280 2.588 -11.270 1.00 83.81 351 SER A CA 1
ATOM 2616 C C . SER A 1 351 ? -12.584 3.353 -10.141 1.00 83.81 351 SER A C 1
ATOM 2618 O O . SER A 1 351 ? -11.521 3.918 -10.393 1.00 83.81 351 SER A O 1
ATOM 2620 N N . THR A 1 352 ? -13.130 3.362 -8.918 1.00 92.94 352 THR A N 1
ATOM 2621 C CA . THR A 1 352 ? -12.563 4.168 -7.827 1.00 92.94 352 THR A CA 1
ATOM 2622 C C . THR A 1 352 ? -11.315 3.543 -7.206 1.00 92.94 352 THR A C 1
ATOM 2624 O O . THR A 1 352 ? -11.192 2.321 -7.129 1.00 92.94 352 THR A O 1
ATOM 2627 N N . LEU A 1 353 ? -10.399 4.384 -6.717 1.00 94.25 353 LEU A N 1
ATOM 2628 C CA . LEU A 1 353 ? -9.203 4.001 -5.962 1.00 94.25 353 LEU A CA 1
ATOM 2629 C C . LEU A 1 353 ? -9.532 3.031 -4.827 1.00 94.25 353 LEU A C 1
ATOM 2631 O O . LEU A 1 353 ? -8.902 1.984 -4.700 1.00 94.25 353 LEU A O 1
ATOM 2635 N N . ASP A 1 354 ? -10.552 3.362 -4.040 1.00 94.31 354 ASP A N 1
ATOM 2636 C CA . ASP A 1 354 ? -11.023 2.540 -2.933 1.00 94.31 354 ASP A CA 1
ATOM 2637 C C . ASP A 1 354 ? -11.546 1.181 -3.425 1.00 94.31 354 ASP A C 1
ATOM 2639 O O . ASP A 1 354 ? -11.063 0.151 -2.962 1.00 94.31 354 ASP A O 1
ATOM 2643 N N . ALA A 1 355 ? -12.430 1.144 -4.429 1.00 90.69 355 ALA A N 1
ATOM 2644 C CA . ALA A 1 355 ? -12.920 -0.115 -5.001 1.00 90.69 355 ALA A CA 1
ATOM 2645 C C . ALA A 1 355 ? -11.805 -0.967 -5.641 1.00 90.69 355 ALA A C 1
ATOM 2647 O O . ALA A 1 355 ? -11.903 -2.189 -5.667 1.00 90.69 355 ALA A O 1
ATOM 2648 N N . ARG A 1 356 ? -10.737 -0.336 -6.146 1.00 93.06 356 ARG A N 1
ATOM 2649 C CA . ARG A 1 356 ? -9.577 -1.000 -6.766 1.00 93.06 356 ARG A CA 1
ATOM 2650 C C . ARG A 1 356 ? -8.554 -1.546 -5.772 1.00 93.06 356 ARG A C 1
ATOM 2652 O O . ARG A 1 356 ? -7.709 -2.329 -6.188 1.00 93.06 356 ARG A O 1
ATOM 2659 N N . THR A 1 357 ? -8.596 -1.111 -4.512 1.00 92.62 357 THR A N 1
ATOM 2660 C CA . THR A 1 357 ? -7.558 -1.399 -3.502 1.00 92.62 357 THR A CA 1
ATOM 2661 C C . THR A 1 357 ? -8.102 -1.931 -2.174 1.00 92.62 357 THR A C 1
ATOM 2663 O O . THR A 1 357 ? -7.315 -2.352 -1.331 1.00 92.62 357 THR A O 1
ATOM 2666 N N . ARG A 1 358 ? -9.424 -1.921 -1.950 1.00 87.81 358 ARG A N 1
ATOM 2667 C CA . ARG A 1 358 ? -10.058 -2.377 -0.698 1.00 87.81 358 ARG A CA 1
ATOM 2668 C C . ARG A 1 358 ? -9.758 -3.843 -0.369 1.00 87.81 358 ARG A C 1
ATOM 2670 O O . ARG A 1 358 ? -9.646 -4.171 0.808 1.00 87.81 358 ARG A O 1
ATOM 2677 N N . ASP A 1 359 ? -9.612 -4.698 -1.376 1.00 81.75 359 ASP A N 1
ATOM 2678 C CA . ASP A 1 359 ? -9.523 -6.151 -1.169 1.00 81.75 359 ASP A CA 1
ATOM 2679 C C . ASP A 1 359 ? -8.079 -6.658 -1.005 1.00 81.75 359 ASP A C 1
ATOM 2681 O O . ASP A 1 359 ? -7.864 -7.746 -0.478 1.00 81.75 359 ASP A O 1
ATOM 2685 N N . ASN A 1 360 ? -7.084 -5.889 -1.462 1.00 79.00 360 ASN A N 1
ATOM 2686 C CA . ASN A 1 360 ? -5.688 -6.330 -1.591 1.00 79.00 360 ASN A CA 1
ATOM 2687 C C . ASN A 1 360 ? -4.632 -5.249 -1.276 1.00 79.00 360 ASN A C 1
ATOM 2689 O O . ASN A 1 360 ? -3.440 -5.516 -1.395 1.00 79.00 360 ASN A O 1
ATOM 2693 N N . GLY A 1 361 ? -5.036 -4.013 -0.975 1.00 86.88 361 GLY A N 1
ATOM 2694 C CA . GLY A 1 361 ? -4.135 -2.893 -0.710 1.00 86.88 361 GLY A CA 1
ATOM 2695 C C . GLY A 1 361 ? -3.408 -2.301 -1.925 1.00 86.88 361 GLY A C 1
ATOM 2696 O O . GLY A 1 361 ? -2.602 -1.389 -1.739 1.00 86.88 361 GLY A O 1
ATOM 2697 N N . PHE A 1 362 ? -3.641 -2.749 -3.167 1.00 89.75 362 PHE A N 1
ATOM 2698 C CA . PHE A 1 362 ? -2.950 -2.174 -4.333 1.00 89.75 362 PHE A CA 1
ATOM 2699 C C . PHE A 1 362 ? -3.662 -2.359 -5.680 1.00 89.75 362 PHE A C 1
ATOM 2701 O O . PHE A 1 362 ? -4.392 -3.314 -5.920 1.00 89.75 362 PHE A O 1
ATOM 2708 N N . TRP A 1 363 ? -3.345 -1.479 -6.626 1.00 92.44 363 TRP A N 1
ATOM 2709 C CA . TRP A 1 363 ? -3.810 -1.548 -8.006 1.00 92.44 363 TRP A CA 1
ATOM 2710 C C . TRP A 1 363 ? -2.648 -1.297 -8.970 1.00 92.44 363 TRP A C 1
ATOM 2712 O O . TRP A 1 363 ? -1.959 -0.283 -8.878 1.00 92.44 363 TRP A O 1
ATOM 2722 N N . VAL A 1 364 ? -2.425 -2.227 -9.903 1.00 89.94 364 VAL A N 1
ATOM 2723 C CA . VAL A 1 364 ? -1.480 -2.044 -11.014 1.00 89.94 364 VAL A CA 1
ATOM 2724 C C . VAL A 1 364 ? -2.204 -1.411 -12.201 1.00 89.94 364 VAL A C 1
ATOM 2726 O O . VAL A 1 364 ? -3.234 -1.910 -12.663 1.00 89.94 364 VAL A O 1
ATOM 2729 N N . LEU A 1 365 ? -1.648 -0.311 -12.698 1.00 93.25 365 LEU A N 1
ATOM 2730 C CA . LEU A 1 365 ? -2.174 0.501 -13.781 1.00 93.25 365 LEU A CA 1
ATOM 2731 C C . LEU A 1 365 ? -1.124 0.638 -14.884 1.00 93.25 365 LEU A C 1
ATOM 2733 O O . LEU A 1 365 ? -0.123 1.338 -14.741 1.00 93.25 365 LEU A O 1
ATOM 2737 N N . GLN A 1 366 ? -1.376 -0.016 -16.014 1.00 94.56 366 GLN A N 1
ATOM 2738 C CA . GLN A 1 366 ? -0.582 0.176 -17.222 1.00 94.56 366 GLN A CA 1
ATOM 2739 C C . GLN A 1 366 ? -1.067 1.408 -17.989 1.00 94.56 366 GLN A C 1
ATOM 2741 O O . GLN A 1 366 ? -2.268 1.600 -18.200 1.00 94.56 366 GLN A O 1
ATOM 2746 N N . THR A 1 367 ? -0.126 2.240 -18.430 1.00 93.19 367 THR A N 1
ATOM 2747 C CA . THR A 1 367 ? -0.409 3.368 -19.318 1.00 93.19 367 THR A CA 1
ATOM 2748 C C . THR A 1 367 ? -0.899 2.861 -20.680 1.00 93.19 367 THR A C 1
ATOM 2750 O O . THR A 1 367 ? -0.664 1.712 -21.075 1.00 93.19 367 THR A O 1
ATOM 2753 N N . LYS A 1 368 ? -1.514 3.741 -21.477 1.00 93.06 368 LYS A N 1
ATOM 2754 C CA . LYS A 1 368 ? -1.632 3.465 -22.918 1.00 93.06 368 LYS A CA 1
ATOM 2755 C C . LYS A 1 368 ? -0.228 3.463 -23.533 1.00 93.06 368 LYS A C 1
ATOM 2757 O O . LYS A 1 368 ? 0.692 4.039 -22.950 1.00 93.06 368 LYS A O 1
ATOM 2762 N N . ILE A 1 369 ? -0.062 2.856 -24.705 1.00 91.50 369 ILE A N 1
ATOM 2763 C CA . ILE A 1 369 ? 1.161 3.062 -25.492 1.00 91.50 369 ILE A CA 1
ATOM 2764 C C . ILE A 1 369 ? 1.139 4.518 -25.978 1.00 91.50 369 ILE A C 1
ATOM 2766 O O . ILE A 1 369 ? 0.180 4.914 -26.640 1.00 91.50 369 ILE A O 1
ATOM 2770 N N . ASP A 1 370 ? 2.153 5.308 -25.622 1.00 86.69 370 ASP A N 1
ATOM 2771 C CA . ASP A 1 370 ? 2.403 6.618 -26.237 1.00 86.69 370 ASP A CA 1
ATOM 2772 C C . ASP A 1 370 ? 3.223 6.366 -27.513 1.00 86.69 370 ASP A C 1
ATOM 2774 O O . ASP A 1 370 ? 4.331 5.829 -27.438 1.00 86.69 370 ASP A O 1
ATOM 2778 N N . GLU A 1 371 ? 2.654 6.671 -28.682 1.00 88.12 371 GLU A N 1
ATOM 2779 C CA . GLU A 1 371 ? 3.350 6.616 -29.970 1.00 88.12 371 GLU A CA 1
ATOM 2780 C C . GLU A 1 371 ? 3.584 8.041 -30.466 1.00 88.12 371 GLU A C 1
ATOM 2782 O O . GLU A 1 371 ? 2.673 8.701 -30.971 1.00 88.12 371 GLU A O 1
ATOM 2787 N N . ARG A 1 372 ? 4.827 8.515 -30.348 1.00 81.19 372 ARG A N 1
ATOM 2788 C CA . ARG A 1 372 ? 5.176 9.886 -30.732 1.00 81.19 372 ARG A CA 1
ATOM 2789 C C . ARG A 1 372 ? 5.775 9.926 -32.125 1.00 81.19 372 ARG A C 1
ATOM 2791 O O . ARG A 1 372 ? 6.912 9.505 -32.341 1.00 81.19 372 ARG A O 1
ATOM 2798 N N . ALA A 1 373 ? 4.978 10.455 -33.053 1.00 75.56 373 ALA A N 1
ATOM 2799 C CA . ALA A 1 373 ? 5.354 10.653 -34.444 1.00 75.56 373 ALA A CA 1
ATOM 2800 C C . ALA A 1 373 ? 6.657 11.455 -34.566 1.00 75.56 373 ALA A C 1
ATOM 2802 O O . ALA A 1 373 ? 6.847 12.482 -33.913 1.00 75.56 373 ALA A O 1
ATOM 2803 N N . ASN A 1 374 ? 7.542 10.975 -35.432 1.00 67.81 374 ASN A N 1
ATOM 2804 C CA . ASN A 1 374 ? 8.862 11.542 -35.647 1.00 67.81 374 ASN A CA 1
ATOM 2805 C C . ASN A 1 374 ? 8.823 12.565 -36.789 1.00 67.81 374 ASN A C 1
ATOM 2807 O O . ASN A 1 374 ? 8.593 12.210 -37.944 1.00 67.81 374 ASN A O 1
ATOM 2811 N N . ASN A 1 375 ? 9.032 13.842 -36.476 1.00 66.88 375 ASN A N 1
ATOM 2812 C CA . ASN A 1 375 ? 9.006 14.939 -37.445 1.00 66.88 375 ASN A CA 1
ATOM 2813 C C . ASN A 1 375 ? 10.395 15.341 -37.981 1.00 66.88 375 ASN A C 1
ATOM 2815 O O . ASN A 1 375 ? 10.470 16.242 -38.817 1.00 66.88 375 ASN A O 1
ATOM 2819 N N . VAL A 1 376 ? 11.484 14.686 -37.548 1.00 64.44 376 VAL A N 1
ATOM 2820 C CA . VAL A 1 376 ? 12.865 15.159 -37.785 1.00 64.44 376 VAL A CA 1
ATOM 2821 C C . VAL A 1 376 ? 13.828 14.023 -38.172 1.00 64.44 376 VAL A C 1
ATOM 2823 O O . VAL A 1 376 ? 14.854 13.823 -37.537 1.00 64.44 376 VAL A O 1
ATOM 2826 N N . ASN A 1 377 ? 13.529 13.257 -39.231 1.00 72.88 377 ASN A N 1
ATOM 2827 C CA . ASN A 1 377 ? 14.430 12.249 -39.844 1.00 72.88 377 ASN A CA 1
ATOM 2828 C C . ASN A 1 377 ? 15.030 11.155 -38.918 1.00 72.88 377 ASN A C 1
ATOM 2830 O O . ASN A 1 377 ? 15.841 10.344 -39.375 1.00 72.88 377 ASN A O 1
ATOM 2834 N N . CYS A 1 378 ? 14.634 11.076 -37.647 1.00 70.44 378 CYS A N 1
ATOM 2835 C CA . CYS A 1 378 ? 15.294 10.237 -36.645 1.00 70.44 378 CYS A CA 1
ATOM 2836 C C . CYS A 1 378 ? 14.949 8.735 -36.747 1.00 70.44 378 CYS A C 1
ATOM 2838 O O . CYS A 1 378 ? 15.528 7.922 -36.035 1.00 70.44 378 CYS A O 1
ATOM 2840 N N . GLY A 1 379 ? 14.084 8.334 -37.682 1.00 76.62 379 GLY A N 1
ATOM 2841 C CA . GLY A 1 379 ? 13.575 6.967 -37.828 1.00 76.62 379 GLY A CA 1
ATOM 2842 C C . GLY A 1 379 ? 12.076 6.907 -37.553 1.00 76.62 379 GLY A C 1
ATOM 2843 O O . GLY A 1 379 ? 11.378 7.906 -37.731 1.00 76.62 379 GLY A O 1
ATOM 2844 N N . ASP A 1 380 ? 11.594 5.749 -37.116 1.00 82.88 380 ASP A N 1
ATOM 2845 C CA . ASP A 1 380 ? 10.180 5.543 -36.807 1.00 82.88 380 ASP A CA 1
ATOM 2846 C C . ASP A 1 380 ? 9.769 6.225 -35.480 1.00 82.88 380 ASP A C 1
ATOM 2848 O O . ASP A 1 380 ? 10.572 6.865 -34.787 1.00 82.88 380 ASP A O 1
ATOM 2852 N N . SER A 1 381 ? 8.476 6.152 -35.157 1.00 84.75 381 SER A N 1
ATOM 2853 C CA . SER A 1 381 ? 7.894 6.704 -33.929 1.00 84.75 381 SER A CA 1
ATOM 2854 C C . SER A 1 381 ? 8.364 5.934 -32.693 1.00 84.75 381 SER A C 1
ATOM 2856 O O . SER A 1 381 ? 8.235 4.710 -32.643 1.00 84.75 381 SER A O 1
ATOM 2858 N N . SER A 1 382 ? 8.807 6.637 -31.649 1.00 86.88 382 SER A N 1
ATOM 2859 C CA . SER A 1 382 ? 9.068 6.019 -30.342 1.00 86.88 382 SER A CA 1
ATOM 2860 C C . SER A 1 382 ? 7.772 5.482 -29.730 1.00 86.88 382 SER A C 1
ATOM 2862 O O . SER A 1 382 ? 6.764 6.194 -29.743 1.00 86.88 382 SER A O 1
ATOM 2864 N N . LYS A 1 383 ? 7.807 4.265 -29.170 1.00 93.56 383 LYS A N 1
ATOM 2865 C CA . LYS A 1 383 ? 6.661 3.597 -28.532 1.00 93.56 383 LYS A CA 1
ATOM 2866 C C . LYS A 1 383 ? 7.023 3.152 -27.125 1.00 93.56 383 LYS A C 1
ATOM 2868 O O . LYS A 1 383 ? 7.877 2.283 -26.956 1.00 93.56 383 LYS A O 1
ATOM 2873 N N . TYR A 1 384 ? 6.361 3.751 -26.140 1.00 93.88 384 TYR A N 1
ATOM 2874 C CA . TYR A 1 384 ? 6.617 3.514 -24.721 1.00 93.88 384 TYR A CA 1
ATOM 2875 C C . TYR A 1 384 ? 5.314 3.224 -23.974 1.00 93.88 384 TYR A C 1
ATOM 2877 O O . TYR A 1 384 ? 4.258 3.783 -24.287 1.00 93.88 384 TYR A O 1
ATOM 2885 N N . ARG A 1 385 ? 5.404 2.376 -22.952 1.00 95.56 385 ARG A N 1
ATOM 2886 C CA . ARG A 1 385 ? 4.368 2.131 -21.939 1.00 95.56 385 ARG A CA 1
ATOM 2887 C C . ARG A 1 385 ? 5.023 2.210 -20.560 1.00 95.56 385 ARG A C 1
ATOM 2889 O O . ARG A 1 385 ? 6.189 1.867 -20.426 1.00 95.56 385 ARG A O 1
ATOM 2896 N N . ALA A 1 386 ? 4.292 2.637 -19.539 1.00 95.25 386 ALA A N 1
ATOM 2897 C CA . ALA A 1 386 ? 4.717 2.559 -18.146 1.00 95.25 386 ALA A CA 1
ATOM 2898 C C . ALA A 1 386 ? 3.734 1.705 -17.329 1.00 95.25 386 ALA A C 1
ATOM 2900 O O . ALA A 1 386 ? 2.543 1.638 -17.645 1.00 95.25 386 ALA A O 1
ATOM 2901 N N . THR A 1 387 ? 4.232 1.080 -16.268 1.00 95.56 387 THR A N 1
ATOM 2902 C CA . THR A 1 387 ? 3.450 0.321 -15.292 1.00 95.56 387 THR A CA 1
ATOM 2903 C C . THR A 1 387 ? 3.561 1.026 -13.948 1.00 95.56 387 THR A C 1
ATOM 2905 O O . THR A 1 387 ? 4.627 1.064 -13.333 1.00 95.56 387 THR A O 1
ATOM 2908 N N . LEU A 1 388 ? 2.453 1.603 -13.496 1.00 95.12 388 LEU A N 1
ATOM 2909 C CA . LEU A 1 388 ? 2.333 2.262 -12.202 1.00 95.12 388 LEU A CA 1
ATOM 2910 C C . LEU A 1 388 ? 1.680 1.298 -11.209 1.00 95.12 388 LEU A C 1
ATOM 2912 O O . LEU A 1 388 ? 0.745 0.577 -11.558 1.00 95.12 388 LEU A O 1
ATOM 2916 N N . ARG A 1 389 ? 2.131 1.312 -9.958 1.00 93.56 389 ARG A N 1
ATOM 2917 C CA . ARG A 1 389 ? 1.505 0.603 -8.844 1.00 93.56 389 ARG A CA 1
ATOM 2918 C C . ARG A 1 389 ? 0.992 1.622 -7.837 1.00 93.56 389 ARG A C 1
ATOM 2920 O O . ARG A 1 389 ? 1.768 2.301 -7.172 1.00 93.56 389 ARG A O 1
ATOM 2927 N N . VAL A 1 390 ? -0.326 1.709 -7.723 1.00 94.62 390 VAL A N 1
ATOM 2928 C CA . VAL A 1 390 ? -1.009 2.452 -6.665 1.00 94.62 390 VAL A CA 1
ATOM 2929 C C . VAL A 1 390 ? -1.070 1.548 -5.442 1.00 94.62 390 VAL A C 1
ATOM 2931 O O . VAL A 1 390 ? -1.585 0.435 -5.528 1.00 94.62 390 VAL A O 1
ATOM 2934 N N . VAL A 1 391 ? -0.547 1.998 -4.310 1.00 91.06 391 VAL A N 1
ATOM 2935 C CA . VAL A 1 391 ? -0.525 1.261 -3.043 1.00 91.06 391 VAL A CA 1
ATOM 2936 C C . VAL A 1 391 ? -1.358 2.032 -2.032 1.00 91.06 391 VAL A C 1
ATOM 2938 O O . VAL A 1 391 ? -1.108 3.208 -1.803 1.00 91.06 391 VAL A O 1
ATOM 2941 N N . ARG A 1 392 ? -2.339 1.379 -1.415 1.00 93.50 392 ARG A N 1
ATOM 2942 C CA . ARG A 1 392 ? -3.093 1.903 -0.276 1.00 93.50 392 ARG A CA 1
ATOM 2943 C C . ARG A 1 392 ? -2.314 1.564 0.991 1.00 93.50 392 ARG A C 1
ATOM 2945 O O . ARG A 1 392 ? -2.484 0.487 1.548 1.00 93.50 392 ARG A O 1
ATOM 2952 N N . THR A 1 393 ? -1.410 2.444 1.407 1.00 87.38 393 THR A N 1
ATOM 2953 C CA . THR A 1 393 ? -0.502 2.218 2.545 1.00 87.38 393 THR A CA 1
ATOM 2954 C C . THR A 1 393 ? -1.224 2.060 3.879 1.00 87.38 393 THR A C 1
ATOM 2956 O O . THR A 1 393 ? -0.772 1.307 4.734 1.00 87.38 393 THR A O 1
ATOM 2959 N N . SER A 1 394 ? -2.399 2.674 4.034 1.00 89.31 394 SER A N 1
ATOM 2960 C CA . SER A 1 394 ? -3.249 2.454 5.210 1.00 89.31 394 SER A CA 1
ATOM 2961 C C . SER A 1 394 ? -3.956 1.096 5.234 1.00 89.31 394 SER A C 1
ATOM 2963 O O . SER A 1 394 ? -4.518 0.741 6.265 1.00 89.31 394 SER A O 1
ATOM 2965 N N . TRP A 1 395 ? -3.966 0.338 4.132 1.00 89.06 395 TRP A N 1
ATOM 2966 C CA . TRP A 1 395 ? -4.692 -0.928 4.057 1.00 89.06 395 TRP A CA 1
ATOM 2967 C C . TRP A 1 395 ? -4.097 -1.977 4.994 1.00 89.06 395 TRP A C 1
ATOM 2969 O O . TRP A 1 395 ? -2.881 -2.171 5.053 1.00 89.06 395 TRP A O 1
ATOM 2979 N N . ARG A 1 396 ? -4.972 -2.727 5.661 1.00 82.19 396 ARG A N 1
ATOM 2980 C CA . ARG A 1 396 ? -4.609 -3.961 6.354 1.00 82.19 396 ARG A CA 1
ATOM 2981 C C . ARG A 1 396 ? -5.485 -5.095 5.855 1.00 82.19 396 ARG A C 1
ATOM 2983 O O . ARG A 1 396 ? -6.685 -4.912 5.649 1.00 82.19 396 ARG A O 1
ATOM 2990 N N . ALA A 1 397 ? -4.879 -6.269 5.700 1.00 67.88 397 ALA A N 1
ATOM 2991 C CA . ALA A 1 397 ? -5.629 -7.494 5.480 1.00 67.88 397 ALA A CA 1
ATOM 2992 C C . ALA A 1 397 ? -6.635 -7.677 6.631 1.00 67.88 397 ALA A C 1
ATOM 2994 O O . ALA A 1 397 ? -6.264 -7.431 7.782 1.00 67.88 397 ALA A O 1
ATOM 2995 N N . PRO A 1 398 ? -7.886 -8.092 6.360 1.00 71.94 398 PRO A N 1
ATOM 2996 C CA . PRO A 1 398 ? -8.826 -8.432 7.418 1.00 71.94 398 PRO A CA 1
ATOM 2997 C C . PRO A 1 398 ? -8.214 -9.476 8.356 1.00 71.94 398 PRO A C 1
ATOM 2999 O O . PRO A 1 398 ? -7.810 -10.551 7.905 1.00 71.94 398 PRO A O 1
ATOM 3002 N N . ASN A 1 399 ? -8.121 -9.147 9.645 1.00 59.50 399 ASN A N 1
ATOM 3003 C CA . ASN A 1 399 ? -7.613 -10.067 10.657 1.00 59.50 399 ASN A CA 1
ATOM 3004 C C . ASN A 1 399 ? -8.472 -11.339 10.677 1.00 59.50 399 ASN A C 1
ATOM 3006 O O . ASN A 1 399 ? -9.660 -11.247 10.966 1.00 59.50 399 ASN A O 1
ATOM 3010 N N . ASP A 1 400 ? -7.854 -12.480 10.355 1.00 43.84 400 ASP A N 1
ATOM 3011 C CA . ASP A 1 400 ? -8.115 -13.799 10.971 1.00 43.84 400 ASP A CA 1
ATOM 3012 C C . ASP A 1 400 ? -7.304 -14.945 10.344 1.00 43.84 400 ASP A C 1
ATOM 3014 O O . ASP A 1 400 ? -7.438 -16.097 10.754 1.00 43.84 400 ASP A O 1
ATOM 3018 N N . ASN A 1 401 ? -6.393 -14.669 9.400 1.00 47.00 401 ASN A N 1
ATOM 3019 C CA . ASN A 1 401 ? -5.342 -15.636 9.099 1.00 47.00 401 ASN A CA 1
ATOM 3020 C C . ASN A 1 401 ? -4.044 -14.963 8.629 1.00 47.00 401 ASN A C 1
ATOM 3022 O O . ASN A 1 401 ? -4.018 -14.328 7.577 1.00 47.00 401 ASN A O 1
ATOM 3026 N N . PHE A 1 402 ? -2.940 -15.150 9.366 1.00 51.16 402 PHE A N 1
ATOM 3027 C CA . PHE A 1 402 ? -1.601 -14.753 8.894 1.00 51.16 402 PHE A CA 1
ATOM 3028 C C . PHE A 1 402 ? -1.114 -15.632 7.717 1.00 51.16 402 PHE A C 1
ATOM 3030 O O . PHE A 1 402 ? -0.146 -15.268 7.054 1.00 51.16 402 PHE A O 1
ATOM 3037 N N . ASP A 1 403 ? -1.831 -16.717 7.384 1.00 52.62 403 ASP A N 1
ATOM 3038 C CA . ASP A 1 403 ? -1.745 -17.403 6.080 1.00 52.62 403 ASP A CA 1
ATOM 3039 C C . ASP A 1 403 ? -2.112 -16.474 4.895 1.00 52.62 403 ASP A C 1
ATOM 3041 O O . ASP A 1 403 ? -1.793 -16.768 3.744 1.00 52.62 403 ASP A O 1
ATOM 3045 N N . GLY A 1 404 ? -2.813 -15.362 5.162 1.00 51.12 404 GLY A N 1
ATOM 3046 C CA . GLY A 1 404 ? -3.307 -14.380 4.190 1.00 51.12 404 GLY A CA 1
ATOM 3047 C C . GLY A 1 404 ? -2.369 -13.200 3.916 1.00 51.12 404 GLY A C 1
ATOM 3048 O O . GLY A 1 404 ? -2.823 -12.158 3.444 1.00 51.12 404 GLY A O 1
ATOM 3049 N N . GLN A 1 405 ? -1.077 -13.326 4.225 1.00 64.31 405 GLN A N 1
ATOM 3050 C CA . GLN A 1 405 ? -0.061 -12.339 3.850 1.00 64.31 405 GLN A CA 1
ATOM 3051 C C . GLN A 1 405 ? -0.108 -12.064 2.331 1.00 64.31 405 GLN A C 1
ATOM 3053 O O . GLN A 1 405 ? -0.267 -13.001 1.549 1.00 64.31 405 GLN A O 1
ATOM 3058 N N . GLU A 1 406 ? 0.017 -10.801 1.892 1.00 70.75 406 GLU A N 1
ATOM 3059 C CA . GLU A 1 406 ? -0.032 -10.451 0.457 1.00 70.75 406 GLU A CA 1
ATOM 3060 C C . GLU A 1 406 ? 1.107 -11.157 -0.293 1.00 70.75 406 GLU A C 1
ATOM 3062 O O . GLU A 1 406 ? 2.250 -10.707 -0.254 1.00 70.75 406 GLU A O 1
ATOM 3067 N N . ARG A 1 407 ? 0.783 -12.267 -0.965 1.00 85.25 407 ARG A N 1
ATOM 3068 C CA . ARG A 1 407 ? 1.723 -13.103 -1.716 1.00 85.25 407 ARG A CA 1
ATOM 3069 C C . ARG A 1 407 ? 1.947 -12.533 -3.109 1.00 85.25 407 ARG A C 1
ATOM 3071 O O . ARG A 1 407 ? 1.178 -12.788 -4.036 1.00 85.25 407 ARG A O 1
ATOM 3078 N N . ILE A 1 408 ? 3.029 -11.783 -3.254 1.00 85.00 408 ILE A N 1
ATOM 3079 C CA . ILE A 1 408 ? 3.493 -11.242 -4.526 1.00 85.00 408 ILE A CA 1
ATOM 3080 C C . ILE A 1 408 ? 4.351 -12.314 -5.198 1.00 85.00 408 ILE A C 1
ATOM 3082 O O . ILE A 1 408 ? 5.522 -12.484 -4.865 1.00 85.00 408 ILE A O 1
ATOM 3086 N N . VAL A 1 409 ? 3.749 -13.067 -6.116 1.00 89.81 409 VAL A N 1
ATOM 3087 C CA . VAL A 1 409 ? 4.463 -14.043 -6.950 1.00 89.81 409 VAL A CA 1
ATOM 3088 C C . VAL A 1 409 ? 5.296 -13.276 -7.977 1.00 89.81 409 VAL A C 1
ATOM 3090 O O . VAL A 1 409 ? 4.742 -12.492 -8.751 1.00 89.81 409 VAL A O 1
ATOM 3093 N N . LEU A 1 410 ? 6.614 -13.469 -7.965 1.00 87.38 410 LEU A N 1
ATOM 3094 C CA . LEU A 1 410 ? 7.501 -12.941 -9.001 1.00 87.38 410 LEU A CA 1
ATOM 3095 C C . LEU A 1 410 ? 7.494 -13.875 -10.216 1.00 87.38 410 LEU A C 1
ATOM 3097 O O . LEU A 1 410 ? 7.184 -15.058 -10.091 1.00 87.38 410 LEU A O 1
ATOM 3101 N N . SER A 1 411 ? 7.840 -13.350 -11.390 1.00 86.12 411 SER A N 1
ATOM 3102 C CA . SER A 1 411 ? 8.106 -14.198 -12.551 1.00 86.12 411 SER A CA 1
ATOM 3103 C C . SER A 1 411 ? 9.351 -15.048 -12.322 1.00 86.12 411 SER A C 1
ATOM 3105 O O . SER A 1 411 ? 10.353 -14.549 -11.792 1.00 86.12 411 SER A O 1
ATOM 3107 N N . ASP A 1 412 ? 9.280 -16.293 -12.791 1.00 91.06 412 ASP A N 1
ATOM 3108 C CA . ASP A 1 412 ? 10.392 -17.240 -12.813 1.00 91.06 412 ASP A CA 1
ATOM 3109 C C . ASP A 1 412 ? 11.663 -16.597 -13.402 1.00 91.06 412 ASP A C 1
ATOM 3111 O O . ASP A 1 412 ? 11.613 -15.648 -14.208 1.00 91.06 412 ASP A O 1
ATOM 3115 N N . PHE A 1 413 ? 12.819 -17.075 -12.953 1.00 93.75 413 PHE A N 1
ATOM 3116 C CA . PHE A 1 413 ? 14.119 -16.583 -13.389 1.00 93.75 413 PHE A CA 1
ATOM 3117 C C . PHE A 1 413 ? 15.197 -17.664 -13.317 1.00 93.75 413 PHE A C 1
ATOM 3119 O O . PHE A 1 413 ? 15.100 -18.612 -12.545 1.00 93.75 413 PHE A O 1
ATOM 3126 N N . SER A 1 414 ? 16.227 -17.466 -14.126 1.00 95.88 414 SER A N 1
ATOM 3127 C CA . SER A 1 414 ? 17.410 -18.314 -14.277 1.00 95.88 414 SER A CA 1
ATOM 3128 C C . SER A 1 414 ? 18.654 -17.424 -14.371 1.00 95.88 414 SER A C 1
ATOM 3130 O O . SER A 1 414 ? 18.538 -16.193 -14.308 1.00 95.88 414 SER A O 1
ATOM 3132 N N . GLU A 1 415 ? 19.831 -18.000 -14.614 1.00 93.19 415 GLU A N 1
ATOM 3133 C CA . GLU A 1 415 ? 21.084 -17.269 -14.840 1.00 93.19 415 GLU A CA 1
ATOM 3134 C C . GLU A 1 415 ? 21.006 -16.256 -16.000 1.00 93.19 415 GLU A C 1
ATOM 3136 O O . GLU A 1 415 ? 21.763 -15.286 -16.038 1.00 93.19 415 GLU A O 1
ATOM 3141 N N . GLU A 1 416 ? 20.063 -16.440 -16.931 1.00 90.50 416 GLU A N 1
ATOM 3142 C CA . GLU A 1 416 ? 19.822 -15.530 -18.058 1.00 90.50 416 GLU A CA 1
ATOM 3143 C C . GLU A 1 416 ? 19.018 -14.275 -17.672 1.00 90.50 416 GLU A C 1
ATOM 3145 O O . GLU A 1 416 ? 18.951 -13.315 -18.445 1.00 90.50 416 GLU A O 1
ATOM 3150 N N . SER A 1 417 ? 18.352 -14.278 -16.511 1.00 87.75 417 SER A N 1
ATOM 3151 C CA . SER A 1 417 ? 17.373 -13.245 -16.140 1.00 87.75 417 SER A CA 1
ATOM 3152 C C . SER A 1 417 ? 17.373 -12.826 -14.665 1.00 87.75 417 SER A C 1
ATOM 3154 O O . SER A 1 417 ? 16.547 -11.991 -14.282 1.00 87.75 417 SER A O 1
ATOM 3156 N N . ALA A 1 418 ? 18.287 -13.360 -13.855 1.00 89.44 418 ALA A N 1
ATOM 3157 C CA . ALA A 1 418 ? 18.584 -12.923 -12.495 1.00 89.44 418 ALA A CA 1
ATOM 3158 C C . ALA A 1 418 ? 19.219 -11.506 -12.456 1.00 89.44 418 ALA A C 1
ATOM 3160 O O . ALA A 1 418 ? 19.737 -11.033 -13.475 1.00 89.44 418 ALA A O 1
ATOM 3161 N N . PRO A 1 419 ? 19.196 -10.792 -11.311 1.00 93.88 419 PRO A N 1
ATOM 3162 C CA . PRO A 1 419 ? 18.523 -11.117 -10.047 1.00 93.88 419 PRO A CA 1
ATOM 3163 C C . PRO A 1 419 ? 16.999 -10.915 -10.074 1.00 93.88 419 PRO A C 1
ATOM 3165 O O . PRO A 1 419 ? 16.441 -10.222 -10.932 1.00 93.88 419 PRO A O 1
ATOM 3168 N N . ARG A 1 420 ? 16.316 -11.444 -9.052 1.00 91.50 420 ARG A N 1
ATOM 3169 C CA . ARG A 1 420 ? 14.944 -11.056 -8.682 1.00 91.50 420 ARG A CA 1
ATOM 3170 C C . ARG A 1 420 ? 14.908 -10.464 -7.277 1.00 91.50 420 ARG A C 1
ATOM 3172 O O . ARG A 1 420 ? 15.583 -10.938 -6.368 1.00 91.50 420 ARG A O 1
ATOM 3179 N N . TYR A 1 421 ? 14.064 -9.450 -7.106 1.00 90.94 421 TYR A N 1
ATOM 3180 C CA . TYR A 1 421 ? 13.860 -8.749 -5.841 1.00 90.94 421 TYR A CA 1
ATOM 3181 C C . TYR A 1 421 ? 12.384 -8.728 -5.466 1.00 90.94 421 TYR A C 1
ATOM 3183 O O . TYR A 1 421 ? 11.513 -8.502 -6.311 1.00 90.94 421 TYR A O 1
ATOM 3191 N N . CYS A 1 422 ? 12.118 -8.877 -4.177 1.00 90.12 422 CYS A N 1
ATOM 3192 C CA . CYS A 1 422 ? 10.839 -8.539 -3.592 1.00 90.12 422 CYS A CA 1
ATOM 3193 C C . CYS A 1 422 ? 10.591 -7.024 -3.663 1.00 90.12 422 CYS A C 1
ATOM 3195 O O . CYS A 1 422 ? 11.523 -6.236 -3.487 1.00 90.12 422 CYS A O 1
ATOM 3197 N N . PRO A 1 423 ? 9.344 -6.578 -3.902 1.00 79.50 423 PRO A N 1
ATOM 3198 C CA . PRO A 1 423 ? 9.007 -5.160 -3.841 1.00 79.50 423 PRO A CA 1
ATOM 3199 C C . PRO A 1 423 ? 9.333 -4.527 -2.483 1.00 79.50 423 PRO A C 1
ATOM 3201 O O . PRO A 1 423 ? 9.318 -5.194 -1.448 1.00 79.50 423 PRO A O 1
ATOM 3204 N N . HIS A 1 424 ? 9.554 -3.213 -2.473 1.00 74.75 424 HIS A N 1
ATOM 3205 C CA . HIS A 1 424 ? 9.862 -2.462 -1.255 1.00 74.75 424 HIS A CA 1
ATOM 3206 C C . HIS A 1 424 ? 8.863 -2.745 -0.112 1.00 74.75 424 HIS A C 1
ATOM 3208 O O . HIS A 1 424 ? 7.648 -2.636 -0.294 1.00 74.75 424 HIS A O 1
ATOM 3214 N N . GLY A 1 425 ? 9.378 -3.054 1.084 1.00 76.81 425 GLY A N 1
ATOM 3215 C CA . GLY A 1 425 ? 8.569 -3.413 2.257 1.00 76.81 425 GLY A CA 1
ATOM 3216 C C . GLY A 1 425 ? 8.043 -4.856 2.253 1.00 76.81 425 GLY A C 1
ATOM 3217 O O . GLY A 1 425 ? 7.107 -5.170 2.992 1.00 76.81 425 GLY A O 1
ATOM 3218 N N . SER A 1 426 ? 8.616 -5.726 1.418 1.00 86.75 426 SER A N 1
ATOM 3219 C CA . SER A 1 426 ? 8.363 -7.167 1.412 1.00 86.75 426 SER A CA 1
ATOM 3220 C C . SER A 1 426 ? 9.664 -7.961 1.342 1.00 86.75 426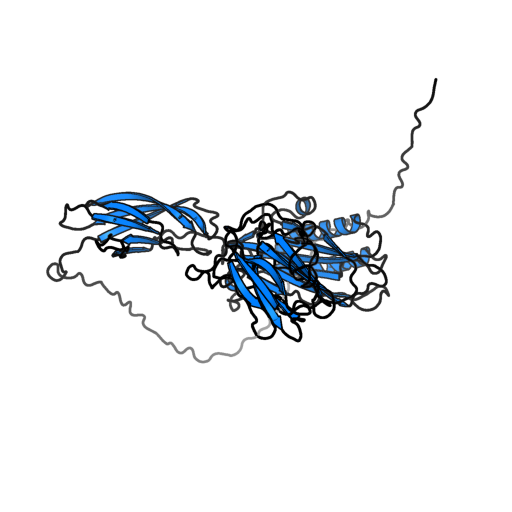 SER A C 1
ATOM 3222 O O . SER A 1 426 ? 10.652 -7.494 0.781 1.00 86.75 426 SER A O 1
ATOM 3224 N N . ALA A 1 427 ? 9.636 -9.169 1.894 1.00 92.81 427 ALA A N 1
ATOM 3225 C CA . ALA A 1 427 ? 10.719 -10.144 1.835 1.00 92.81 427 ALA A CA 1
ATOM 3226 C C . ALA A 1 427 ? 10.177 -11.488 1.334 1.00 92.81 427 ALA A C 1
ATOM 3228 O O . ALA A 1 427 ? 8.962 -11.699 1.282 1.00 92.81 427 ALA A O 1
ATOM 3229 N N . VAL A 1 428 ? 11.068 -12.392 0.937 1.00 95.31 428 VAL A N 1
ATOM 3230 C CA . VAL A 1 428 ? 10.704 -13.719 0.437 1.00 95.31 428 VAL A CA 1
ATOM 3231 C C . VAL A 1 428 ? 10.014 -14.503 1.559 1.00 95.31 428 VAL A C 1
ATOM 3233 O O . VAL A 1 428 ? 10.510 -14.562 2.680 1.00 95.31 428 VAL A O 1
ATOM 3236 N N . VAL A 1 429 ? 8.864 -15.107 1.265 1.00 94.88 429 VAL A N 1
ATOM 3237 C CA . VAL A 1 429 ? 8.114 -16.001 2.174 1.00 94.88 429 VAL A CA 1
ATOM 3238 C C . VAL A 1 429 ? 7.982 -17.416 1.617 1.00 94.88 429 VAL A C 1
ATOM 3240 O O . VAL A 1 429 ? 7.576 -18.335 2.322 1.00 94.88 429 VAL A O 1
ATOM 3243 N N . GLU A 1 430 ? 8.325 -17.612 0.347 1.00 96.12 430 GLU A N 1
ATOM 3244 C CA . GLU A 1 430 ? 8.376 -18.920 -0.291 1.00 96.12 430 GLU A CA 1
ATOM 3245 C C . GLU A 1 430 ? 9.363 -18.900 -1.451 1.00 96.12 430 GLU A C 1
ATOM 3247 O O . GLU A 1 430 ? 9.434 -17.933 -2.214 1.00 96.12 430 GLU A O 1
ATOM 3252 N N . VAL A 1 431 ? 10.105 -19.997 -1.560 1.00 97.00 431 VAL A N 1
ATOM 3253 C CA . VAL A 1 431 ? 11.010 -20.296 -2.666 1.00 97.00 431 VAL A CA 1
ATOM 3254 C C . VAL A 1 431 ? 10.571 -21.621 -3.258 1.00 97.00 431 VAL A C 1
ATOM 3256 O O . VAL A 1 431 ? 10.268 -22.575 -2.538 1.00 97.00 431 VAL A O 1
ATOM 3259 N N . GLY A 1 432 ? 10.565 -21.694 -4.575 1.00 96.19 432 GLY A N 1
ATOM 3260 C CA . GLY A 1 432 ? 10.514 -22.955 -5.285 1.00 96.19 432 GLY A CA 1
ATOM 3261 C C . GLY A 1 432 ? 11.359 -22.875 -6.543 1.00 96.19 432 GLY A C 1
ATOM 3262 O O . GLY A 1 432 ? 11.915 -21.827 -6.870 1.00 96.19 432 GLY A O 1
ATOM 3263 N N . CYS A 1 433 ? 11.435 -23.981 -7.265 1.00 96.31 433 CYS A N 1
ATOM 3264 C CA . CYS A 1 433 ? 12.033 -24.005 -8.586 1.00 96.31 433 CYS A CA 1
ATOM 3265 C C . CYS A 1 433 ? 11.357 -25.046 -9.471 1.00 96.31 433 CYS A C 1
ATOM 3267 O O . CYS A 1 433 ? 10.441 -25.757 -9.048 1.00 96.31 433 CYS A O 1
ATOM 3269 N N . SER A 1 434 ? 11.770 -25.078 -10.728 1.00 95.38 434 SER A N 1
ATOM 3270 C CA . SER A 1 434 ? 11.309 -26.017 -11.739 1.00 95.38 434 SER A CA 1
ATOM 3271 C C . SER A 1 434 ? 12.408 -26.235 -12.778 1.00 95.38 434 SER A C 1
ATOM 3273 O O . SER A 1 434 ? 13.450 -25.594 -12.703 1.00 95.38 434 SER A O 1
ATOM 3275 N N . GLY A 1 435 ? 12.156 -27.137 -13.729 1.00 94.25 435 GLY A N 1
ATOM 3276 C CA . GLY A 1 435 ? 13.113 -27.522 -14.765 1.00 94.25 435 GLY A CA 1
ATOM 3277 C C . GLY A 1 435 ? 14.182 -28.488 -14.248 1.00 94.25 435 GLY A C 1
ATOM 3278 O O . GLY A 1 435 ? 13.888 -29.294 -13.365 1.00 94.25 435 GLY A O 1
ATOM 3279 N N . ARG A 1 436 ? 15.364 -28.530 -14.872 1.00 93.44 436 ARG A N 1
ATOM 3280 C CA . ARG A 1 436 ? 16.410 -29.509 -14.509 1.00 93.44 436 ARG A CA 1
ATOM 3281 C C . ARG A 1 436 ? 17.419 -28.865 -13.580 1.00 93.44 436 ARG A C 1
ATOM 3283 O O . ARG A 1 436 ? 17.892 -27.783 -13.895 1.00 93.44 436 ARG A O 1
ATOM 3290 N N . TYR A 1 437 ? 17.773 -29.561 -12.500 1.00 94.19 437 TYR A N 1
ATOM 3291 C CA . TYR A 1 437 ? 18.701 -29.044 -11.492 1.00 94.19 437 TYR A CA 1
ATOM 3292 C C . TYR A 1 437 ? 18.278 -27.663 -10.969 1.00 94.19 437 TYR A C 1
ATOM 3294 O O . TYR A 1 437 ? 19.100 -26.778 -10.802 1.00 94.19 437 TYR A O 1
ATOM 3302 N N . CYS A 1 438 ? 16.972 -27.461 -10.751 1.00 93.81 438 CYS A N 1
ATOM 3303 C CA . CYS A 1 438 ? 16.442 -26.220 -10.176 1.00 93.81 438 CYS A CA 1
ATOM 3304 C C . CYS A 1 438 ? 16.691 -24.935 -11.023 1.00 93.81 438 CYS A C 1
ATOM 3306 O O . CYS A 1 438 ? 16.529 -23.831 -10.504 1.00 93.81 438 CYS A O 1
ATOM 3308 N N . ASP A 1 439 ? 16.995 -25.069 -12.328 1.00 94.50 439 ASP A N 1
ATOM 3309 C CA . ASP A 1 439 ? 17.382 -23.982 -13.257 1.00 94.50 439 ASP A CA 1
ATOM 3310 C C . ASP A 1 439 ? 16.419 -22.784 -13.348 1.00 94.50 439 ASP A C 1
ATOM 3312 O O . ASP A 1 439 ? 16.841 -21.668 -13.649 1.00 94.50 439 ASP A O 1
ATOM 3316 N N . ASN A 1 440 ? 15.127 -22.987 -13.085 1.00 95.31 440 ASN A N 1
ATOM 3317 C CA . ASN A 1 440 ? 14.128 -21.923 -13.053 1.00 95.31 440 ASN A CA 1
ATOM 3318 C C . ASN A 1 440 ? 13.631 -21.711 -11.621 1.00 95.31 440 ASN A C 1
ATOM 3320 O O . ASN A 1 440 ? 12.699 -22.384 -11.169 1.00 95.31 440 ASN A O 1
ATOM 3324 N N . LEU A 1 441 ? 14.229 -20.747 -10.921 1.00 96.50 441 LEU A N 1
ATOM 3325 C CA . LEU A 1 441 ? 13.835 -20.306 -9.586 1.00 96.50 441 LEU A CA 1
ATOM 3326 C C . LEU A 1 441 ? 12.550 -19.466 -9.635 1.00 96.50 441 LEU A C 1
ATOM 3328 O O . LEU A 1 441 ? 12.363 -18.634 -10.524 1.00 96.50 441 LEU A O 1
ATOM 3332 N N . HIS A 1 442 ? 11.693 -19.611 -8.624 1.00 94.75 442 HIS A N 1
ATOM 3333 C CA . HIS A 1 442 ? 10.554 -18.726 -8.387 1.00 94.75 442 HIS A CA 1
ATOM 3334 C C . HIS A 1 442 ? 10.504 -18.262 -6.930 1.00 94.75 442 HIS A C 1
ATOM 3336 O O . HIS A 1 442 ? 10.720 -19.034 -5.994 1.00 94.75 442 HIS A O 1
ATOM 3342 N N . LEU A 1 443 ? 10.182 -16.981 -6.734 1.00 96.31 443 LEU A N 1
ATOM 3343 C CA . LEU A 1 443 ? 10.032 -16.372 -5.414 1.00 96.31 443 LEU A CA 1
ATOM 3344 C C . LEU A 1 443 ? 8.598 -15.895 -5.219 1.00 96.31 443 LEU A C 1
ATOM 3346 O O . LEU A 1 443 ? 7.992 -15.295 -6.111 1.00 96.31 443 LEU A O 1
ATOM 3350 N N . VAL A 1 444 ? 8.089 -16.082 -4.007 1.00 95.19 444 VAL A N 1
ATOM 3351 C CA . VAL A 1 444 ? 6.886 -15.405 -3.534 1.00 95.19 444 VAL A CA 1
ATOM 3352 C C . VAL A 1 444 ? 7.277 -14.518 -2.366 1.00 95.19 444 VAL A C 1
ATOM 3354 O O . VAL A 1 444 ? 7.853 -14.979 -1.382 1.00 95.19 444 VAL A O 1
ATOM 3357 N N . CYS A 1 445 ? 6.950 -13.238 -2.475 1.00 93.94 445 CYS A N 1
ATOM 3358 C CA . CYS A 1 445 ? 7.244 -12.234 -1.465 1.00 93.94 445 CYS A CA 1
ATOM 3359 C C . CYS A 1 445 ? 6.004 -11.937 -0.624 1.00 93.94 445 CYS A C 1
ATOM 3361 O O . CYS A 1 445 ? 4.892 -11.914 -1.147 1.00 93.94 445 CYS A O 1
ATOM 3363 N N . GLY A 1 446 ? 6.198 -11.686 0.666 1.00 89.31 446 GLY A N 1
ATOM 3364 C CA . GLY A 1 446 ? 5.168 -11.244 1.598 1.00 89.31 446 GLY A CA 1
ATOM 3365 C C . GLY A 1 446 ? 5.551 -9.901 2.205 1.00 89.31 446 GLY A C 1
ATOM 3366 O O . GLY A 1 446 ? 6.725 -9.652 2.477 1.00 89.31 446 GLY A O 1
ATOM 3367 N N . ARG A 1 447 ? 4.583 -9.005 2.420 1.00 84.62 447 ARG A N 1
ATOM 3368 C CA . ARG A 1 447 ? 4.852 -7.727 3.104 1.00 84.62 447 ARG A CA 1
ATOM 3369 C C . ARG A 1 447 ? 5.159 -7.917 4.583 1.00 84.62 447 ARG A C 1
ATOM 3371 O O . ARG A 1 447 ? 4.572 -8.788 5.227 1.00 84.62 447 ARG A O 1
ATOM 3378 N N . TYR A 1 448 ? 6.000 -7.047 5.133 1.00 79.69 448 TYR A N 1
ATOM 3379 C CA . TYR A 1 448 ? 6.162 -6.926 6.580 1.00 79.69 448 TYR A CA 1
ATOM 3380 C C . TYR A 1 448 ? 4.836 -6.511 7.236 1.00 79.69 448 TYR A C 1
ATOM 3382 O O . TYR A 1 448 ? 4.140 -5.627 6.740 1.00 79.69 448 TYR A O 1
ATOM 3390 N N . ALA A 1 449 ? 4.493 -7.108 8.381 1.00 61.03 449 ALA A N 1
ATOM 3391 C CA . ALA A 1 449 ? 3.226 -6.841 9.076 1.00 61.03 449 ALA A CA 1
ATOM 3392 C C . ALA A 1 449 ? 3.133 -5.435 9.712 1.00 61.03 449 ALA A C 1
ATOM 3394 O O . ALA A 1 449 ? 2.115 -5.090 10.315 1.00 61.03 449 ALA A O 1
ATOM 3395 N N . ARG A 1 450 ? 4.199 -4.627 9.630 1.00 57.12 450 ARG A N 1
ATOM 3396 C CA . ARG A 1 450 ? 4.243 -3.249 10.129 1.00 57.12 450 ARG A CA 1
ATOM 3397 C C . ARG A 1 450 ? 4.956 -2.342 9.139 1.00 57.12 450 ARG A C 1
ATOM 3399 O O . ARG A 1 450 ? 6.107 -2.583 8.785 1.00 57.12 450 ARG A O 1
ATOM 3406 N N . GLU A 1 451 ? 4.280 -1.257 8.783 1.00 50.16 451 GLU A N 1
ATOM 3407 C CA . GLU A 1 451 ? 4.847 -0.105 8.086 1.00 50.16 451 GLU A CA 1
ATOM 3408 C C . GLU A 1 451 ? 5.796 0.646 9.037 1.00 50.16 451 GLU A C 1
ATOM 3410 O O . GLU A 1 451 ? 5.446 1.646 9.665 1.00 50.16 451 GLU A O 1
ATOM 3415 N N . PHE A 1 452 ? 7.007 0.117 9.220 1.00 48.12 452 PHE A N 1
ATOM 3416 C CA . PHE A 1 452 ? 8.050 0.828 9.948 1.00 48.12 452 PHE A CA 1
ATOM 3417 C C . PHE A 1 452 ? 8.597 1.956 9.074 1.00 48.12 452 PHE A C 1
ATOM 3419 O O . PHE A 1 452 ? 9.330 1.719 8.117 1.00 48.12 452 PHE A O 1
ATOM 3426 N N . VAL A 1 453 ? 8.265 3.194 9.450 1.00 41.62 453 VAL A N 1
ATOM 3427 C CA . VAL A 1 453 ? 8.764 4.437 8.838 1.00 41.62 453 VAL A CA 1
ATOM 3428 C C . VAL A 1 453 ? 10.221 4.692 9.256 1.00 41.62 453 VAL A C 1
ATOM 3430 O O . VAL A 1 453 ? 10.552 5.699 9.882 1.00 41.62 453 VAL A O 1
ATOM 3433 N N . PHE A 1 454 ? 11.108 3.751 8.937 1.00 39.47 454 PHE A N 1
ATOM 3434 C CA . PHE A 1 454 ? 12.548 3.978 8.926 1.00 39.47 454 PHE A CA 1
ATOM 3435 C C . PHE A 1 454 ? 12.992 4.217 7.484 1.00 39.47 454 PHE A C 1
ATOM 3437 O O . PHE A 1 454 ? 12.467 3.609 6.553 1.00 39.47 454 PHE A O 1
ATOM 3444 N N . GLY A 1 455 ? 13.886 5.193 7.308 1.00 42.38 455 GLY A N 1
ATOM 3445 C CA . GLY A 1 455 ? 14.230 5.734 5.996 1.00 42.38 455 GLY A CA 1
ATOM 3446 C C . GLY A 1 455 ? 14.683 4.653 5.020 1.00 42.38 455 GLY A C 1
ATOM 3447 O O . GLY A 1 455 ? 15.415 3.744 5.408 1.00 42.38 455 GLY A O 1
ATOM 3448 N N . HIS A 1 456 ? 14.241 4.793 3.768 1.00 45.06 456 HIS A N 1
ATOM 3449 C CA . HIS A 1 456 ? 14.581 3.911 2.655 1.00 45.06 456 HIS A CA 1
ATOM 3450 C C . HIS A 1 456 ? 16.047 3.475 2.691 1.00 45.06 456 HIS A C 1
ATOM 3452 O O . HIS A 1 456 ? 16.953 4.314 2.711 1.00 45.06 456 HIS A O 1
ATOM 3458 N N . ARG A 1 457 ? 16.272 2.163 2.577 1.00 51.38 457 ARG A N 1
ATOM 3459 C CA . ARG A 1 457 ? 17.476 1.704 1.896 1.00 51.38 457 ARG A CA 1
ATOM 3460 C C . ARG A 1 457 ? 17.319 2.043 0.425 1.00 51.38 457 ARG A C 1
ATOM 3462 O O . ARG A 1 457 ? 16.368 1.609 -0.220 1.00 51.38 457 ARG A O 1
ATOM 3469 N N . ASP A 1 458 ? 18.251 2.842 -0.075 1.00 53.31 458 ASP A N 1
ATOM 3470 C CA . ASP A 1 458 ? 18.426 3.013 -1.509 1.00 53.31 458 ASP A CA 1
ATOM 3471 C C . ASP A 1 458 ? 18.730 1.643 -2.134 1.00 53.31 458 ASP A C 1
ATOM 3473 O O . ASP A 1 458 ? 19.355 0.795 -1.486 1.00 53.31 458 ASP A O 1
ATOM 3477 N N . ILE A 1 459 ? 18.331 1.430 -3.386 1.00 52.91 459 ILE A N 1
ATOM 3478 C CA . ILE A 1 459 ? 18.679 0.215 -4.144 1.00 52.91 459 I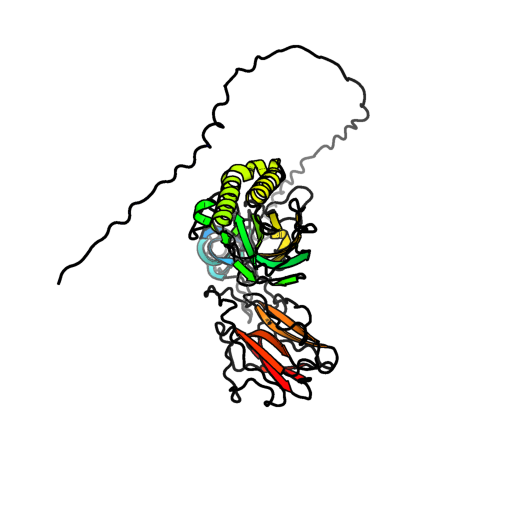LE A CA 1
ATOM 3479 C C . ILE A 1 459 ? 20.210 0.058 -4.197 1.00 52.91 459 ILE A C 1
ATOM 3481 O O . ILE A 1 459 ? 20.741 -1.039 -4.064 1.00 52.91 459 ILE A O 1
ATOM 3485 N N . ASP A 1 460 ? 20.951 1.164 -4.203 1.00 52.28 460 ASP A N 1
ATOM 3486 C CA . ASP A 1 460 ? 22.416 1.162 -4.136 1.00 52.28 460 ASP A CA 1
ATOM 3487 C C . ASP A 1 460 ? 22.999 0.668 -2.785 1.00 52.28 460 ASP A C 1
ATOM 3489 O O . ASP A 1 460 ? 24.219 0.601 -2.619 1.00 52.28 460 ASP A O 1
ATOM 3493 N N . SER A 1 461 ? 22.155 0.294 -1.811 1.00 62.19 461 SER A N 1
ATOM 3494 C CA . SER A 1 461 ? 22.544 -0.246 -0.497 1.00 62.19 461 SER A CA 1
ATOM 3495 C C . SER A 1 461 ? 22.185 -1.724 -0.268 1.00 62.19 461 SER A C 1
ATOM 3497 O O . SER A 1 461 ? 22.210 -2.182 0.881 1.00 62.19 461 SER A O 1
ATOM 3499 N N . HIS A 1 462 ? 21.903 -2.481 -1.339 1.00 71.94 462 HIS A N 1
ATOM 3500 C CA . HIS A 1 462 ? 21.800 -3.947 -1.292 1.00 71.94 462 HIS A CA 1
ATOM 3501 C C . HIS A 1 462 ? 22.997 -4.565 -0.553 1.00 71.94 462 HIS A C 1
ATOM 3503 O O . HIS A 1 462 ? 24.161 -4.303 -0.873 1.00 71.94 462 HIS A O 1
ATOM 3509 N N . GLN A 1 463 ? 22.712 -5.423 0.424 1.00 82.75 463 GLN A N 1
ATOM 3510 C CA . GLN A 1 463 ? 23.715 -6.175 1.174 1.00 82.75 463 GLN A CA 1
ATOM 3511 C C . GLN A 1 463 ? 23.734 -7.615 0.683 1.00 82.75 463 GLN A C 1
ATOM 3513 O O . GLN A 1 463 ? 23.483 -8.559 1.431 1.00 82.75 463 GLN A O 1
ATOM 3518 N N . TRP A 1 464 ? 24.069 -7.745 -0.600 1.00 89.81 464 TRP A N 1
ATOM 3519 C CA . TRP A 1 464 ? 24.356 -9.019 -1.236 1.00 89.81 464 TRP A CA 1
ATOM 3520 C C . TRP A 1 464 ? 25.391 -9.811 -0.439 1.00 89.81 464 TRP A C 1
ATOM 3522 O O . TRP A 1 464 ? 26.469 -9.307 -0.106 1.00 89.81 464 TRP A O 1
ATOM 3532 N N . SER A 1 465 ? 25.081 -11.080 -0.200 1.00 90.56 465 SER A N 1
ATOM 3533 C CA . SER A 1 465 ? 26.058 -12.066 0.231 1.00 90.56 465 SER A CA 1
ATOM 3534 C C . SER A 1 465 ? 27.179 -12.215 -0.808 1.00 90.56 465 SER A C 1
ATOM 3536 O O . SER A 1 465 ? 27.055 -11.806 -1.969 1.00 90.56 465 SER A O 1
ATOM 3538 N N . GLY A 1 466 ? 28.274 -12.871 -0.414 1.00 90.44 466 GLY A N 1
ATOM 3539 C CA . GLY A 1 466 ? 29.138 -13.503 -1.411 1.00 90.44 466 GLY A CA 1
ATOM 3540 C C . GLY A 1 466 ? 28.343 -14.525 -2.234 1.00 90.44 466 GLY A C 1
ATOM 3541 O O . GLY A 1 466 ? 27.290 -14.987 -1.787 1.00 90.44 466 GLY A O 1
ATOM 3542 N N . TRP A 1 467 ? 28.849 -14.850 -3.421 1.00 94.81 467 TRP A N 1
ATOM 3543 C CA . TRP A 1 467 ? 28.386 -16.009 -4.188 1.00 94.81 467 TRP A CA 1
ATOM 3544 C C . TRP A 1 467 ? 28.770 -17.306 -3.464 1.00 94.81 467 TRP A C 1
ATOM 3546 O O . TRP A 1 467 ? 29.787 -17.311 -2.763 1.00 94.81 467 TRP A O 1
ATOM 3556 N N . TYR A 1 468 ? 27.946 -18.344 -3.598 1.00 94.44 468 TYR A N 1
ATOM 3557 C CA . TYR A 1 468 ? 28.156 -19.678 -3.036 1.00 94.44 468 TYR A CA 1
ATOM 3558 C C . TYR A 1 468 ? 27.389 -20.745 -3.833 1.00 94.44 468 TYR A C 1
ATOM 3560 O O . TYR A 1 468 ? 26.254 -20.506 -4.241 1.00 94.44 468 TYR A O 1
ATOM 3568 N N . SER A 1 469 ? 27.974 -21.935 -3.966 1.00 95.00 469 SER A N 1
ATOM 3569 C CA . SER A 1 469 ? 27.347 -23.161 -4.493 1.00 95.00 469 SER A CA 1
ATOM 3570 C C . SER A 1 469 ? 27.486 -24.309 -3.478 1.00 95.00 469 SER A C 1
ATOM 3572 O O . SER A 1 469 ? 27.955 -24.089 -2.352 1.00 95.00 469 SER A O 1
ATOM 3574 N N . GLU A 1 470 ? 27.122 -25.552 -3.824 1.00 93.44 470 GLU A N 1
ATOM 3575 C CA . GLU A 1 470 ? 27.472 -26.706 -2.980 1.00 93.44 470 GLU A CA 1
ATOM 3576 C C . GLU A 1 470 ? 28.991 -26.891 -2.805 1.00 93.44 470 GLU A C 1
ATOM 3578 O O . GLU A 1 470 ? 29.422 -27.417 -1.774 1.00 93.44 470 GLU A O 1
ATOM 3583 N N . GLU A 1 471 ? 29.807 -26.456 -3.777 1.00 91.44 471 GLU A N 1
ATOM 3584 C CA . GLU A 1 471 ? 31.262 -26.663 -3.764 1.00 91.44 471 GLU A CA 1
ATOM 3585 C C . GLU A 1 471 ? 31.932 -25.849 -2.645 1.00 91.44 471 GLU A C 1
ATOM 3587 O O . GLU A 1 471 ? 32.898 -26.306 -2.028 1.00 91.44 471 GLU A O 1
ATOM 3592 N N . ASP A 1 472 ? 31.355 -24.689 -2.318 1.00 86.94 472 ASP A N 1
ATOM 3593 C CA . ASP A 1 472 ? 31.761 -23.808 -1.215 1.00 86.94 472 ASP A CA 1
ATOM 3594 C C . ASP A 1 472 ? 31.146 -24.206 0.147 1.00 86.94 472 ASP A C 1
ATOM 3596 O O . ASP A 1 472 ? 31.276 -23.485 1.139 1.00 86.94 472 ASP A O 1
ATOM 3600 N N . GLY A 1 473 ? 30.486 -25.368 0.231 1.00 86.12 473 GLY A N 1
ATOM 3601 C CA . GLY A 1 473 ? 29.801 -25.841 1.440 1.00 86.12 473 GLY A CA 1
ATOM 3602 C C . GLY A 1 473 ? 28.354 -25.358 1.572 1.00 86.12 473 GLY A C 1
ATOM 3603 O O . GLY A 1 473 ? 27.751 -25.517 2.635 1.00 86.12 473 GLY A O 1
ATOM 3604 N N . GLY A 1 474 ? 27.785 -24.788 0.507 1.00 86.88 474 GLY A N 1
ATOM 3605 C CA . GLY A 1 474 ? 26.361 -24.482 0.406 1.00 86.88 474 GLY A CA 1
ATOM 3606 C C . GLY A 1 474 ? 25.921 -23.132 0.966 1.00 86.88 474 GLY A C 1
ATOM 3607 O O . GLY A 1 474 ? 24.742 -22.808 0.858 1.00 86.88 474 GLY A O 1
ATOM 3608 N N . HIS A 1 475 ? 26.815 -22.340 1.566 1.00 84.88 475 HIS A N 1
ATOM 3609 C CA . HIS A 1 475 ? 26.474 -21.087 2.250 1.00 84.88 475 HIS A CA 1
ATOM 3610 C C . HIS A 1 475 ? 27.421 -19.931 1.890 1.00 84.88 475 HIS A C 1
ATOM 3612 O O . HIS A 1 475 ? 28.570 -20.171 1.518 1.00 84.88 475 HIS A O 1
ATOM 3618 N N . PRO A 1 476 ? 27.013 -18.661 2.097 1.00 80.62 476 PRO A N 1
ATOM 3619 C CA . PRO A 1 476 ? 27.883 -17.513 1.874 1.00 80.62 476 PRO A CA 1
ATOM 3620 C C . PRO A 1 476 ? 29.256 -17.613 2.566 1.00 80.62 476 PRO A C 1
ATOM 3622 O O . PRO A 1 476 ? 29.337 -18.023 3.734 1.00 80.62 476 PRO A O 1
ATOM 3625 N N . PRO A 1 477 ? 30.337 -17.133 1.924 1.00 75.19 477 PRO A N 1
ATOM 3626 C CA . PRO A 1 477 ? 31.643 -17.011 2.558 1.00 75.19 477 PRO A CA 1
ATOM 3627 C C . PRO A 1 477 ? 31.584 -16.177 3.847 1.00 75.19 477 PRO A C 1
ATOM 3629 O O . PRO A 1 477 ? 31.124 -15.034 3.854 1.00 75.19 477 PRO A O 1
ATOM 3632 N N . GLY A 1 478 ? 32.078 -16.742 4.950 1.00 68.81 478 GLY A N 1
ATOM 3633 C CA . GLY A 1 478 ? 32.096 -16.088 6.265 1.00 68.81 478 GLY A CA 1
ATOM 3634 C C . GLY A 1 478 ? 30.855 -16.323 7.133 1.00 68.81 478 GLY A C 1
ATOM 3635 O O . GLY A 1 478 ? 30.848 -15.895 8.289 1.00 68.81 478 GLY A O 1
ATOM 3636 N N . TRP A 1 479 ? 29.842 -17.043 6.642 1.00 73.81 479 TRP A N 1
ATOM 3637 C CA . TRP A 1 479 ? 28.812 -17.623 7.503 1.00 73.81 479 TRP A CA 1
ATOM 3638 C C . TRP A 1 479 ? 29.421 -18.791 8.295 1.00 73.81 479 TRP A C 1
ATOM 3640 O O . TRP A 1 479 ? 29.610 -19.885 7.779 1.00 73.81 479 TRP A O 1
ATOM 3650 N N . LEU A 1 480 ? 29.786 -18.536 9.555 1.00 61.81 480 LEU A N 1
ATOM 3651 C CA . LEU A 1 480 ? 30.086 -19.591 10.533 1.00 61.81 480 LEU A CA 1
ATOM 3652 C C . LEU A 1 480 ? 28.793 -20.341 10.858 1.00 61.81 480 LEU A C 1
ATOM 3654 O O . LEU A 1 480 ? 27.762 -19.692 10.936 1.00 61.81 480 LEU A O 1
ATOM 3658 N N . ASP A 1 481 ? 28.821 -21.644 11.126 1.00 54.66 481 ASP A N 1
ATOM 3659 C CA . ASP A 1 481 ? 27.635 -22.353 11.630 1.00 54.66 481 ASP A CA 1
ATOM 3660 C C . ASP A 1 481 ? 27.562 -22.262 13.177 1.00 54.66 481 ASP A C 1
ATOM 3662 O O . ASP A 1 481 ? 28.516 -22.693 13.838 1.00 54.66 481 ASP A O 1
ATOM 3666 N N . PRO A 1 482 ? 26.497 -21.697 13.793 1.00 52.88 482 PRO A N 1
ATOM 3667 C CA . PRO A 1 482 ? 25.322 -21.060 13.188 1.00 52.88 482 PRO A CA 1
ATOM 3668 C C . PRO A 1 482 ? 25.533 -19.571 12.864 1.00 52.88 482 PRO A C 1
ATOM 3670 O O . PRO A 1 482 ? 25.974 -18.778 13.701 1.00 52.88 482 PRO A O 1
ATOM 3673 N N . ALA A 1 483 ? 25.153 -19.170 11.647 1.00 55.56 483 ALA A N 1
ATOM 3674 C CA . ALA A 1 483 ? 25.451 -17.823 11.161 1.00 55.56 483 ALA A CA 1
ATOM 3675 C C . ALA A 1 483 ? 24.501 -16.790 11.779 1.00 55.56 483 ALA A C 1
ATOM 3677 O O . ALA A 1 483 ? 23.285 -17.045 11.796 1.00 55.56 483 ALA A O 1
ATOM 3678 N N . PRO A 1 484 ? 25.008 -15.625 12.241 1.00 57.22 484 PRO A N 1
ATOM 3679 C CA . PRO A 1 484 ? 24.153 -14.542 12.698 1.00 57.22 484 PRO A CA 1
ATOM 3680 C C . PRO A 1 484 ? 23.304 -14.070 11.520 1.00 57.22 484 PRO A C 1
ATOM 3682 O O . PRO A 1 484 ? 23.834 -13.641 10.496 1.00 57.22 484 PRO A O 1
ATOM 3685 N N . ILE A 1 485 ? 21.984 -14.174 11.660 1.00 61.53 485 ILE A N 1
ATOM 3686 C CA . ILE A 1 485 ? 21.063 -13.725 10.621 1.00 61.53 485 ILE A CA 1
ATOM 3687 C C . ILE A 1 485 ? 21.187 -12.210 10.508 1.00 61.53 485 ILE A C 1
ATOM 3689 O O . ILE A 1 485 ? 20.926 -11.493 11.474 1.00 61.53 485 ILE A O 1
ATOM 3693 N N . THR A 1 486 ? 21.590 -11.725 9.338 1.00 72.44 486 THR A N 1
ATOM 3694 C CA . THR A 1 486 ? 21.763 -10.291 9.107 1.00 72.44 486 THR A CA 1
ATOM 3695 C C . THR A 1 486 ? 20.479 -9.590 8.686 1.00 72.44 486 THR A C 1
ATOM 3697 O O . THR A 1 486 ? 20.429 -8.381 8.843 1.00 72.44 486 THR A O 1
ATOM 3700 N N . GLY A 1 487 ? 19.452 -10.301 8.211 1.00 88.06 487 GLY A N 1
ATOM 3701 C CA . GLY A 1 487 ? 18.132 -9.737 7.914 1.00 88.06 487 GLY A CA 1
ATOM 3702 C C . GLY A 1 487 ? 17.172 -10.749 7.283 1.00 88.06 487 GLY A C 1
ATOM 3703 O O . GLY A 1 487 ? 17.469 -11.944 7.229 1.00 88.06 487 GLY A O 1
ATOM 3704 N N . PHE A 1 488 ? 16.032 -10.269 6.786 1.00 91.75 488 PHE A N 1
ATOM 3705 C CA . PHE A 1 488 ? 15.158 -11.050 5.902 1.00 91.75 488 PHE A CA 1
ATOM 3706 C C . PHE A 1 488 ? 15.668 -11.005 4.456 1.00 91.75 488 PHE A C 1
ATOM 3708 O O . PHE A 1 488 ? 16.179 -9.975 4.016 1.00 91.75 488 PHE A O 1
ATOM 3715 N N . VAL A 1 489 ? 15.520 -12.100 3.707 1.00 93.50 489 VAL A N 1
ATOM 3716 C CA . VAL A 1 489 ? 15.928 -12.178 2.296 1.00 93.50 489 VAL A CA 1
ATOM 3717 C C . VAL A 1 489 ? 14.965 -11.361 1.435 1.00 93.50 489 VAL A C 1
ATOM 3719 O O . VAL A 1 489 ? 13.781 -11.678 1.339 1.00 93.50 489 VAL A O 1
ATOM 3722 N N . THR A 1 490 ? 15.478 -10.316 0.791 1.00 93.12 490 THR A N 1
ATOM 3723 C CA . THR A 1 490 ? 14.732 -9.399 -0.087 1.00 93.12 490 THR A CA 1
ATOM 3724 C C . THR A 1 490 ? 15.021 -9.606 -1.565 1.00 93.12 490 THR A C 1
ATOM 3726 O O . THR A 1 490 ? 14.261 -9.125 -2.402 1.00 93.12 490 THR A O 1
ATOM 3729 N N . GLY A 1 491 ? 16.070 -10.348 -1.912 1.00 93.69 491 GLY A N 1
ATOM 3730 C CA . GLY A 1 491 ? 16.371 -10.710 -3.291 1.00 93.69 491 GLY A CA 1
ATOM 3731 C C . GLY A 1 491 ? 17.221 -11.967 -3.382 1.00 93.69 491 GLY A C 1
ATOM 3732 O O . GLY A 1 491 ? 17.933 -12.318 -2.440 1.00 93.69 491 GLY A O 1
ATOM 3733 N N . VAL A 1 492 ? 17.139 -12.636 -4.526 1.00 95.94 492 VAL A N 1
ATOM 3734 C CA . VAL A 1 492 ? 17.968 -13.795 -4.869 1.00 95.94 492 VAL A CA 1
ATOM 3735 C C . VAL A 1 492 ? 18.537 -13.564 -6.263 1.00 95.94 492 VAL A C 1
ATOM 3737 O O . VAL A 1 492 ? 17.848 -13.079 -7.164 1.00 95.94 492 VAL A O 1
ATOM 3740 N N . ASP A 1 493 ? 19.811 -13.884 -6.421 1.00 95.69 493 ASP A N 1
ATOM 3741 C CA . ASP A 1 493 ? 20.531 -13.854 -7.687 1.00 95.69 493 ASP A CA 1
ATOM 3742 C C . ASP A 1 493 ? 21.151 -15.232 -7.899 1.00 95.69 493 ASP A C 1
ATOM 3744 O O . ASP A 1 493 ? 21.614 -15.846 -6.933 1.00 95.69 493 ASP A O 1
ATOM 3748 N N . CYS A 1 494 ? 21.163 -15.702 -9.141 1.00 96.38 494 CYS A N 1
ATOM 3749 C CA . CYS A 1 494 ? 21.816 -16.949 -9.514 1.00 96.38 494 CYS A CA 1
ATOM 3750 C C . CYS A 1 494 ? 22.701 -16.722 -10.743 1.00 96.38 494 CYS A C 1
ATOM 3752 O O . CYS A 1 494 ? 22.463 -15.804 -11.532 1.00 96.38 494 CYS A O 1
ATOM 3754 N N . ARG A 1 495 ? 23.729 -17.550 -10.914 1.00 96.12 495 ARG A N 1
ATOM 3755 C CA . ARG A 1 495 ? 24.549 -17.598 -12.129 1.00 96.12 495 ARG A CA 1
ATOM 3756 C C . ARG A 1 495 ? 25.154 -18.995 -12.300 1.00 96.12 495 ARG A C 1
ATOM 3758 O O . ARG A 1 495 ? 25.007 -19.849 -11.434 1.00 96.12 495 ARG A O 1
ATOM 3765 N N . GLY A 1 496 ? 25.915 -19.176 -13.377 1.00 95.44 496 GLY A N 1
ATOM 3766 C CA . GLY A 1 496 ? 26.477 -20.481 -13.728 1.00 95.44 496 GLY A CA 1
ATOM 3767 C C . GLY A 1 496 ? 25.444 -21.341 -14.450 1.00 95.44 496 GLY A C 1
ATOM 3768 O O . GLY A 1 496 ? 24.286 -20.947 -14.576 1.00 95.44 496 GLY A O 1
ATOM 3769 N N . ASP A 1 497 ? 25.876 -22.488 -14.965 1.00 93.75 497 ASP A N 1
ATOM 3770 C CA . ASP A 1 497 ? 24.965 -23.416 -15.633 1.00 93.75 497 ASP A CA 1
ATOM 3771 C C . ASP A 1 497 ? 23.946 -23.937 -14.597 1.00 93.75 497 ASP A C 1
ATOM 3773 O O . ASP A 1 497 ? 24.348 -24.460 -13.561 1.00 93.75 497 ASP A O 1
ATOM 3777 N N . TYR A 1 498 ? 22.642 -23.812 -14.875 1.00 94.38 498 TYR A N 1
ATOM 3778 C CA . TYR A 1 498 ? 21.542 -24.243 -13.990 1.00 94.38 498 TYR A CA 1
ATOM 3779 C C . TYR A 1 498 ? 21.469 -23.529 -12.618 1.00 94.38 498 TYR A C 1
ATOM 3781 O O . TYR A 1 498 ? 21.108 -24.152 -11.629 1.00 94.38 498 TYR A O 1
ATOM 3789 N N . CYS A 1 499 ? 21.780 -22.228 -12.530 1.00 94.94 499 CYS A N 1
ATOM 3790 C CA . CYS A 1 499 ? 21.765 -21.468 -11.260 1.00 94.94 499 CYS A CA 1
ATOM 3791 C C . CYS A 1 499 ? 22.710 -21.994 -10.138 1.00 94.94 499 CYS A C 1
ATOM 3793 O O . CYS A 1 499 ? 22.515 -21.638 -8.975 1.00 94.94 499 CYS A O 1
ATOM 3795 N N . ASP A 1 500 ? 23.741 -22.779 -10.474 1.00 95.56 500 ASP A N 1
ATOM 3796 C CA . ASP A 1 500 ? 24.725 -23.399 -9.559 1.00 95.56 500 ASP A CA 1
ATOM 3797 C C . ASP A 1 500 ? 25.294 -22.455 -8.469 1.00 95.56 500 ASP A C 1
ATOM 3799 O O . ASP A 1 500 ? 25.338 -22.785 -7.283 1.00 95.56 500 ASP A O 1
ATOM 3803 N N . ASP A 1 501 ? 25.670 -21.232 -8.852 1.00 96.19 501 ASP A N 1
ATOM 3804 C CA . ASP A 1 501 ? 26.094 -20.174 -7.929 1.00 96.19 501 ASP A CA 1
ATOM 3805 C C . ASP A 1 501 ? 24.877 -19.342 -7.480 1.00 96.19 501 ASP A C 1
ATOM 3807 O O . ASP A 1 501 ? 24.307 -18.601 -8.287 1.00 96.19 501 ASP A O 1
ATOM 3811 N N . LEU A 1 502 ? 24.556 -19.327 -6.182 1.00 96.12 502 LEU A N 1
ATOM 3812 C CA . LEU A 1 502 ? 23.574 -18.411 -5.587 1.00 96.12 502 LEU A CA 1
ATOM 3813 C C . LEU A 1 502 ? 24.221 -17.248 -4.827 1.00 96.12 502 LEU A C 1
ATOM 3815 O O . LEU A 1 502 ? 25.333 -17.327 -4.303 1.00 96.12 502 LEU A O 1
ATOM 3819 N N . ARG A 1 503 ? 23.470 -16.152 -4.688 1.00 94.88 503 ARG A N 1
ATOM 3820 C CA . ARG A 1 503 ? 23.635 -15.171 -3.604 1.00 94.88 503 ARG A CA 1
ATOM 3821 C C . ARG A 1 503 ? 22.285 -14.593 -3.187 1.00 94.88 503 ARG A C 1
ATOM 3823 O O . ARG A 1 503 ? 21.320 -14.621 -3.948 1.00 94.88 503 ARG A O 1
ATOM 3830 N N . VAL A 1 504 ? 22.222 -14.041 -1.978 1.00 94.31 504 VAL A N 1
ATOM 3831 C CA . VAL A 1 504 ? 21.009 -13.426 -1.414 1.00 94.31 504 VAL A CA 1
ATOM 3832 C C . VAL A 1 504 ? 21.256 -11.976 -1.019 1.00 94.31 504 VAL A C 1
ATOM 3834 O O . VAL A 1 504 ? 22.323 -11.648 -0.502 1.00 94.31 504 VAL A O 1
ATOM 3837 N N . ASP A 1 505 ? 20.276 -11.112 -1.258 1.00 92.06 505 ASP A N 1
ATOM 3838 C CA . ASP A 1 505 ? 20.214 -9.766 -0.689 1.00 92.06 505 ASP A CA 1
ATOM 3839 C C . ASP A 1 505 ? 19.364 -9.809 0.580 1.00 92.06 505 ASP A C 1
ATOM 3841 O O . ASP A 1 505 ? 18.333 -10.490 0.623 1.00 92.06 505 ASP A O 1
ATOM 3845 N N . SER A 1 506 ? 19.799 -9.095 1.616 1.00 90.44 506 SER A N 1
ATOM 3846 C CA . SER A 1 506 ? 19.119 -9.066 2.909 1.00 90.44 506 SER A CA 1
ATOM 3847 C C . SER A 1 506 ? 18.871 -7.651 3.414 1.00 90.44 506 SER A C 1
ATOM 3849 O O . SER A 1 506 ? 19.788 -6.828 3.533 1.00 90.44 506 SER A O 1
ATOM 3851 N N . ASP A 1 507 ? 17.631 -7.400 3.826 1.00 86.31 507 ASP A N 1
ATOM 3852 C CA . ASP A 1 507 ? 17.246 -6.172 4.510 1.00 86.31 507 ASP A CA 1
ATOM 3853 C C . ASP A 1 507 ? 17.657 -6.229 5.984 1.00 86.31 507 ASP A C 1
ATOM 3855 O O . ASP A 1 507 ? 16.897 -6.626 6.867 1.00 86.31 507 ASP A O 1
ATOM 3859 N N . ALA A 1 508 ? 18.891 -5.800 6.247 1.00 80.75 508 ALA A N 1
ATOM 3860 C CA . ALA A 1 508 ? 19.439 -5.724 7.596 1.00 80.75 508 ALA A CA 1
ATOM 3861 C C . ALA A 1 508 ? 18.908 -4.550 8.440 1.00 80.75 508 ALA A C 1
ATOM 3863 O O . ALA A 1 508 ? 19.405 -4.323 9.545 1.00 80.75 508 ALA A O 1
ATOM 3864 N N . ALA A 1 509 ? 17.927 -3.779 7.951 1.00 76.69 509 ALA A N 1
ATOM 3865 C CA . ALA A 1 509 ? 17.151 -2.896 8.821 1.00 76.69 509 ALA A CA 1
ATOM 3866 C C . ALA A 1 509 ? 16.105 -3.679 9.637 1.00 76.69 509 ALA A C 1
ATOM 3868 O O . ALA A 1 509 ? 15.666 -3.196 10.683 1.00 76.69 509 ALA A O 1
ATOM 3869 N N . GLN A 1 510 ? 15.735 -4.886 9.192 1.00 78.75 510 GLN A N 1
ATOM 3870 C CA . GLN A 1 510 ? 14.845 -5.796 9.907 1.00 78.75 510 GLN A CA 1
ATOM 3871 C C . GLN A 1 510 ? 15.652 -6.921 10.561 1.00 78.75 510 GLN A C 1
ATOM 3873 O O . GLN A 1 510 ? 16.222 -7.767 9.878 1.00 78.75 510 GLN A O 1
ATOM 3878 N N . SER A 1 511 ? 15.683 -6.951 11.894 1.00 82.31 511 SER A N 1
ATOM 3879 C CA . SER A 1 511 ? 16.312 -8.039 12.652 1.00 82.31 511 SER A CA 1
ATOM 3880 C C . SER A 1 511 ? 15.291 -9.144 12.957 1.00 82.31 511 SER A C 1
ATOM 3882 O O . SER A 1 511 ? 14.432 -8.913 13.812 1.00 82.31 511 SER A O 1
ATOM 3884 N N . PRO A 1 512 ? 15.377 -10.331 12.328 1.00 84.19 512 PRO A N 1
ATOM 3885 C CA . PRO A 1 512 ? 14.490 -11.453 12.630 1.00 84.19 512 PRO A CA 1
ATOM 3886 C C . PRO A 1 512 ? 14.596 -11.938 14.080 1.00 84.19 512 PRO A C 1
ATOM 3888 O O . PRO A 1 512 ? 15.658 -11.891 14.710 1.00 84.19 512 PRO A O 1
ATOM 3891 N N . VAL A 1 513 ? 13.489 -12.462 14.601 1.00 83.94 513 VAL A N 1
ATOM 3892 C CA . VAL A 1 513 ? 13.353 -12.921 15.984 1.00 83.94 513 VAL A CA 1
ATOM 3893 C C . VAL A 1 513 ? 13.637 -14.421 16.089 1.00 83.94 513 VAL A C 1
ATOM 3895 O O . VAL A 1 513 ? 12.766 -15.264 15.890 1.00 83.94 513 VAL A O 1
ATOM 3898 N N . GLY A 1 514 ? 14.867 -14.750 16.487 1.00 82.81 514 GLY A N 1
ATOM 3899 C CA . GLY A 1 514 ? 15.328 -16.125 16.719 1.00 82.81 514 GLY A CA 1
ATOM 3900 C C . GLY A 1 514 ? 16.174 -16.684 15.573 1.00 82.81 514 GLY A C 1
ATOM 3901 O O . GLY A 1 514 ? 16.298 -16.069 14.519 1.00 82.81 514 GLY A O 1
ATOM 3902 N N . GLU A 1 515 ? 16.771 -17.861 15.787 1.00 79.25 515 GLU A N 1
ATOM 3903 C CA . GLU A 1 515 ? 17.782 -18.478 14.899 1.00 79.25 515 GLU A CA 1
ATOM 3904 C C . GLU A 1 515 ? 17.242 -18.962 13.537 1.00 79.25 515 GLU A C 1
ATOM 3906 O O . GLU A 1 515 ? 18.021 -19.377 12.672 1.00 79.25 515 GLU A O 1
ATOM 3911 N N . GLY A 1 516 ? 15.926 -18.859 13.333 1.00 84.94 516 GLY A N 1
ATOM 3912 C CA . GLY A 1 516 ? 15.197 -19.419 12.202 1.00 84.94 516 GLY A CA 1
ATOM 3913 C C . GLY A 1 516 ? 15.032 -20.939 12.304 1.00 84.94 516 GLY A C 1
ATOM 3914 O O . GLY A 1 516 ? 15.831 -21.634 12.929 1.00 84.94 516 GLY A O 1
ATOM 3915 N N . ALA A 1 517 ? 13.986 -21.471 11.679 1.00 90.56 517 ALA A N 1
ATOM 3916 C CA . ALA A 1 517 ? 13.754 -22.909 11.568 1.00 90.56 517 ALA A CA 1
ATOM 3917 C C . ALA A 1 517 ? 13.827 -23.345 10.095 1.00 90.56 517 ALA A C 1
ATOM 3919 O O . ALA A 1 517 ? 13.281 -22.636 9.244 1.00 90.56 517 ALA A O 1
ATOM 3920 N N . PRO A 1 518 ? 14.459 -24.490 9.769 1.00 92.75 518 PRO A N 1
ATOM 3921 C CA . PRO A 1 518 ? 14.374 -25.060 8.430 1.00 92.75 518 PRO A CA 1
ATOM 3922 C C . PRO A 1 518 ? 12.928 -25.491 8.156 1.00 92.75 518 PRO A C 1
ATOM 3924 O O . PRO A 1 518 ? 12.334 -26.213 8.959 1.00 92.75 518 PRO A O 1
ATOM 3927 N N . VAL A 1 519 ? 12.363 -25.053 7.030 1.00 93.06 519 VAL A N 1
ATOM 3928 C CA . VAL A 1 519 ? 10.973 -25.366 6.643 1.00 93.06 519 VAL A CA 1
ATOM 3929 C C . VAL A 1 519 ? 10.879 -26.461 5.583 1.00 93.06 519 VAL A C 1
ATOM 3931 O O . VAL A 1 519 ? 9.852 -27.126 5.479 1.00 93.06 519 VAL A O 1
ATOM 3934 N N . GLY A 1 520 ? 11.954 -26.687 4.826 1.00 91.44 520 GLY A N 1
ATOM 3935 C CA . GLY A 1 520 ? 12.034 -27.740 3.821 1.00 91.44 520 GLY A CA 1
ATOM 3936 C C . GLY A 1 520 ? 13.253 -27.604 2.914 1.00 91.44 520 GLY A C 1
ATOM 3937 O O . GLY A 1 520 ? 14.003 -26.629 2.999 1.00 91.44 520 GLY A O 1
ATOM 3938 N N . VAL A 1 521 ? 13.411 -28.597 2.040 1.00 93.62 521 VAL A N 1
ATOM 3939 C CA . VAL A 1 521 ? 14.336 -28.578 0.902 1.00 93.62 521 VAL A CA 1
ATOM 3940 C C . VAL A 1 521 ? 13.507 -28.410 -0.364 1.00 93.62 521 VAL A C 1
ATOM 3942 O O . VAL A 1 521 ? 12.504 -29.105 -0.540 1.00 93.62 521 VAL A O 1
ATOM 3945 N N . VAL A 1 522 ? 13.916 -27.482 -1.218 1.00 93.50 522 VAL A N 1
ATOM 3946 C CA . VAL A 1 522 ? 13.381 -27.232 -2.553 1.00 93.50 522 VAL A CA 1
ATOM 3947 C C . VAL A 1 522 ? 14.265 -27.945 -3.566 1.00 93.50 522 VAL A C 1
ATOM 3949 O O . VAL A 1 522 ? 15.454 -27.661 -3.636 1.00 93.50 522 VAL A O 1
ATOM 3952 N N . SER A 1 523 ? 13.666 -28.810 -4.371 1.00 94.44 523 SER A N 1
ATOM 3953 C CA . SER A 1 523 ? 14.214 -29.314 -5.632 1.00 94.44 523 SER A CA 1
ATOM 3954 C C . SER A 1 523 ? 13.098 -29.362 -6.676 1.00 94.44 523 SER A C 1
ATOM 3956 O O . SER A 1 523 ? 11.937 -29.067 -6.362 1.00 94.44 523 SER A O 1
ATOM 3958 N N . GLU A 1 524 ? 13.392 -29.799 -7.900 1.00 90.94 524 GLU A N 1
ATOM 3959 C CA . GLU A 1 524 ? 12.371 -30.052 -8.921 1.00 90.94 524 GLU A CA 1
ATOM 3960 C C . GLU A 1 524 ? 11.334 -31.121 -8.510 1.00 90.94 524 GLU A C 1
ATOM 3962 O O . GLU A 1 524 ? 10.252 -31.186 -9.096 1.00 90.94 524 GLU A O 1
ATOM 3967 N N . GLU A 1 525 ? 11.6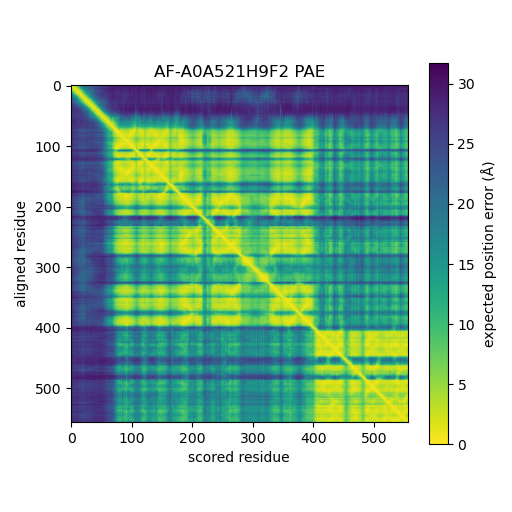35 -31.940 -7.493 1.00 91.38 525 GLU A N 1
ATOM 3968 C CA . GLU A 1 525 ? 10.734 -32.967 -6.954 1.00 91.38 525 GLU A CA 1
ATOM 3969 C C . GLU A 1 525 ? 9.930 -32.502 -5.724 1.00 91.38 525 GLU A C 1
ATOM 3971 O O . GLU A 1 525 ? 8.868 -33.067 -5.442 1.00 91.38 525 GLU A O 1
ATOM 3976 N N . THR A 1 526 ? 10.411 -31.497 -4.978 1.00 90.94 526 THR A N 1
ATOM 3977 C CA . THR A 1 526 ? 9.848 -31.100 -3.667 1.00 90.94 526 THR A CA 1
ATOM 3978 C C . THR A 1 526 ? 9.412 -29.637 -3.556 1.00 90.94 526 THR A C 1
ATOM 3980 O O . THR A 1 526 ? 8.885 -29.243 -2.513 1.00 90.94 526 THR A O 1
ATOM 3983 N N . ALA A 1 527 ? 9.595 -28.822 -4.597 1.00 88.06 527 ALA A N 1
ATOM 3984 C CA . ALA A 1 527 ? 9.141 -27.434 -4.608 1.00 88.06 527 ALA A CA 1
ATOM 3985 C C . ALA A 1 527 ? 7.606 -27.298 -4.439 1.00 88.06 527 ALA A C 1
ATOM 3987 O O . ALA A 1 527 ? 6.846 -28.127 -4.952 1.00 88.06 527 ALA A O 1
ATOM 3988 N N . PRO A 1 528 ? 7.108 -26.214 -3.807 1.00 94.44 528 PRO A N 1
ATOM 3989 C CA . PRO A 1 528 ? 7.846 -25.116 -3.173 1.00 94.44 528 PRO A CA 1
ATOM 3990 C C . PRO A 1 528 ? 7.988 -25.278 -1.645 1.00 94.44 528 PRO A C 1
ATOM 3992 O O . PRO A 1 528 ? 7.119 -25.850 -0.984 1.00 94.44 528 PRO A O 1
ATOM 3995 N N . ALA A 1 529 ? 9.023 -24.673 -1.057 1.00 95.50 529 ALA A N 1
ATOM 3996 C CA . ALA A 1 529 ? 9.155 -24.532 0.393 1.00 95.50 529 ALA A CA 1
ATOM 3997 C C . ALA A 1 529 ? 8.561 -23.195 0.857 1.00 95.50 529 ALA A C 1
ATOM 3999 O O . ALA A 1 529 ? 8.851 -22.130 0.305 1.00 95.50 529 ALA A O 1
ATOM 4000 N N . ARG A 1 530 ? 7.716 -23.255 1.889 1.00 95.19 530 ARG A N 1
ATOM 4001 C CA . ARG A 1 530 ? 6.898 -22.129 2.357 1.00 95.19 530 ARG A CA 1
ATOM 4002 C C . ARG A 1 530 ? 7.202 -21.811 3.809 1.00 95.19 530 ARG A C 1
ATOM 4004 O O . ARG A 1 530 ? 7.172 -22.708 4.650 1.00 95.19 530 ARG A O 1
ATOM 4011 N N . CYS A 1 531 ? 7.434 -20.540 4.111 1.00 94.19 531 CYS A N 1
ATOM 4012 C CA . CYS A 1 531 ? 7.476 -20.083 5.488 1.00 94.19 531 CYS A CA 1
ATOM 4013 C C . CYS A 1 531 ? 6.084 -20.187 6.135 1.00 94.19 531 CYS A C 1
ATOM 4015 O O . CYS A 1 531 ? 5.076 -19.921 5.474 1.00 94.19 531 CYS A O 1
ATOM 4017 N N . PRO A 1 532 ? 6.005 -20.555 7.428 1.00 91.69 532 PRO A N 1
ATOM 4018 C CA . PRO A 1 532 ? 4.798 -20.398 8.223 1.00 91.69 532 PRO A CA 1
ATOM 4019 C C . PRO A 1 532 ? 4.258 -18.965 8.192 1.00 91.69 532 PRO A C 1
ATOM 4021 O O . PRO A 1 532 ? 5.005 -18.002 8.031 1.00 91.69 532 PRO A O 1
ATOM 4024 N N . ALA A 1 533 ? 2.957 -18.839 8.433 1.00 84.81 533 ALA A N 1
ATOM 4025 C CA . ALA A 1 533 ? 2.248 -17.582 8.625 1.00 84.81 533 ALA A CA 1
ATOM 4026 C C . ALA A 1 533 ? 3.031 -16.567 9.488 1.00 84.81 533 ALA A C 1
ATOM 4028 O O . ALA A 1 533 ? 3.335 -16.830 10.655 1.00 84.81 533 ALA A O 1
ATOM 4029 N N . GLY A 1 534 ? 3.342 -15.399 8.917 1.00 84.00 534 GLY A N 1
ATOM 4030 C CA . GLY A 1 534 ? 4.090 -14.339 9.601 1.00 84.00 534 GLY A CA 1
ATOM 4031 C C . GLY A 1 534 ? 5.595 -14.595 9.768 1.00 84.00 534 GLY A C 1
ATOM 4032 O O . GLY A 1 534 ? 6.216 -13.915 10.578 1.00 84.00 534 GLY A O 1
ATOM 4033 N N . GLN A 1 535 ? 6.176 -15.551 9.037 1.00 91.88 535 GLN A N 1
ATOM 4034 C CA . GLN A 1 535 ? 7.625 -15.742 8.922 1.00 91.88 535 GLN A CA 1
ATOM 4035 C C . GLN A 1 535 ? 8.121 -15.434 7.507 1.00 91.88 535 GLN A C 1
ATOM 4037 O O . GLN A 1 535 ? 7.397 -15.591 6.526 1.00 91.88 535 GLN A O 1
ATOM 4042 N N . PHE A 1 536 ? 9.393 -15.060 7.407 1.00 93.38 536 PHE A N 1
ATOM 4043 C CA . PHE A 1 536 ? 10.086 -14.754 6.158 1.00 93.38 536 PHE A CA 1
ATOM 4044 C C . PHE A 1 536 ? 11.362 -15.577 6.047 1.00 93.38 536 PHE A C 1
ATOM 4046 O O . PHE A 1 536 ? 11.958 -15.954 7.060 1.00 93.38 536 PHE A O 1
ATOM 4053 N N . VAL A 1 537 ? 11.805 -15.813 4.816 1.00 94.81 537 VAL A N 1
ATOM 4054 C CA . VAL A 1 537 ? 13.070 -16.478 4.524 1.00 94.81 537 VAL A CA 1
ATOM 4055 C C . VAL A 1 537 ? 14.215 -15.625 5.061 1.00 94.81 537 VAL A C 1
ATOM 4057 O O . VAL A 1 537 ? 14.308 -14.428 4.792 1.00 94.81 537 VAL A O 1
ATOM 4060 N N . THR A 1 538 ? 15.100 -16.258 5.820 1.00 93.44 538 THR A N 1
ATOM 4061 C CA . THR A 1 538 ? 16.303 -15.642 6.397 1.00 93.44 538 THR A CA 1
ATOM 4062 C C . THR A 1 538 ? 17.590 -16.304 5.925 1.00 93.44 538 THR A C 1
ATOM 4064 O O . THR A 1 538 ? 18.651 -15.685 5.996 1.00 93.44 538 THR A O 1
ATOM 4067 N N . LYS A 1 539 ? 17.519 -17.554 5.446 1.00 92.38 539 LYS A N 1
ATOM 4068 C CA . LYS A 1 539 ? 18.657 -18.303 4.898 1.00 92.38 539 LYS A CA 1
ATOM 4069 C C . LYS A 1 539 ? 18.202 -19.192 3.744 1.00 92.38 539 LYS A C 1
ATOM 4071 O O . LYS A 1 539 ? 17.142 -19.815 3.832 1.00 92.38 539 LYS A O 1
ATOM 4076 N N . LEU A 1 540 ? 19.048 -19.280 2.723 1.00 94.06 540 LEU A N 1
ATOM 4077 C CA . LEU A 1 540 ? 19.022 -20.299 1.676 1.00 94.06 540 LEU A CA 1
ATOM 4078 C C . LEU A 1 540 ? 20.367 -21.035 1.718 1.00 94.06 540 LEU A C 1
ATOM 4080 O O . LEU A 1 540 ? 21.391 -20.401 1.976 1.00 94.06 540 LEU A O 1
ATOM 4084 N N . LEU A 1 541 ? 20.354 -22.354 1.529 1.00 93.94 541 LEU A N 1
ATOM 4085 C CA . LEU A 1 541 ? 21.557 -23.193 1.500 1.00 93.94 541 LEU A CA 1
ATOM 4086 C C . LEU A 1 541 ? 21.533 -24.072 0.247 1.00 93.94 541 LEU A C 1
ATOM 4088 O O . LEU A 1 541 ? 20.587 -24.843 0.084 1.00 93.94 541 LEU A O 1
ATOM 4092 N N . CYS A 1 542 ? 22.570 -23.987 -0.584 1.00 94.50 542 CYS A N 1
ATOM 4093 C CA . CYS A 1 542 ? 22.782 -24.896 -1.710 1.00 94.50 542 CYS A CA 1
ATOM 4094 C C . CYS A 1 542 ? 23.250 -26.271 -1.234 1.00 94.50 542 CYS A C 1
ATOM 4096 O O . CYS A 1 542 ? 24.067 -26.391 -0.321 1.00 94.50 542 CYS A O 1
ATOM 4098 N N . SER A 1 543 ? 22.758 -27.324 -1.875 1.00 94.94 543 SER A N 1
ATOM 4099 C CA . SER A 1 543 ? 23.235 -28.690 -1.683 1.00 94.94 543 SER A CA 1
ATOM 4100 C C . SER A 1 543 ? 22.857 -29.556 -2.884 1.00 94.94 543 SER A C 1
ATOM 4102 O O . SER A 1 543 ? 22.072 -29.127 -3.725 1.00 94.94 543 SER A O 1
ATOM 4104 N N . GLY A 1 544 ? 23.404 -30.772 -2.942 1.00 93.81 544 GLY A N 1
ATOM 4105 C CA . GLY A 1 544 ? 23.260 -31.646 -4.108 1.00 93.81 544 GLY A CA 1
ATOM 4106 C C . GLY A 1 544 ? 24.146 -31.180 -5.265 1.00 93.81 544 GLY A C 1
ATOM 4107 O O . GLY A 1 544 ? 25.203 -30.636 -4.978 1.00 93.81 544 GLY A O 1
ATOM 4108 N N . SER A 1 545 ? 23.811 -31.470 -6.523 1.00 93.38 545 SER A N 1
ATOM 4109 C CA . SER A 1 545 ? 24.652 -31.087 -7.675 1.00 93.38 545 SER A CA 1
ATOM 4110 C C . SER A 1 545 ? 24.016 -29.952 -8.467 1.00 93.38 545 SER A C 1
ATOM 4112 O O . SER A 1 545 ? 22.845 -30.063 -8.817 1.00 93.38 545 SER A O 1
ATOM 4114 N N . TYR A 1 546 ? 24.790 -28.918 -8.803 1.00 94.31 546 TYR A N 1
ATOM 4115 C CA . TYR A 1 546 ? 24.309 -27.673 -9.412 1.00 94.31 546 TYR A CA 1
ATOM 4116 C C . TYR A 1 546 ? 23.269 -26.956 -8.535 1.00 94.31 546 TYR A C 1
ATOM 4118 O O . TYR A 1 546 ? 22.238 -26.506 -9.025 1.00 94.31 546 TYR A O 1
ATOM 4126 N N . CYS A 1 547 ? 23.485 -26.928 -7.216 1.00 94.69 547 CYS A N 1
ATOM 4127 C CA . CYS A 1 547 ? 22.533 -26.412 -6.227 1.00 94.69 547 CYS A CA 1
ATOM 4128 C C . CYS A 1 547 ? 21.088 -26.983 -6.356 1.00 94.69 547 CYS A C 1
ATOM 4130 O O . CYS A 1 547 ? 20.123 -26.347 -5.928 1.00 94.69 547 CYS A O 1
ATOM 4132 N N . ASP A 1 548 ? 20.910 -28.206 -6.886 1.00 94.56 548 ASP A N 1
ATOM 4133 C CA . ASP A 1 548 ? 19.587 -28.815 -7.135 1.00 94.56 548 ASP A CA 1
ATOM 4134 C C . ASP A 1 548 ? 18.709 -29.001 -5.876 1.00 94.56 548 ASP A C 1
ATOM 4136 O O . ASP A 1 548 ? 17.497 -29.194 -5.985 1.00 94.56 548 ASP A O 1
ATOM 4140 N N . ASN A 1 549 ? 19.292 -28.906 -4.676 1.00 96.31 549 ASN A N 1
ATOM 4141 C CA . ASN A 1 549 ? 18.598 -28.950 -3.393 1.00 96.31 549 ASN A CA 1
ATOM 4142 C C . ASN A 1 549 ? 18.828 -27.664 -2.573 1.00 96.31 549 ASN A C 1
ATOM 4144 O O . ASN A 1 549 ? 19.766 -27.576 -1.772 1.00 96.31 549 ASN A O 1
ATOM 4148 N N . ILE A 1 550 ? 17.917 -26.694 -2.691 1.00 96.19 550 ILE A N 1
ATOM 4149 C CA . ILE A 1 550 ? 17.925 -25.442 -1.917 1.00 96.19 550 ILE A CA 1
ATOM 4150 C C . ILE A 1 550 ? 17.169 -25.641 -0.601 1.00 96.19 550 ILE A C 1
ATOM 4152 O O . ILE A 1 550 ? 15.939 -25.690 -0.560 1.00 96.19 550 ILE A O 1
ATOM 4156 N N . SER A 1 551 ? 17.883 -25.717 0.517 1.00 95.44 551 SER A N 1
ATOM 4157 C CA . SER A 1 551 ? 17.244 -25.730 1.839 1.00 95.44 551 SER A CA 1
ATOM 4158 C C . SER A 1 551 ? 16.837 -24.311 2.263 1.00 95.44 551 SER A C 1
ATOM 4160 O O . SER A 1 551 ? 17.564 -23.351 2.003 1.00 95.44 551 SER A O 1
ATOM 4162 N N . VAL A 1 552 ? 15.681 -24.164 2.922 1.00 95.62 552 VAL A N 1
ATOM 4163 C CA . VAL A 1 552 ? 15.081 -22.856 3.264 1.00 95.62 552 VAL A CA 1
ATOM 4164 C C . VAL A 1 552 ? 14.850 -22.730 4.771 1.00 95.62 552 VAL A C 1
ATOM 4166 O O . VAL A 1 552 ? 14.239 -23.613 5.378 1.00 95.62 552 VAL A O 1
ATOM 4169 N N . TRP A 1 553 ? 15.280 -21.613 5.372 1.00 94.81 553 TRP A N 1
ATOM 4170 C CA . TRP A 1 553 ? 15.016 -21.274 6.778 1.00 94.81 553 TRP A CA 1
ATOM 4171 C C . TRP A 1 553 ? 14.155 -20.030 6.892 1.00 94.81 553 TRP A C 1
ATOM 4173 O O . TRP A 1 553 ? 14.416 -19.029 6.222 1.00 94.81 553 TRP A O 1
ATOM 4183 N N . CYS A 1 554 ? 13.192 -20.077 7.808 1.00 94.50 554 CYS A N 1
ATOM 4184 C CA . CYS A 1 554 ? 12.260 -18.990 8.064 1.00 94.50 554 CYS A CA 1
ATOM 4185 C C . CYS A 1 554 ? 12.331 -18.511 9.518 1.00 94.50 554 CYS A C 1
ATOM 4187 O O . CYS A 1 554 ? 12.562 -19.308 10.429 1.00 94.50 554 CYS A O 1
ATOM 4189 N N . SER A 1 555 ? 12.149 -17.208 9.737 1.00 92.44 555 SER A N 1
ATOM 4190 C CA . SER A 1 555 ? 12.093 -16.582 11.067 1.00 92.44 555 SER A CA 1
ATOM 4191 C C . SER A 1 555 ? 11.025 -15.481 11.110 1.00 92.44 555 SER A C 1
ATOM 4193 O O . SER A 1 555 ? 10.562 -15.048 10.054 1.00 92.44 555 SER A O 1
ATOM 4195 N N . GLN A 1 556 ? 10.612 -15.071 12.314 1.00 88.94 556 GLN A N 1
ATOM 4196 C CA . GLN A 1 556 ? 9.583 -14.036 12.547 1.00 88.94 556 GLN A CA 1
ATOM 4197 C C . GLN A 1 556 ? 10.145 -12.614 12.508 1.00 88.94 556 GLN A C 1
ATOM 4199 O O . GLN A 1 556 ? 11.327 -12.448 12.880 1.00 88.94 556 GLN A O 1
#

Secondary structure (DSSP, 8-state):
-----------PPP-----SS-----PPPPP-----------------------------------TTTSPP---EEEEEEEEEES-SSEETTSEEEEEEEEEEE-SS----EEEEEEE-SSS--EEEEEEPBTPEEEEEEEEE--S-EEEEEEEEEEEEE-SSSS--EEEEEEEEEEEEEEEEEEEEEEEEEEEEEE---SS--EEEEEEEEEESS-----STTHHHH-SSEEEEEEEEEEE--SEEEEPPS--EEEEEEE-TTTSPPEEEEEEEEEE-TT--HHHHHHHHHHHHHHHHHHHHHHHHHTTHHHHHHHHHHHHHSTTSS-EEEEEEEEEE-SSPPTT-TT-SHHHHHTTTSEEEEEPPPEEE---SSS-S-EEEEEEEEEEETT--PPTT-GGGS--EEPPPB-TTT--EEPPTTEEEEEEEEESSTT-EEEEEEEE-SS--------GGG--PPPPB-TTTTSS-TT-PSSPPP-SEEEEEEEESGGG-EEEEEEETTS--SSS-EEEEEE-TTTPPEE--TT-EEEEEE--SSTT--EEEEEE-

Mean predicted aligned error: 14.26 Å

pLDDT: mean 76.55, std 20.6, range [26.56, 97.56]

Solvent-accessible surface area (backbone atoms only — not comparable to full-atom values): 31719 Å² total; per-residue (Å²): 136,86,87,80,91,80,90,83,82,86,81,84,82,85,83,88,86,86,85,84,85,87,80,82,82,91,72,85,85,80,88,79,89,80,87,86,91,79,92,86,87,80,85,89,86,85,81,89,75,86,76,83,75,79,79,72,81,81,74,78,70,77,72,78,69,57,86,85,72,54,71,85,71,71,67,46,70,52,55,43,63,77,48,52,40,69,82,60,90,36,38,20,62,42,78,29,38,40,28,36,38,40,30,30,44,63,86,84,64,87,65,72,44,66,26,32,45,30,43,77,54,100,70,64,42,67,45,82,44,76,40,38,65,78,37,74,49,76,49,72,46,69,43,60,34,62,77,52,21,58,63,40,66,55,35,40,33,38,21,44,61,49,93,57,98,79,56,58,69,50,75,76,42,75,30,82,28,90,50,55,44,51,18,12,40,31,30,35,40,32,52,53,32,36,32,32,80,33,62,37,67,91,66,80,26,39,32,27,38,30,41,34,34,34,55,65,80,63,66,62,79,92,42,90,73,30,69,67,37,46,36,25,35,32,62,35,64,74,44,70,63,45,67,75,80,55,48,79,41,72,53,59,61,90,49,52,25,59,81,45,76,36,26,36,66,68,36,55,44,40,39,34,40,44,36,35,31,39,32,44,87,82,65,59,61,68,59,54,52,49,49,54,54,49,56,20,61,43,51,73,72,32,60,85,48,40,78,75,54,75,50,52,68,58,53,51,50,54,46,56,48,55,68,70,60,70,82,60,79,50,44,81,44,30,78,50,76,48,79,44,31,25,42,73,48,92,96,38,76,75,60,17,53,55,69,49,21,73,91,76,27,42,40,80,46,70,54,69,74,34,72,44,79,59,90,71,90,53,56,66,49,25,26,27,33,41,33,34,37,40,34,34,74,46,57,71,78,79,89,84,52,58,79,64,53,62,70,50,71,52,78,68,34,28,46,91,58,45,62,50,67,40,60,93,69,26,26,28,25,28,45,30,34,32,73,66,44,26,23,35,34,32,45,27,17,25,54,58,96,60,92,69,93,63,80,80,78,54,74,93,61,70,50,58,48,48,68,24,20,34,90,66,72,10,39,42,76,86,62,51,93,85,53,82,72,63,16,35,28,27,28,46,35,38,29,64,77,41,28,20,34,33,32,42,24,34,45,58,89,44,76,57,62,67,95,49,46,79,63,40,55,18,19,58,88,49,44,63,28,57,39,60,64,73,26,28,28,48,46,70,32,30,25,74,66,46,25,22,32,35,34,37,22,23,25,69

Sequence (556 aa):
MKSSLNNHSFIRHEIPGLSNLLAGETRPFRTQTEDKVMSLKMMVSFLLRSSVLATIPIAAVAQACSPWKCGPVQPWVEMSVEAVNPAAALVEHDPIDVTVTATLKGIATTTLRSGRLCIREQTPDCVDVDLQKDSTVRRTIRTQAPAAGVAVPIEAFYCEVESDSNGECVEKFSSGSGQRVAIGARYEVILQSFEILHTRARQSDSVKVSLAGVAGATAATDSQLCDIVGPPTYCVGPTVQGDFHGGEVMARGDIRVGPFTLIPESGPDLNLLTVITNSGHSYNEKAFLAFMNLMNTFGAGIYGSLEQSGGSELESATKTLNDAMVADCDGVVLSQMQILLNRTVEGQYASTLDARTRDNGFWVLQTKIDERANNVNCGDSSKYRATLRVVRTSWRAPNDNFDGQERIVLSDFSEESAPRYCPHGSAVVEVGCSGRYCDNLHLVCGRYAREFVFGHRDIDSHQWSGWYSEEDGGHPPGWLDPAPITGFVTGVDCRGDYCDDLRVDSDAAQSPVGEGAPVGVVSEETAPARCPAGQFVTKLLCSGSYCDNISVWCSQ